Protein AF-G8ZT42-F1 (afdb_monomer)

Foldseek 3Di:
DDQDPVCLQVLQDDCPVCVPVPVPSVVVSLVSVLVVCCVPPQVPPLAQWDFKWQVVQVVCADPVRGGRQHVQVSVLVCCVVLQWDAPVCLLVVNSPQDPPPVVCVVVPNRVDPPPSPGQADDNDSTGGDGGIIGGSVLLVVVLVLLVVLCCVQQLVPQLAQLSFKEFQVRSCVSSVVCVSVPPDPVRSVSSVSCCCRVVNQWEDDDGMIGGPHPSCCVRCVQHDSYDDVLSVLSHLLVVLLVVLVVVLVVLVVVLVVLVVVLVVCLVVVPDPVSNLVSLVVSVLSVVVSVLSVVLNVVSVVLVVQNRVPSHVVSSVVSSVLCVLSSVLSVPDPPDSVSSVVSVVVVVVVPPDDPPPDPPPPDDPDPPVVVVSVVVSVVVSVVVVVVVVVVVVVVVVVVVVVVVVVVVVVVVVPDDDDDDDDDDDDDDDDDDDDDDDDDDDDD

Mean predicted aligned error: 14.76 Å

Organism: Torulaspora delbrueckii (NCBI:txid4950)

Nearest PDB structures (foldseek):
  4wpe-assembly1_A-2  TM=2.369E-01  e=4.011E+00  Saccharomyces cerevisiae S288C
  2z0n-assembly1_A-2  TM=2.106E-01  e=4.435E+00  Homo sapiens

InterPro domains:
  IPR005024 Snf7 family [PF03357] (236-393)
  IPR005024 Snf7 family [PTHR22761] (235-400)
  IPR058720 CHMP7, N-terminal winged helix domain [PF25880] (6-84)

pLDDT: mean 77.68, std 20.01, range [27.38, 97.44]

Sequence (442 aa):
MELPQSRLDSLYKDFRHLEELNPDGYKANIETWKAFLIKNYLIQAKSIYLRCGSGLLRTLSRESHGVPKSLDLVINSLIESDYLITPDDFYNGLMYPQESSWFLKWIGFSGRNKRSFDVRKNNDTFYLKETDLIIRNIVEEKFESIKQRITNNIVSHATGITDLVFTKQEFYAKSGINELLIDSEPERKAMLFYLSHYRKIIVRDADIIKVVSPDVVHILADFPKIVTQDDHRVASLKATTINVNLQVKKLQAQVFDYSSMLQDAIKDSQPKEIQRNYLQNKKMIEKNLSRLLIYQNNLLTVKSQLDMAATNQLLVSTLEGSNKLLTSINEYTGSVEKVEDLLDEIKEQGERTEAINEILAGSESTEEDMELDRELEKIQEEENQKKAVSDDKKENVKSQESNDELIEKLGNLKLEERRAPGELREKNMNSVPNQEGNAIAY

Secondary structure (DSSP, 8-state):
-PPPGGGHHHHHS--TTHHHH-HHHHHHHHHHHHHHHIIIIISS-SSSEEEESHHHHHHT-BTTTBS-S-HHHHHHHHHHTTSEE-HHHHHTT-SS-----HHHHHTT--SS-------B--SSTT-B--EEEEEHHHHHHHHHHHHHHHHHHTGGG--SGGGGEEEHHHHHHHTTHHHHSTT-HHHHHHHHHIIIIIS-SEEEETTEEEE--GGGTTTSTTS-SS--HHHHHHHHHHHHHHHHHHHHHHHHHHHHHHHHHHHHHHHTT--HHHHHHHHHHHHHHHHHHHHHHHHHHHHHHHHHHHHS--SHHHHHHHHHHHHHHHHHHHT--S-SHHHHHHHHHHHTTS----SSSSSSSS-TTTHHHHHHHHHHHHHHHHHHHHHHHHHHHHHHHHHHHHHHHHHHHHHTT-----------------------------

Radius of gyration: 40.46 Å; Cα contacts (8 Å, |Δi|>4): 380; chains: 1; bounding box: 81×63×137 Å

Solvent-accessible surface area (backbone atoms only — not comparable to full-atom values): 25619 Å² total; per-residue (Å²): 122,80,81,60,79,94,44,45,74,62,58,28,37,72,43,69,69,24,58,80,77,35,47,66,61,32,51,52,45,38,52,53,50,40,55,40,43,42,60,64,53,51,73,67,40,83,54,50,55,46,67,40,20,53,66,45,43,58,74,64,38,41,94,92,62,43,49,53,59,46,54,47,62,34,52,41,49,34,37,76,67,59,50,31,35,50,58,67,38,48,78,70,62,50,74,63,67,69,85,60,53,71,67,36,56,72,75,71,53,48,95,62,74,82,70,77,72,65,48,56,72,57,92,58,97,64,22,43,40,80,45,62,30,34,31,44,67,40,47,53,54,53,44,54,56,31,48,52,30,33,42,68,65,35,58,76,70,46,82,27,61,60,60,35,42,28,40,49,70,58,42,29,61,54,26,41,44,60,75,72,42,68,94,35,69,71,55,50,53,51,50,53,47,40,38,34,71,78,64,49,34,31,34,70,49,100,58,39,35,35,59,53,33,82,91,49,43,83,71,41,70,60,43,76,95,56,73,48,76,62,50,53,50,50,33,50,52,50,53,50,51,53,51,52,53,52,51,46,53,51,43,53,52,49,39,50,51,31,51,50,52,30,52,50,32,60,74,71,63,50,60,68,66,61,39,48,51,31,49,52,54,29,53,55,45,48,55,52,39,55,51,49,52,52,52,52,52,51,53,52,50,52,50,50,53,42,35,65,33,82,36,52,67,53,33,50,55,53,47,63,71,42,44,58,63,55,51,56,54,73,69,57,82,84,55,74,73,66,54,54,66,50,49,61,68,54,49,76,80,48,92,81,78,97,82,80,72,83,84,81,70,84,74,85,72,61,59,58,52,53,52,51,49,53,51,50,52,52,53,49,51,54,51,50,52,52,47,49,59,52,48,54,54,53,48,50,53,53,54,49,56,56,48,53,57,50,50,58,62,54,63,77,73,70,90,81,84,90,84,88,90,83,90,85,90,78,91,87,82,87,80,88,88,81,90,85,87,85,87,86,88,133

Structure (mmCIF, N/CA/C/O backbone):
data_AF-G8ZT42-F1
#
_entry.id   AF-G8ZT42-F1
#
loop_
_atom_site.group_PDB
_atom_site.id
_atom_site.type_symbol
_atom_site.label_atom_id
_atom_site.label_alt_id
_atom_site.label_comp_id
_atom_site.label_asym_id
_atom_site.label_entity_id
_atom_site.label_seq_id
_atom_site.pdbx_PDB_ins_code
_atom_site.Cartn_x
_atom_site.Cartn_y
_atom_site.Cartn_z
_atom_site.occupancy
_atom_site.B_iso_or_equiv
_atom_site.auth_seq_id
_atom_site.auth_comp_id
_atom_site.auth_asym_id
_atom_site.auth_atom_id
_atom_site.pdbx_PDB_model_num
ATOM 1 N N . MET A 1 1 ? 25.986 15.493 -13.367 1.00 81.12 1 MET A N 1
ATOM 2 C CA . MET A 1 1 ? 27.038 15.248 -14.390 1.00 81.12 1 MET A CA 1
ATOM 3 C C . MET A 1 1 ? 26.634 16.039 -15.600 1.00 81.12 1 MET A C 1
ATOM 5 O O . MET A 1 1 ? 25.483 15.929 -15.995 1.00 81.12 1 MET A O 1
ATOM 9 N N . GLU A 1 2 ? 27.536 16.836 -16.149 1.00 90.00 2 GLU A N 1
ATOM 10 C CA . GLU A 1 2 ? 27.223 17.685 -17.295 1.00 90.00 2 GLU A CA 1
ATOM 11 C C . GLU A 1 2 ? 27.585 17.002 -18.612 1.00 90.00 2 GLU A C 1
ATOM 13 O O . GLU A 1 2 ? 28.435 16.109 -18.649 1.00 90.00 2 GLU A O 1
ATOM 18 N N . LEU A 1 3 ? 26.917 17.414 -19.690 1.00 93.81 3 LEU A N 1
ATOM 19 C CA . LEU A 1 3 ? 27.287 16.988 -21.036 1.00 93.81 3 LEU A CA 1
ATOM 20 C C . LEU A 1 3 ? 28.636 17.615 -21.424 1.00 93.81 3 LEU A C 1
ATOM 22 O O . LEU A 1 3 ? 28.841 18.800 -21.152 1.00 93.81 3 LEU A O 1
ATOM 26 N N . PRO A 1 4 ? 29.537 16.875 -22.096 1.00 92.94 4 PRO A N 1
ATOM 27 C CA . PRO A 1 4 ? 30.829 17.410 -22.511 1.00 92.94 4 PRO A CA 1
ATOM 28 C C . PRO A 1 4 ? 30.668 18.590 -23.473 1.00 92.94 4 PRO A C 1
ATOM 30 O O . PRO A 1 4 ? 30.067 18.442 -24.539 1.00 92.94 4 PRO A O 1
ATOM 33 N N . GLN A 1 5 ? 31.257 19.739 -23.128 1.00 92.38 5 GLN A N 1
ATOM 34 C CA . GLN A 1 5 ? 31.122 20.975 -23.908 1.00 92.38 5 GLN A CA 1
ATOM 35 C C . GLN A 1 5 ? 31.569 20.801 -25.368 1.00 92.38 5 GLN A C 1
ATOM 37 O O . GLN A 1 5 ? 30.905 21.284 -26.279 1.00 92.38 5 GLN A O 1
ATOM 42 N N . SER A 1 6 ? 32.642 20.037 -25.600 1.00 92.31 6 SER A N 1
ATOM 43 C CA . SER A 1 6 ? 33.185 19.748 -26.935 1.00 92.31 6 SER A CA 1
ATOM 44 C C . SER A 1 6 ? 32.277 18.888 -27.821 1.00 92.31 6 SER A C 1
ATOM 46 O O . SER A 1 6 ? 32.523 18.784 -29.019 1.00 92.31 6 SER A O 1
ATOM 48 N N . ARG A 1 7 ? 31.239 18.252 -27.259 1.00 92.31 7 ARG A N 1
ATOM 49 C CA . ARG A 1 7 ? 30.335 17.349 -27.990 1.00 92.31 7 ARG A CA 1
ATOM 50 C C . ARG A 1 7 ? 28.942 17.923 -28.221 1.00 92.31 7 ARG A C 1
ATOM 52 O O . ARG A 1 7 ? 28.153 17.284 -28.912 1.00 92.31 7 ARG A O 1
ATOM 59 N N . LEU A 1 8 ? 28.623 19.090 -27.665 1.00 94.25 8 LEU A N 1
ATOM 60 C CA . LEU A 1 8 ? 27.260 19.631 -27.670 1.00 94.25 8 LEU A CA 1
ATOM 61 C C . LEU A 1 8 ? 26.678 19.799 -29.071 1.00 94.25 8 LEU A C 1
ATOM 63 O O . LEU A 1 8 ? 25.551 19.366 -29.303 1.00 94.25 8 LEU A O 1
ATOM 67 N N . ASP A 1 9 ? 27.460 20.326 -30.012 1.00 93.94 9 ASP A N 1
ATOM 68 C CA . ASP A 1 9 ? 27.026 20.474 -31.403 1.00 93.94 9 ASP A CA 1
ATOM 69 C C . ASP A 1 9 ? 26.582 19.142 -32.015 1.00 93.94 9 ASP A C 1
ATOM 71 O O . ASP A 1 9 ? 25.577 19.079 -32.719 1.00 93.94 9 ASP A O 1
ATOM 75 N N . SER A 1 10 ? 27.318 18.065 -31.735 1.00 94.94 10 SER A N 1
ATOM 76 C CA . SER A 1 10 ? 27.003 16.723 -32.231 1.00 94.94 10 SER A CA 1
ATOM 77 C C . SER A 1 10 ? 25.804 16.112 -31.499 1.00 94.94 10 SER A C 1
ATOM 79 O O . SER A 1 10 ? 24.951 15.487 -32.122 1.00 94.94 10 SER A O 1
ATOM 81 N N . LEU A 1 11 ? 25.701 16.334 -30.186 1.00 96.44 11 LEU A N 1
ATOM 82 C CA . LEU A 1 11 ? 24.650 15.775 -29.331 1.00 96.44 11 LEU A CA 1
ATOM 83 C C . LEU A 1 11 ? 23.264 16.387 -29.578 1.00 96.44 11 LEU A C 1
ATOM 85 O O . LEU A 1 11 ? 22.265 15.695 -29.381 1.00 96.44 11 LEU A O 1
ATOM 89 N N . TYR A 1 12 ? 23.196 17.665 -29.963 1.00 96.75 12 TYR A N 1
ATOM 90 C CA . TYR A 1 12 ? 21.932 18.380 -30.188 1.00 96.75 12 TYR A CA 1
ATOM 91 C C . TYR A 1 12 ? 21.476 18.362 -31.656 1.00 96.75 12 TYR A C 1
ATOM 93 O O . TYR A 1 12 ? 20.292 18.570 -31.933 1.00 96.75 12 TYR A O 1
ATOM 101 N N . LYS A 1 13 ? 22.374 18.070 -32.606 1.00 94.88 13 LYS A N 1
ATOM 102 C CA . LYS A 1 13 ? 22.016 17.839 -34.014 1.00 94.88 13 LYS A CA 1
ATOM 103 C C . LYS A 1 13 ? 21.325 16.490 -34.207 1.00 94.88 13 LYS A C 1
ATOM 105 O O . LYS A 1 13 ? 21.371 15.614 -33.350 1.00 94.88 13 LYS A O 1
ATOM 110 N N . ASP A 1 14 ? 20.672 16.338 -35.358 1.00 94.62 14 ASP A N 1
ATOM 111 C CA . ASP A 1 14 ? 20.145 15.039 -35.763 1.00 94.62 14 ASP A CA 1
ATOM 112 C C . ASP A 1 14 ? 21.304 14.146 -36.207 1.00 94.62 14 ASP A C 1
ATOM 114 O O . ASP A 1 14 ? 21.848 14.323 -37.299 1.00 94.62 14 ASP A O 1
ATOM 118 N N . PHE A 1 15 ? 21.704 13.218 -35.343 1.00 96.06 15 PHE A N 1
ATOM 119 C CA . PHE A 1 15 ? 22.846 12.342 -35.578 1.00 96.06 15 PHE A CA 1
ATOM 120 C C . PHE A 1 15 ? 22.457 10.950 -36.093 1.00 96.06 15 PHE A C 1
ATOM 122 O O . PHE A 1 15 ? 23.325 10.086 -36.165 1.00 96.06 15 PHE A O 1
ATOM 129 N N . ARG A 1 16 ? 21.198 10.718 -36.504 1.00 94.44 16 ARG A N 1
ATOM 130 C CA . ARG A 1 16 ? 20.747 9.418 -37.055 1.00 94.44 16 ARG A CA 1
ATOM 131 C C . ARG A 1 16 ? 21.594 8.950 -38.239 1.00 94.44 16 ARG A C 1
ATOM 133 O O . ARG A 1 16 ? 22.011 7.804 -38.284 1.00 94.44 16 ARG A O 1
ATOM 140 N N . HIS A 1 17 ? 21.934 9.866 -39.144 1.00 94.38 17 HIS A N 1
ATOM 141 C CA . HIS A 1 17 ? 22.776 9.589 -40.314 1.00 94.38 17 HIS A CA 1
ATOM 142 C C . HIS A 1 17 ? 24.184 9.069 -39.964 1.00 94.38 17 HIS A C 1
ATOM 144 O O . HIS A 1 17 ? 24.836 8.447 -40.802 1.00 94.38 17 HIS A O 1
ATOM 150 N N . LEU A 1 18 ? 24.671 9.318 -38.740 1.00 94.50 18 LEU A N 1
ATOM 151 C CA . LEU A 1 18 ? 25.962 8.795 -38.299 1.00 94.50 18 LEU A CA 1
ATOM 152 C C . LEU A 1 18 ? 25.932 7.278 -38.111 1.00 94.50 18 LEU A C 1
ATOM 154 O O . LEU A 1 18 ? 26.998 6.682 -38.102 1.00 94.50 18 LEU A O 1
ATOM 158 N N . GLU A 1 19 ? 24.764 6.644 -37.983 1.00 93.94 19 GLU A N 1
ATOM 159 C CA . GLU A 1 19 ? 24.678 5.185 -37.863 1.00 93.94 19 GLU A CA 1
ATOM 160 C C . GLU A 1 19 ? 25.375 4.472 -39.031 1.00 93.94 19 GLU A C 1
ATOM 162 O O . GLU A 1 19 ? 26.100 3.504 -38.811 1.00 93.94 19 GLU A O 1
ATOM 167 N N . GLU A 1 20 ? 25.240 5.006 -40.247 1.00 94.75 20 GLU A N 1
ATOM 168 C CA . GLU A 1 20 ? 25.910 4.492 -41.446 1.00 94.75 20 GLU A CA 1
ATOM 169 C C . GLU A 1 20 ? 27.262 5.178 -41.696 1.00 94.75 20 GLU A C 1
ATOM 171 O O . GLU A 1 20 ? 28.246 4.525 -42.040 1.00 94.75 20 GLU A O 1
ATOM 176 N N . LEU A 1 21 ? 27.326 6.505 -41.523 1.00 95.69 21 LEU A N 1
ATOM 177 C CA . LEU A 1 21 ? 28.477 7.315 -41.944 1.00 95.69 21 LEU A CA 1
ATOM 178 C C . LEU A 1 21 ? 29.629 7.340 -40.930 1.00 95.69 21 LEU A C 1
ATOM 180 O O . LEU A 1 21 ? 30.784 7.520 -41.310 1.00 95.69 21 LEU A O 1
ATOM 184 N N . ASN A 1 22 ? 29.326 7.208 -39.638 1.00 95.75 22 ASN A N 1
ATOM 185 C CA . ASN A 1 22 ? 30.306 7.167 -38.552 1.00 95.75 22 ASN A CA 1
ATOM 186 C C . ASN A 1 22 ? 29.727 6.416 -37.331 1.00 95.75 22 ASN A C 1
ATOM 188 O O . ASN A 1 22 ? 29.320 7.056 -36.346 1.00 95.75 22 ASN A O 1
ATOM 192 N N . PRO A 1 23 ? 29.695 5.069 -37.376 1.00 95.81 23 PRO A N 1
ATOM 193 C CA . PRO A 1 23 ? 29.062 4.250 -36.342 1.00 95.81 23 PRO A CA 1
ATOM 194 C C . PRO A 1 23 ? 29.633 4.485 -34.936 1.00 95.81 23 PRO A C 1
ATOM 196 O O . PRO A 1 23 ? 28.906 4.417 -33.943 1.00 95.81 23 PRO A O 1
ATOM 199 N N . ASP A 1 24 ? 30.926 4.796 -34.835 1.00 95.44 24 ASP A N 1
ATOM 200 C CA . ASP A 1 24 ? 31.581 5.085 -33.557 1.00 95.44 24 ASP A CA 1
ATOM 201 C C . ASP A 1 24 ? 31.107 6.421 -32.978 1.00 95.44 24 ASP A C 1
ATOM 203 O O . ASP A 1 24 ? 30.791 6.514 -31.789 1.00 95.44 24 ASP A O 1
ATOM 207 N N . GLY A 1 25 ? 30.978 7.451 -33.822 1.00 95.12 25 GLY A N 1
ATOM 208 C CA . GLY A 1 25 ? 30.401 8.740 -33.441 1.00 95.12 25 GLY A CA 1
ATOM 209 C C . GLY A 1 25 ? 28.948 8.614 -32.975 1.00 95.12 25 GLY A C 1
ATOM 210 O O . GLY A 1 25 ? 28.585 9.177 -31.938 1.00 95.12 25 GLY A O 1
ATOM 211 N N . TYR A 1 26 ? 28.149 7.823 -33.696 1.00 95.62 26 TYR A N 1
ATOM 212 C CA . TYR A 1 26 ? 26.766 7.496 -33.348 1.00 95.62 26 TYR A CA 1
ATOM 213 C C . TYR A 1 26 ? 26.656 6.844 -31.963 1.00 95.62 26 TYR A C 1
ATOM 215 O O . TYR A 1 26 ? 25.998 7.385 -31.069 1.00 95.62 26 TYR A O 1
ATOM 223 N N . LYS A 1 27 ? 27.373 5.732 -31.746 1.00 95.38 27 LYS A N 1
ATOM 224 C CA . LYS A 1 27 ? 27.398 5.019 -30.457 1.00 95.38 27 LYS A CA 1
ATOM 225 C C . LYS A 1 27 ? 27.867 5.923 -29.328 1.00 95.38 27 LYS A C 1
ATOM 227 O O . LYS A 1 27 ? 27.261 5.959 -28.262 1.00 95.38 27 LYS A O 1
ATOM 232 N N . ALA A 1 28 ? 28.917 6.702 -29.564 1.00 96.12 28 ALA A N 1
ATOM 233 C CA . ALA A 1 28 ? 29.461 7.580 -28.545 1.00 96.12 28 ALA A CA 1
ATOM 234 C C . ALA A 1 28 ? 28.489 8.718 -28.166 1.00 96.12 28 ALA A C 1
ATOM 236 O O . ALA A 1 28 ? 28.466 9.129 -27.005 1.00 96.12 28 ALA A O 1
ATOM 237 N N . ASN A 1 29 ? 27.672 9.219 -29.102 1.00 97.06 29 ASN A N 1
ATOM 238 C CA . ASN A 1 29 ? 26.610 10.185 -28.796 1.00 97.06 29 ASN A CA 1
ATOM 239 C C . ASN A 1 29 ? 25.492 9.551 -27.959 1.00 97.06 29 ASN A C 1
ATOM 241 O O . ASN A 1 29 ? 25.074 10.151 -26.966 1.00 97.06 29 ASN A O 1
ATOM 245 N N . ILE A 1 30 ? 25.058 8.337 -28.318 1.00 96.69 30 ILE A N 1
ATOM 246 C CA . ILE A 1 30 ? 24.074 7.572 -27.542 1.00 96.69 30 ILE A CA 1
ATOM 247 C C . ILE A 1 30 ? 24.572 7.355 -26.114 1.00 96.69 30 ILE A C 1
ATOM 249 O O . ILE A 1 30 ? 23.883 7.734 -25.172 1.00 96.69 30 ILE A O 1
ATOM 253 N N . GLU A 1 31 ? 25.780 6.824 -25.936 1.00 95.62 31 GLU A N 1
ATOM 254 C CA . GLU A 1 31 ? 26.323 6.524 -24.608 1.00 95.62 31 GLU A CA 1
ATOM 255 C C . GLU A 1 31 ? 26.544 7.786 -23.762 1.00 95.62 31 GLU A C 1
ATOM 257 O O . GLU A 1 31 ? 26.274 7.784 -22.561 1.00 95.62 31 GLU A O 1
ATOM 262 N N . THR A 1 32 ? 26.936 8.905 -24.383 1.00 97.44 32 THR A N 1
ATOM 263 C CA . THR A 1 32 ? 27.058 10.191 -23.675 1.00 97.44 32 THR A CA 1
ATOM 264 C C . THR A 1 32 ? 25.701 10.663 -23.144 1.00 97.44 32 THR A C 1
ATOM 266 O O . THR A 1 32 ? 25.588 11.038 -21.974 1.00 97.44 32 THR A O 1
ATOM 269 N N . TRP A 1 33 ? 24.656 10.621 -23.977 1.00 97.25 33 TRP A N 1
ATOM 270 C CA . TRP A 1 33 ? 23.303 10.971 -23.548 1.00 97.25 33 TRP A CA 1
ATOM 271 C C . TRP A 1 33 ? 22.746 9.983 -22.517 1.00 97.25 33 TRP A C 1
ATOM 273 O O . TRP A 1 33 ? 22.159 10.420 -21.529 1.00 97.25 33 TRP A O 1
ATOM 283 N N . LYS A 1 34 ? 22.960 8.674 -22.692 1.00 95.69 34 LYS A N 1
ATOM 284 C CA . LYS A 1 34 ? 22.539 7.642 -21.730 1.00 95.69 34 LYS A CA 1
ATOM 285 C C . LYS A 1 34 ? 23.162 7.875 -20.363 1.00 95.69 34 LYS A C 1
ATOM 287 O O . LYS A 1 34 ? 22.429 7.948 -19.381 1.00 95.69 34 LYS A O 1
ATOM 292 N N . ALA A 1 35 ? 24.481 8.056 -20.292 1.00 95.38 35 ALA A N 1
ATOM 293 C CA . ALA A 1 35 ? 25.178 8.323 -19.035 1.00 95.38 35 ALA A CA 1
ATOM 294 C C . ALA A 1 35 ? 24.634 9.582 -18.341 1.00 95.38 35 ALA A C 1
ATOM 296 O O . ALA A 1 35 ? 24.407 9.587 -17.127 1.00 95.38 35 ALA A O 1
ATOM 297 N N . PHE A 1 36 ? 24.362 10.634 -19.119 1.00 96.31 36 PHE A N 1
ATOM 298 C CA . PHE A 1 36 ? 23.753 11.858 -18.616 1.00 96.31 36 PHE A CA 1
ATOM 299 C C . PHE A 1 36 ? 22.330 11.633 -18.078 1.00 96.31 36 PHE A C 1
ATOM 301 O O . PHE A 1 36 ? 22.032 12.065 -16.962 1.00 96.31 36 PHE A O 1
ATOM 308 N N . LEU A 1 37 ? 21.458 10.947 -18.825 1.00 96.12 37 LEU A N 1
ATOM 309 C CA . LEU A 1 37 ? 20.082 10.670 -18.399 1.00 96.12 37 LEU A CA 1
ATOM 310 C C . LEU A 1 37 ? 20.041 9.755 -17.175 1.00 96.12 37 LEU A C 1
ATOM 312 O O . LEU A 1 37 ? 19.350 10.067 -16.209 1.00 96.12 37 LEU A O 1
ATOM 316 N N . ILE A 1 38 ? 20.826 8.677 -17.161 1.00 94.06 38 ILE A N 1
ATOM 317 C CA . ILE A 1 38 ? 20.904 7.757 -16.021 1.00 94.06 38 ILE A CA 1
ATOM 318 C C . ILE A 1 38 ? 21.273 8.530 -14.754 1.00 94.06 38 ILE A C 1
ATOM 320 O O . ILE A 1 38 ? 20.560 8.468 -13.754 1.00 94.06 38 ILE A O 1
ATOM 324 N N . LYS A 1 39 ? 22.352 9.317 -14.805 1.00 92.81 39 LYS A N 1
ATOM 325 C CA . LYS A 1 39 ? 22.871 9.999 -13.618 1.00 92.81 39 LYS A CA 1
ATOM 326 C C . LYS A 1 39 ? 21.973 11.128 -13.116 1.00 92.81 39 LYS A C 1
ATOM 328 O O . LYS A 1 39 ? 21.846 11.282 -11.906 1.00 92.81 39 LYS A O 1
ATOM 333 N N . ASN A 1 40 ? 21.398 11.929 -14.012 1.00 92.44 40 ASN A N 1
ATOM 334 C CA . ASN A 1 40 ? 20.669 13.138 -13.613 1.00 92.44 40 ASN A CA 1
ATOM 335 C C . ASN A 1 40 ? 19.142 12.950 -13.569 1.00 92.44 40 ASN A C 1
ATOM 337 O O . ASN A 1 40 ? 18.469 13.739 -12.918 1.00 92.44 40 ASN A O 1
ATOM 341 N N . TYR A 1 41 ? 18.594 11.931 -14.241 1.00 91.75 41 TYR A N 1
ATOM 342 C CA . TYR A 1 41 ? 17.145 11.732 -14.363 1.00 91.75 41 TYR A CA 1
ATOM 343 C C . TYR A 1 41 ? 16.656 10.370 -13.880 1.00 91.75 41 TYR A C 1
ATOM 345 O O . TYR A 1 41 ? 15.515 10.307 -13.449 1.00 91.75 41 TYR A O 1
ATOM 353 N N . LEU A 1 42 ? 17.457 9.296 -13.934 1.00 92.38 42 LEU A N 1
ATOM 354 C CA . LEU A 1 42 ? 16.982 7.962 -13.523 1.00 92.38 42 LEU A CA 1
ATOM 355 C C . LEU A 1 42 ? 17.401 7.579 -12.104 1.00 92.38 42 LEU A C 1
ATOM 357 O O . LEU A 1 42 ? 16.593 7.039 -11.363 1.00 92.38 42 LEU A O 1
ATOM 361 N N . ILE A 1 43 ? 18.641 7.860 -11.699 1.00 88.94 43 ILE A N 1
ATOM 362 C CA . ILE A 1 43 ? 19.137 7.539 -10.346 1.00 88.94 43 ILE A CA 1
ATOM 363 C C . ILE A 1 43 ? 18.581 8.514 -9.303 1.00 88.94 43 ILE A C 1
ATOM 365 O O . ILE A 1 43 ? 18.323 8.136 -8.171 1.00 88.94 43 ILE A O 1
ATOM 369 N N . GLN A 1 44 ? 18.396 9.779 -9.678 1.00 85.19 44 GLN A N 1
ATOM 370 C CA . GLN A 1 44 ? 17.916 10.830 -8.771 1.00 85.19 44 GLN A CA 1
ATOM 371 C C . GLN A 1 44 ? 16.397 11.037 -8.857 1.00 85.19 44 GLN A C 1
ATOM 373 O O . GLN A 1 44 ? 15.862 12.000 -8.301 1.00 85.19 44 GLN A O 1
ATOM 378 N N . ALA A 1 45 ? 15.692 10.173 -9.592 1.00 87.94 45 ALA A N 1
ATOM 379 C CA . ALA A 1 45 ? 14.258 10.300 -9.768 1.00 87.94 45 ALA A CA 1
ATOM 380 C C . ALA A 1 45 ? 13.518 10.042 -8.453 1.00 87.94 45 ALA A C 1
ATOM 382 O O . ALA A 1 45 ? 13.656 9.003 -7.818 1.00 87.94 45 ALA A O 1
ATOM 383 N N . LYS A 1 46 ? 12.656 10.991 -8.081 1.00 88.69 46 LYS A N 1
ATOM 384 C CA . LYS A 1 46 ? 11.705 10.812 -6.975 1.00 88.69 46 LYS A CA 1
ATOM 385 C C . LYS A 1 46 ? 10.503 9.957 -7.379 1.00 88.69 46 LYS A C 1
ATOM 387 O O . LYS A 1 46 ? 9.889 9.320 -6.528 1.00 88.69 46 LYS A O 1
ATOM 392 N N . SER A 1 47 ? 10.153 9.974 -8.663 1.00 90.94 47 SER A N 1
ATOM 393 C CA . SER A 1 47 ? 9.046 9.213 -9.246 1.00 90.94 47 SER A CA 1
ATOM 394 C C . SER A 1 47 ? 9.557 7.895 -9.816 1.00 90.94 47 SER A C 1
ATOM 396 O O . SER A 1 47 ? 10.677 7.834 -10.313 1.00 90.94 47 SER A O 1
ATOM 398 N N . ILE A 1 48 ? 8.730 6.848 -9.798 1.00 93.38 48 ILE A N 1
ATOM 399 C CA . ILE A 1 48 ? 9.049 5.607 -10.530 1.00 93.38 48 ILE A CA 1
ATOM 400 C C . ILE A 1 48 ? 8.903 5.775 -12.052 1.00 93.38 48 ILE A C 1
ATOM 402 O O . ILE A 1 48 ? 9.243 4.857 -12.795 1.00 93.38 48 ILE A O 1
ATOM 406 N N . TYR A 1 49 ? 8.364 6.906 -12.517 1.00 94.00 49 TYR A N 1
ATOM 407 C CA . TYR A 1 49 ? 8.113 7.178 -13.924 1.00 94.00 49 TYR A CA 1
ATOM 408 C C . TYR A 1 49 ? 9.062 8.244 -14.477 1.00 94.00 49 TYR A C 1
ATOM 410 O O . TYR A 1 49 ? 9.275 9.301 -13.880 1.00 94.00 49 TYR A O 1
ATOM 418 N N . LEU A 1 50 ? 9.556 7.999 -15.686 1.00 94.50 50 LEU A N 1
ATOM 419 C CA . LEU A 1 50 ? 10.112 9.006 -16.571 1.00 94.50 50 LEU A CA 1
ATOM 420 C C . LEU A 1 50 ? 9.016 9.445 -17.548 1.00 94.50 50 LEU A C 1
ATOM 422 O O . LEU A 1 50 ? 8.641 8.693 -18.448 1.00 94.50 50 LEU A O 1
ATOM 426 N N . ARG A 1 51 ? 8.548 10.687 -17.401 1.00 93.44 51 ARG A N 1
ATOM 427 C CA . ARG A 1 51 ? 7.641 11.336 -18.360 1.00 93.44 51 ARG A CA 1
ATOM 428 C C . ARG A 1 51 ? 8.378 11.625 -19.663 1.00 93.44 51 ARG A C 1
ATOM 430 O O . ARG A 1 51 ? 9.107 12.613 -19.764 1.00 93.44 51 ARG A O 1
ATOM 437 N N . CYS A 1 52 ? 8.203 10.756 -20.649 1.00 93.62 52 CYS A N 1
ATOM 438 C CA . CYS A 1 52 ? 8.688 10.968 -22.003 1.00 93.62 52 CYS A CA 1
ATOM 439 C C . CYS A 1 5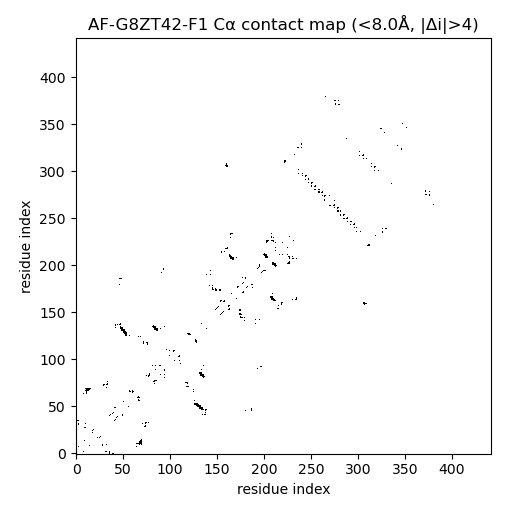2 ? 7.699 11.848 -22.772 1.00 93.62 52 CYS A C 1
ATOM 441 O O . CYS A 1 52 ? 6.488 11.690 -22.633 1.00 93.62 52 CYS A O 1
ATOM 443 N N . GLY A 1 53 ? 8.221 12.770 -23.583 1.00 94.12 53 GLY A N 1
ATOM 444 C CA . GLY A 1 53 ? 7.401 13.647 -24.406 1.00 94.12 53 GLY A CA 1
ATOM 445 C C . GLY A 1 53 ? 7.991 15.038 -24.582 1.00 94.12 53 GLY A C 1
ATOM 446 O O . GLY A 1 53 ? 9.189 15.282 -24.404 1.00 94.12 53 GLY A O 1
ATOM 447 N N . SER A 1 54 ? 7.122 15.981 -24.925 1.00 92.81 54 SER A N 1
ATOM 448 C CA . SER A 1 54 ? 7.486 17.373 -25.180 1.00 92.81 54 SER A CA 1
ATOM 449 C C . SER A 1 54 ? 8.044 18.080 -23.940 1.00 92.81 54 SER A C 1
ATOM 451 O O . SER A 1 54 ? 8.908 18.948 -24.067 1.00 92.81 54 SER A O 1
ATOM 453 N N . GLY A 1 55 ? 7.594 17.689 -22.741 1.00 93.62 55 GLY A N 1
ATOM 454 C CA . GLY A 1 55 ? 8.117 18.197 -21.470 1.00 93.62 55 GLY A CA 1
ATOM 455 C C . GLY A 1 55 ? 9.603 17.890 -21.294 1.00 93.62 55 GLY A C 1
ATOM 456 O O . GLY A 1 55 ? 10.384 18.807 -21.055 1.00 93.62 55 GLY A O 1
ATOM 457 N N . LEU A 1 56 ? 10.001 16.633 -21.514 1.00 94.56 56 LEU A N 1
ATOM 458 C CA . LEU A 1 56 ? 11.396 16.199 -21.420 1.00 94.56 56 LEU A CA 1
ATOM 459 C C . LEU A 1 56 ? 12.294 16.930 -22.429 1.00 94.56 56 LEU A C 1
ATOM 461 O O . LEU A 1 56 ? 13.371 17.398 -22.065 1.00 94.56 56 LEU A O 1
ATOM 465 N N . LEU A 1 57 ? 11.833 17.094 -23.676 1.00 94.94 57 LEU A N 1
ATOM 466 C CA . LEU A 1 57 ? 12.569 17.852 -24.697 1.00 94.94 57 LEU A CA 1
ATOM 467 C C . LEU A 1 57 ? 12.789 19.312 -24.289 1.00 94.94 57 LEU A C 1
ATOM 469 O O . LEU A 1 57 ? 13.882 19.835 -24.485 1.00 94.94 57 LEU A O 1
ATOM 473 N N . ARG A 1 58 ? 11.773 19.963 -23.704 1.00 94.38 58 ARG A N 1
ATOM 474 C CA . ARG A 1 58 ? 11.901 21.335 -23.189 1.00 94.38 58 ARG A CA 1
ATOM 475 C C . ARG A 1 58 ? 12.902 21.411 -22.043 1.00 94.38 58 ARG A C 1
ATOM 477 O O . ARG A 1 58 ? 13.742 22.301 -22.050 1.00 94.38 58 ARG A O 1
ATOM 484 N N . THR A 1 59 ? 12.850 20.473 -21.098 1.00 94.25 59 THR A N 1
ATOM 485 C CA . THR A 1 59 ? 13.783 20.425 -19.961 1.00 94.25 59 THR A CA 1
ATOM 486 C C . THR A 1 59 ? 15.234 20.243 -20.402 1.00 94.25 59 THR A C 1
ATOM 488 O O . THR A 1 59 ? 16.135 20.791 -19.778 1.00 94.25 59 THR A O 1
ATOM 491 N N . LEU A 1 60 ? 15.465 19.488 -21.476 1.00 94.81 60 LEU A N 1
ATOM 492 C CA . LEU A 1 60 ? 16.798 19.253 -22.033 1.00 94.81 60 LEU A CA 1
ATOM 493 C C . LEU A 1 60 ? 17.212 20.291 -23.083 1.00 94.81 60 LEU A C 1
ATOM 495 O O . LEU A 1 60 ? 18.309 20.195 -23.626 1.00 94.81 60 LEU A O 1
ATOM 499 N N . SER A 1 61 ? 16.353 21.262 -23.393 1.00 94.31 61 SER A N 1
ATOM 500 C CA . SER A 1 61 ? 16.656 22.306 -24.366 1.00 94.31 61 SER A CA 1
ATOM 501 C C . SER A 1 61 ? 17.722 23.255 -23.829 1.00 94.31 61 SER A C 1
ATOM 503 O O . SER A 1 61 ? 17.761 23.574 -22.641 1.00 94.31 61 SER A O 1
ATOM 505 N N . ARG A 1 62 ? 18.556 23.774 -24.730 1.00 93.69 62 ARG A N 1
ATOM 506 C CA . ARG A 1 62 ? 19.531 24.827 -24.426 1.00 93.69 62 ARG A CA 1
ATOM 507 C C . ARG A 1 62 ? 19.277 26.050 -25.285 1.00 93.69 62 ARG A C 1
ATOM 509 O O . ARG A 1 62 ? 18.931 25.912 -26.451 1.00 93.69 62 ARG A O 1
ATOM 516 N N . GLU A 1 63 ? 19.521 27.236 -24.739 1.00 90.94 63 GLU A N 1
ATOM 517 C CA . GLU A 1 63 ? 19.357 28.497 -25.474 1.00 90.94 63 GLU A CA 1
ATOM 518 C C . GLU A 1 63 ? 20.225 28.540 -26.742 1.00 90.94 63 GLU A C 1
ATOM 520 O O . GLU A 1 63 ? 19.753 28.905 -27.812 1.00 90.94 63 GLU A O 1
ATOM 525 N N . SER A 1 64 ? 21.469 28.063 -26.652 1.00 91.62 64 SER A N 1
ATOM 526 C CA . SER A 1 64 ? 22.426 28.084 -27.764 1.00 91.62 64 SER A CA 1
ATOM 527 C C . SER A 1 64 ? 22.265 26.955 -28.789 1.00 91.62 64 SER A C 1
ATOM 529 O O . SER A 1 64 ? 22.753 27.094 -29.904 1.00 91.62 64 SER A O 1
ATOM 531 N N . HIS A 1 65 ? 21.616 25.839 -28.436 1.00 92.94 65 HIS A N 1
ATOM 532 C CA . HIS A 1 65 ? 21.573 24.629 -29.283 1.00 92.94 65 HIS A CA 1
ATOM 533 C C . HIS A 1 65 ? 20.149 24.135 -29.592 1.00 92.94 65 HIS A C 1
ATOM 535 O O . HIS A 1 65 ? 19.971 23.224 -30.401 1.00 92.94 65 HIS A O 1
ATOM 541 N N . GLY A 1 66 ? 19.126 24.727 -28.973 1.00 93.00 66 GLY A N 1
ATOM 542 C CA . GLY A 1 66 ? 17.737 24.299 -29.094 1.00 93.00 66 GLY A CA 1
ATOM 543 C C . GLY A 1 66 ? 17.460 22.954 -28.420 1.00 93.00 66 GLY A C 1
ATOM 544 O O . GLY A 1 66 ? 18.109 22.579 -27.440 1.00 93.00 66 GLY A O 1
ATOM 545 N N . VAL A 1 67 ? 16.465 22.235 -28.948 1.00 94.19 67 VAL A N 1
ATOM 546 C CA . VAL A 1 67 ? 16.059 20.906 -28.466 1.00 94.19 67 VAL A CA 1
ATOM 547 C C . VAL A 1 67 ? 16.949 19.803 -29.051 1.00 94.19 67 VAL A C 1
ATOM 549 O O . VAL A 1 67 ? 17.325 19.884 -30.224 1.00 94.19 67 VAL A O 1
ATOM 552 N N . PRO A 1 68 ? 17.250 18.736 -28.292 1.00 95.62 68 PRO A N 1
ATOM 553 C CA . PRO A 1 68 ? 17.963 17.584 -28.834 1.00 95.62 68 PRO A CA 1
ATOM 554 C C . PRO A 1 68 ? 17.117 16.872 -29.901 1.00 95.62 68 PRO A C 1
ATOM 556 O O . PRO A 1 68 ? 15.949 16.558 -29.666 1.00 95.62 68 PRO A O 1
ATOM 559 N N . LYS A 1 69 ? 17.698 16.591 -31.075 1.00 94.94 69 LYS A N 1
ATOM 560 C CA . LYS A 1 69 ? 16.963 16.069 -32.249 1.00 94.94 69 LYS A CA 1
ATOM 561 C C . LYS A 1 69 ? 16.922 14.543 -32.398 1.00 94.94 69 LYS A C 1
ATOM 563 O O . LYS A 1 69 ? 16.181 14.058 -33.254 1.00 94.94 69 LYS A O 1
ATOM 568 N N . SER A 1 70 ? 17.688 13.812 -31.589 1.00 95.12 70 SER A N 1
ATOM 569 C CA . SER A 1 70 ? 17.832 12.345 -31.669 1.00 95.12 70 SER A CA 1
ATOM 570 C C . SER A 1 70 ? 17.709 11.650 -30.301 1.00 95.12 70 SER A C 1
ATOM 572 O O . SER A 1 70 ? 18.310 10.604 -30.064 1.00 95.12 70 SER A O 1
ATOM 574 N N . LEU A 1 71 ? 16.967 12.247 -29.364 1.00 96.00 71 LEU A N 1
ATOM 575 C CA . LEU A 1 71 ? 16.770 11.710 -28.013 1.00 96.00 71 LEU A CA 1
ATOM 576 C C . LEU A 1 71 ? 15.918 10.429 -28.008 1.00 96.00 71 LEU A C 1
ATOM 578 O O . LEU A 1 71 ? 16.086 9.590 -27.132 1.00 96.00 71 LEU A O 1
ATOM 582 N N . ASP A 1 72 ? 15.048 10.253 -29.002 1.00 95.00 72 ASP A N 1
ATOM 583 C CA . ASP A 1 72 ? 14.313 9.012 -29.286 1.00 95.00 72 ASP A CA 1
ATOM 584 C C . ASP A 1 72 ? 15.244 7.798 -29.338 1.00 95.00 72 ASP A C 1
ATOM 586 O O . ASP A 1 72 ? 14.984 6.808 -28.662 1.00 95.00 72 ASP A O 1
ATOM 590 N N . LEU A 1 73 ? 16.374 7.903 -30.048 1.00 95.00 73 LEU A N 1
ATOM 591 C CA . LEU A 1 73 ? 17.357 6.819 -30.161 1.00 95.00 73 LEU A CA 1
ATOM 592 C C . LEU A 1 73 ? 17.965 6.457 -28.803 1.00 95.00 73 LEU A C 1
ATOM 594 O O . LEU A 1 73 ? 18.184 5.290 -28.489 1.00 95.00 73 LEU A O 1
ATOM 598 N N . VAL A 1 74 ? 18.221 7.473 -27.978 1.00 96.12 74 VAL A N 1
ATOM 599 C CA . VAL A 1 74 ? 18.785 7.309 -26.635 1.00 96.12 74 VAL A CA 1
ATOM 600 C C . VAL A 1 74 ? 17.777 6.619 -25.719 1.00 96.12 74 VAL A C 1
ATOM 602 O O . VAL A 1 74 ? 18.140 5.691 -25.001 1.00 96.12 74 VAL A O 1
ATOM 605 N N . ILE A 1 75 ? 16.512 7.049 -25.747 1.00 95.81 75 ILE A N 1
ATOM 606 C CA . ILE A 1 75 ? 15.447 6.460 -24.928 1.00 95.81 75 ILE A CA 1
ATOM 607 C C . ILE A 1 75 ? 15.163 5.024 -25.383 1.00 95.81 75 ILE A C 1
ATOM 609 O O . ILE A 1 75 ? 15.088 4.141 -24.533 1.00 95.81 75 ILE A O 1
ATOM 613 N N . ASN A 1 76 ? 15.103 4.764 -26.693 1.00 92.69 76 ASN A N 1
ATOM 614 C CA . ASN A 1 76 ? 15.004 3.409 -27.241 1.00 92.69 76 ASN A CA 1
ATOM 615 C C . ASN A 1 76 ? 16.175 2.539 -26.749 1.00 92.69 76 ASN A C 1
ATOM 617 O O . ASN A 1 76 ? 15.947 1.447 -26.238 1.00 92.69 76 ASN A O 1
ATOM 621 N N . SER A 1 77 ? 17.412 3.052 -26.766 1.00 92.69 77 SER A N 1
ATOM 622 C CA . SER A 1 77 ? 18.573 2.325 -26.231 1.00 92.69 77 SER A CA 1
ATOM 623 C C . SER A 1 77 ? 18.496 2.075 -24.715 1.00 92.69 77 SER A C 1
ATOM 625 O O . SER A 1 77 ? 18.964 1.040 -24.236 1.00 92.69 77 SER A O 1
ATOM 627 N N . LEU A 1 78 ? 17.899 2.985 -23.932 1.00 94.06 78 LEU A N 1
ATOM 628 C CA . LEU A 1 78 ? 17.641 2.775 -22.498 1.00 94.06 78 LEU A CA 1
ATOM 629 C C . LEU A 1 78 ? 16.575 1.700 -22.247 1.00 94.06 78 LEU A C 1
ATOM 631 O O . LEU A 1 78 ? 16.684 0.981 -21.254 1.00 94.06 78 LEU A O 1
ATOM 635 N N . ILE A 1 79 ? 15.585 1.577 -23.136 1.00 91.50 79 ILE A N 1
ATOM 636 C CA . ILE A 1 79 ? 14.578 0.507 -23.099 1.00 91.50 79 ILE A CA 1
ATOM 637 C C . ILE A 1 79 ? 15.214 -0.836 -23.471 1.00 91.50 79 ILE A C 1
ATOM 639 O O . ILE A 1 79 ? 15.046 -1.824 -22.761 1.00 91.50 79 ILE A O 1
ATOM 643 N N . GLU A 1 80 ? 16.013 -0.870 -24.538 1.00 88.00 80 GLU A N 1
ATOM 644 C CA . GLU A 1 80 ? 16.756 -2.066 -24.962 1.00 88.00 80 GLU A CA 1
ATOM 645 C C . GLU A 1 80 ? 17.736 -2.563 -23.894 1.00 88.00 80 GLU A C 1
ATOM 647 O O . GLU A 1 80 ? 17.961 -3.765 -23.772 1.00 88.00 80 GLU A O 1
ATOM 652 N N . SER A 1 81 ? 18.300 -1.640 -23.112 1.00 88.31 81 SER A N 1
ATOM 653 C CA . SER A 1 81 ? 19.222 -1.933 -22.009 1.00 88.31 81 SER A CA 1
ATOM 654 C C . SER A 1 81 ? 18.509 -2.163 -20.661 1.00 88.31 81 SER A C 1
ATOM 656 O O . SER A 1 81 ? 19.177 -2.197 -19.632 1.00 88.31 81 SER A O 1
ATOM 658 N N . ASP A 1 82 ? 17.174 -2.277 -20.639 1.00 88.69 82 ASP A N 1
ATOM 659 C CA . ASP A 1 82 ? 16.330 -2.509 -19.452 1.00 88.69 82 ASP A CA 1
ATOM 660 C C . ASP A 1 82 ? 16.406 -1.452 -18.328 1.00 88.69 82 ASP A C 1
ATOM 662 O O . ASP A 1 82 ? 15.922 -1.690 -17.218 1.00 88.69 82 ASP A O 1
ATOM 666 N N . TYR A 1 83 ? 16.965 -0.265 -18.582 1.00 91.06 83 TYR A N 1
ATOM 667 C CA . TYR A 1 83 ? 16.905 0.848 -17.620 1.00 91.06 83 TYR A CA 1
ATOM 668 C C . TYR A 1 83 ? 15.495 1.440 -17.543 1.00 91.06 83 TYR A C 1
ATOM 670 O O . TYR A 1 83 ? 15.039 1.852 -16.473 1.00 91.06 83 TYR A O 1
ATOM 678 N N . LEU A 1 84 ? 14.817 1.478 -18.692 1.00 94.31 84 LEU A N 1
ATOM 679 C CA . LEU A 1 84 ? 13.441 1.929 -18.837 1.00 94.31 84 LEU A CA 1
ATOM 680 C C . LEU A 1 84 ? 12.571 0.769 -19.305 1.00 94.31 84 LEU A C 1
ATOM 682 O O . LEU A 1 84 ? 12.953 0.013 -20.190 1.00 94.31 84 LEU A O 1
ATOM 686 N N . ILE A 1 85 ? 11.384 0.650 -18.730 1.00 93.38 85 ILE A N 1
ATOM 687 C CA . ILE A 1 85 ? 10.427 -0.405 -19.049 1.00 93.38 85 ILE A CA 1
ATOM 688 C C . ILE A 1 85 ? 9.167 0.257 -19.586 1.00 93.38 85 ILE A C 1
ATOM 690 O O . ILE A 1 85 ? 8.668 1.231 -19.014 1.00 93.38 85 ILE A O 1
ATOM 694 N N . THR A 1 86 ? 8.649 -0.249 -20.702 1.00 93.31 86 THR A N 1
ATOM 695 C CA . THR A 1 86 ? 7.377 0.243 -21.232 1.00 93.31 86 THR A CA 1
ATOM 696 C C . THR A 1 86 ? 6.232 -0.179 -20.302 1.00 93.31 86 THR A C 1
ATOM 698 O O . THR A 1 86 ? 6.324 -1.227 -19.655 1.00 93.31 86 THR A O 1
ATOM 701 N N . PRO A 1 87 ? 5.133 0.591 -20.211 1.00 91.88 87 PRO A N 1
ATOM 702 C CA . PRO A 1 87 ? 3.958 0.161 -19.455 1.00 91.88 87 PRO A CA 1
ATOM 703 C C . PRO A 1 87 ? 3.449 -1.214 -19.895 1.00 91.88 87 PRO A C 1
ATOM 705 O O . PRO A 1 87 ? 3.121 -2.042 -19.047 1.00 91.88 87 PRO A O 1
ATOM 708 N N . ASP A 1 88 ? 3.444 -1.478 -21.204 1.00 90.88 88 ASP A N 1
ATOM 709 C CA . ASP A 1 88 ? 3.030 -2.766 -21.757 1.00 90.88 88 ASP A CA 1
ATOM 710 C C . ASP A 1 88 ? 3.936 -3.900 -21.271 1.00 90.88 88 ASP A C 1
ATOM 712 O O . ASP A 1 88 ? 3.435 -4.901 -20.764 1.00 90.88 88 ASP A O 1
ATOM 716 N N . ASP A 1 89 ? 5.260 -3.754 -21.356 1.00 90.62 89 ASP A N 1
ATOM 717 C CA . ASP A 1 89 ? 6.184 -4.778 -20.860 1.00 90.62 89 ASP A CA 1
ATOM 718 C C . ASP A 1 89 ? 6.035 -4.976 -19.350 1.00 90.62 89 ASP A C 1
ATOM 720 O O . ASP A 1 89 ? 6.036 -6.104 -18.859 1.00 90.62 89 ASP A O 1
ATOM 724 N N . PHE A 1 90 ? 5.861 -3.890 -18.598 1.00 93.56 90 PHE A N 1
ATOM 725 C CA . PHE A 1 90 ? 5.717 -3.964 -17.154 1.00 93.56 90 PHE A CA 1
ATOM 726 C C . PHE A 1 90 ? 4.447 -4.709 -16.742 1.00 93.56 90 PHE A C 1
ATOM 728 O O . PHE A 1 90 ? 4.534 -5.642 -15.946 1.00 93.56 90 PHE A O 1
ATOM 735 N N . TYR A 1 91 ? 3.282 -4.349 -17.281 1.00 92.94 91 TYR A N 1
ATOM 736 C CA . TYR A 1 91 ? 2.011 -4.966 -16.890 1.00 92.94 91 TYR A CA 1
ATOM 737 C C . TYR A 1 91 ? 1.783 -6.353 -17.511 1.00 92.94 91 TYR A C 1
ATOM 739 O O . TYR A 1 91 ? 0.973 -7.115 -16.985 1.00 92.94 91 TYR A O 1
ATOM 747 N N . ASN A 1 92 ? 2.529 -6.720 -18.559 1.00 89.25 92 ASN A N 1
ATOM 748 C CA . ASN A 1 92 ? 2.532 -8.074 -19.128 1.00 89.25 92 ASN A CA 1
ATOM 749 C C . ASN A 1 92 ? 3.580 -9.013 -18.499 1.00 89.25 92 ASN A C 1
ATOM 751 O O . ASN A 1 92 ? 3.739 -10.141 -18.963 1.00 89.25 92 ASN A O 1
ATOM 755 N N . GLY A 1 93 ? 4.299 -8.584 -17.455 1.00 87.25 93 GLY A N 1
ATOM 756 C CA . GLY A 1 93 ? 5.254 -9.451 -16.755 1.00 87.25 93 GLY A CA 1
ATOM 757 C C . GLY A 1 93 ? 6.632 -9.571 -17.420 1.00 87.25 93 GLY A C 1
ATOM 758 O O . GLY A 1 93 ? 7.388 -10.484 -17.097 1.00 87.25 93 GLY A O 1
ATOM 759 N N . LEU A 1 94 ? 6.981 -8.666 -18.338 1.00 87.19 94 LEU A N 1
ATOM 760 C CA . LEU A 1 94 ? 8.196 -8.698 -19.164 1.00 87.19 94 LEU A CA 1
ATOM 761 C C . LEU A 1 94 ? 9.305 -7.736 -18.682 1.00 87.19 94 LEU A C 1
ATOM 763 O O . LEU A 1 94 ? 10.277 -7.495 -19.405 1.00 87.19 94 LEU A O 1
ATOM 767 N N . MET A 1 95 ? 9.189 -7.181 -17.467 1.00 85.62 95 MET A N 1
ATOM 768 C CA . MET A 1 95 ? 10.240 -6.355 -16.842 1.00 85.62 95 MET A CA 1
ATOM 769 C C . MET A 1 95 ? 11.514 -7.153 -16.557 1.00 85.62 95 MET A C 1
ATOM 771 O O . MET A 1 95 ? 12.617 -6.647 -16.744 1.00 85.62 95 MET A O 1
ATOM 775 N N . TYR A 1 96 ? 11.350 -8.399 -16.114 1.00 83.44 96 TYR A N 1
ATOM 776 C CA . TYR A 1 96 ? 12.421 -9.379 -16.015 1.00 83.44 96 TYR A CA 1
ATOM 777 C C . TYR A 1 96 ? 12.140 -10.425 -17.078 1.00 83.44 96 TYR A C 1
ATOM 779 O O . TYR A 1 96 ? 11.396 -11.369 -16.802 1.00 83.44 96 TYR A O 1
ATOM 787 N N . PRO A 1 97 ? 12.670 -10.270 -18.301 1.00 64.56 97 PRO A N 1
ATOM 788 C CA . PRO A 1 97 ? 12.647 -11.368 -19.244 1.00 64.56 97 PRO A CA 1
ATOM 789 C C . PRO A 1 97 ? 13.239 -12.568 -18.506 1.00 64.56 97 PRO A C 1
ATOM 791 O O . PRO A 1 97 ? 14.387 -12.497 -18.060 1.00 64.56 97 PRO A O 1
ATOM 794 N N . GLN A 1 98 ? 12.449 -13.634 -18.313 1.00 55.16 98 GLN A N 1
ATOM 795 C CA . GLN A 1 98 ? 13.000 -14.917 -17.882 1.00 55.16 98 GLN A CA 1
ATOM 796 C C . GLN A 1 98 ? 14.240 -15.154 -18.734 1.00 55.16 98 GLN A C 1
ATOM 798 O O . GLN A 1 98 ? 14.195 -14.829 -19.925 1.00 55.16 98 GLN A O 1
ATOM 803 N N . GLU A 1 99 ? 15.326 -15.654 -18.140 1.00 44.94 99 GLU A N 1
ATOM 804 C CA . GLU A 1 99 ? 16.505 -16.076 -18.889 1.00 44.94 99 GLU A CA 1
ATOM 805 C C . GLU A 1 99 ? 16.048 -17.041 -19.981 1.00 44.94 99 GLU A C 1
ATOM 807 O O . GLU A 1 99 ? 15.907 -18.245 -19.783 1.00 44.94 99 GLU A O 1
ATOM 812 N N . SER A 1 100 ? 15.722 -16.490 -21.146 1.00 45.91 100 SER A N 1
ATOM 813 C CA . SER A 1 100 ? 15.341 -17.261 -22.298 1.00 45.91 100 SER A CA 1
ATOM 814 C C . SER A 1 100 ? 16.601 -18.036 -22.596 1.00 45.91 100 SER A C 1
ATOM 816 O O . SER A 1 100 ? 17.632 -17.414 -22.894 1.00 45.91 100 SER A O 1
ATOM 818 N N . SER A 1 101 ? 16.511 -19.356 -22.421 1.00 43.81 101 SER A N 1
ATOM 819 C CA . SER A 1 101 ? 17.555 -20.320 -22.737 1.00 43.81 101 SER A CA 1
ATOM 820 C C . SER A 1 101 ? 18.338 -19.808 -23.940 1.00 43.81 101 SER A C 1
ATOM 822 O O . SER A 1 101 ? 17.733 -19.413 -24.937 1.00 43.81 101 SER A O 1
ATOM 824 N N . TRP A 1 102 ? 19.662 -19.721 -23.833 1.00 47.09 102 TRP A N 1
ATOM 825 C CA . TRP A 1 102 ? 20.549 -19.182 -24.874 1.00 47.09 102 TRP A CA 1
ATOM 826 C C . TRP A 1 102 ? 20.220 -19.726 -26.283 1.00 47.09 102 TRP A C 1
ATOM 828 O O . TRP A 1 102 ? 20.363 -19.018 -27.278 1.00 47.09 102 TRP A O 1
ATOM 838 N N . PHE A 1 103 ? 19.676 -20.945 -26.348 1.00 44.12 103 PHE A N 1
ATOM 839 C CA . PHE A 1 103 ? 19.117 -21.585 -27.534 1.00 44.12 103 PHE A CA 1
ATOM 840 C C . PHE A 1 103 ? 17.930 -20.825 -28.166 1.00 44.12 103 PHE A C 1
ATOM 842 O O . PHE A 1 103 ? 17.914 -20.621 -29.374 1.00 44.12 103 PHE A O 1
ATOM 849 N N . LEU A 1 104 ? 16.967 -20.341 -27.372 1.00 50.12 104 LEU A N 1
ATOM 850 C CA . LEU A 1 104 ? 15.822 -19.543 -27.839 1.00 50.12 104 LEU A CA 1
ATOM 851 C C . LEU A 1 104 ? 16.257 -18.174 -28.388 1.00 50.12 104 LEU A C 1
ATOM 853 O O . LEU A 1 104 ? 15.695 -17.703 -29.375 1.00 50.12 104 LEU A O 1
ATOM 857 N N . LYS A 1 105 ? 17.317 -17.577 -27.817 1.00 52.47 105 LYS A N 1
ATOM 858 C CA . LYS A 1 105 ? 17.958 -16.367 -28.368 1.00 52.47 105 LYS A CA 1
ATOM 859 C C . LYS A 1 105 ? 18.625 -16.637 -29.725 1.00 52.47 105 LYS A C 1
ATOM 861 O O . LYS A 1 105 ? 18.561 -15.778 -30.598 1.00 52.47 105 LYS A O 1
ATOM 866 N N . TRP A 1 106 ? 19.222 -17.818 -29.918 1.00 44.03 106 TRP A N 1
ATOM 867 C CA . TRP A 1 106 ? 19.848 -18.222 -31.186 1.00 44.03 106 TRP A CA 1
ATOM 868 C C . TRP A 1 106 ? 18.828 -18.470 -32.310 1.00 44.03 106 TRP A C 1
ATOM 870 O O . TRP A 1 106 ? 19.077 -18.067 -33.443 1.00 44.03 106 TRP A O 1
ATOM 880 N N . ILE A 1 107 ? 17.657 -19.045 -32.005 1.00 41.94 107 ILE A N 1
ATOM 881 C CA . ILE A 1 107 ? 16.593 -19.306 -33.000 1.00 41.94 107 ILE A CA 1
ATOM 882 C C . ILE A 1 107 ? 15.578 -18.157 -33.168 1.00 41.94 107 ILE A C 1
ATOM 884 O O . ILE A 1 107 ? 14.542 -18.335 -33.804 1.00 41.94 107 ILE A O 1
ATOM 888 N N . GLY A 1 108 ? 15.853 -16.973 -32.609 1.00 47.06 108 GLY A N 1
ATOM 889 C CA . GLY A 1 108 ? 15.047 -15.764 -32.835 1.00 47.06 108 GLY A CA 1
ATOM 890 C C . GLY A 1 108 ? 13.783 -15.624 -31.977 1.00 47.06 108 GLY A C 1
ATOM 891 O O . GLY A 1 108 ? 13.007 -14.696 -32.194 1.00 47.06 108 GLY A O 1
ATOM 892 N N . PHE A 1 109 ? 13.591 -16.484 -30.974 1.00 41.19 109 PHE A N 1
ATOM 893 C CA . PHE A 1 109 ? 12.515 -16.384 -29.984 1.00 41.19 109 PHE A CA 1
ATOM 894 C C . PHE A 1 109 ? 13.028 -15.707 -28.705 1.00 41.19 109 PHE A C 1
ATOM 896 O O . PHE A 1 109 ? 13.266 -16.343 -27.678 1.00 41.19 109 PHE A O 1
ATOM 903 N N . SER A 1 110 ? 13.203 -14.385 -28.739 1.00 48.38 110 SER A N 1
ATOM 904 C CA . SER A 1 110 ? 13.256 -13.599 -27.502 1.00 48.38 110 SER A CA 1
ATOM 905 C C . SER A 1 110 ? 11.828 -13.395 -26.993 1.00 48.38 110 SER A C 1
ATOM 907 O O . SER A 1 110 ? 10.971 -12.956 -27.751 1.00 48.38 110 SER A O 1
ATOM 909 N N . GLY A 1 111 ? 11.559 -13.670 -25.712 1.00 47.16 111 GLY A N 1
ATOM 910 C CA . GLY A 1 111 ? 10.230 -13.510 -25.089 1.00 47.16 111 GLY A CA 1
ATOM 911 C C . GLY A 1 111 ? 9.647 -12.088 -25.137 1.00 47.16 111 GLY A C 1
ATOM 912 O O . GLY A 1 111 ? 8.476 -11.890 -24.831 1.00 47.16 111 GLY A O 1
ATOM 913 N N . ARG A 1 112 ? 10.430 -11.103 -25.586 1.00 51.69 112 ARG A N 1
ATOM 914 C CA . ARG A 1 112 ? 9.905 -9.877 -26.182 1.00 51.69 112 ARG A CA 1
ATOM 915 C C . ARG A 1 112 ? 9.763 -10.111 -27.679 1.00 51.69 112 ARG A C 1
ATOM 917 O O . ARG A 1 112 ? 10.766 -10.117 -28.398 1.00 51.69 112 ARG A O 1
ATOM 924 N N . ASN A 1 113 ? 8.528 -10.247 -28.164 1.00 44.59 113 ASN A N 1
ATOM 925 C CA . ASN A 1 113 ? 8.257 -9.876 -29.549 1.00 44.59 113 ASN A CA 1
ATOM 926 C C . ASN A 1 113 ? 8.882 -8.491 -29.728 1.00 44.59 113 ASN A C 1
ATOM 928 O O . ASN A 1 113 ? 8.505 -7.577 -28.996 1.00 44.59 113 ASN A O 1
ATOM 932 N N . LYS A 1 114 ? 9.845 -8.339 -30.646 1.00 49.44 114 LYS A N 1
ATOM 933 C CA . LYS A 1 114 ? 10.386 -7.041 -31.074 1.00 49.44 114 LYS A CA 1
ATOM 934 C C . LYS A 1 114 ? 9.279 -6.223 -31.754 1.00 49.44 114 LYS A C 1
ATOM 936 O O . LYS A 1 114 ? 9.386 -5.847 -32.916 1.00 49.44 114 LYS A O 1
ATOM 941 N N . ARG A 1 115 ? 8.184 -5.929 -31.054 1.00 48.75 115 ARG A N 1
ATOM 942 C CA . ARG A 1 115 ? 7.454 -4.697 -31.295 1.00 48.75 115 ARG A CA 1
ATOM 943 C C . ARG A 1 115 ? 8.459 -3.633 -30.901 1.00 48.75 115 ARG A C 1
ATOM 945 O O . ARG A 1 115 ? 8.677 -3.408 -29.719 1.00 48.75 115 ARG A O 1
ATOM 952 N N . SER A 1 116 ? 9.176 -3.115 -31.895 1.00 58.44 116 SER A N 1
ATOM 953 C CA . SER A 1 116 ? 10.036 -1.953 -31.729 1.00 58.44 116 SER A CA 1
ATOM 954 C C . SER A 1 116 ? 9.139 -0.858 -31.163 1.00 58.44 116 SER A C 1
ATOM 956 O O . SER A 1 116 ? 8.310 -0.281 -31.869 1.00 58.44 116 SER A O 1
ATOM 958 N N . PHE A 1 117 ? 9.178 -0.697 -29.843 1.00 71.06 117 PHE A N 1
ATOM 959 C CA . PHE A 1 117 ? 8.513 0.404 -29.191 1.00 71.06 117 PHE A CA 1
ATOM 960 C C . PHE A 1 117 ? 9.352 1.622 -29.530 1.00 71.06 117 PHE A C 1
ATOM 962 O O . PHE A 1 117 ? 10.370 1.876 -28.900 1.00 71.06 117 PHE A O 1
ATOM 969 N N . ASP A 1 118 ? 8.959 2.316 -30.590 1.00 83.31 118 ASP A N 1
ATOM 970 C CA . ASP A 1 118 ? 9.602 3.559 -30.968 1.00 83.31 118 ASP A CA 1
ATOM 971 C C . ASP A 1 118 ? 8.921 4.711 -30.233 1.00 83.31 118 ASP A C 1
ATOM 973 O O . ASP A 1 118 ? 7.714 4.934 -30.383 1.00 83.31 118 ASP A O 1
ATOM 977 N N . VAL A 1 119 ? 9.678 5.452 -29.427 1.00 89.75 119 VAL A N 1
ATOM 978 C CA . VAL A 1 119 ? 9.177 6.645 -28.731 1.00 89.75 119 VAL A CA 1
ATOM 979 C C . VAL A 1 119 ? 8.967 7.834 -29.660 1.00 89.75 119 VAL A C 1
ATOM 981 O O . VAL A 1 119 ? 8.355 8.817 -29.243 1.00 89.75 119 VAL A O 1
ATOM 984 N N . ARG A 1 120 ? 9.428 7.785 -30.912 1.00 91.12 120 ARG A N 1
ATOM 985 C CA . ARG A 1 120 ? 9.166 8.842 -31.888 1.00 91.12 120 ARG A CA 1
ATOM 986 C C . ARG A 1 120 ? 7.744 8.741 -32.452 1.00 91.12 120 ARG A C 1
ATOM 988 O O . ARG A 1 120 ? 7.275 7.664 -32.810 1.00 91.12 120 ARG A O 1
ATOM 995 N N . LYS A 1 121 ? 7.033 9.872 -32.542 1.00 90.44 121 LYS A N 1
ATOM 996 C CA . LYS A 1 121 ? 5.701 9.970 -33.179 1.00 90.44 121 LYS A CA 1
ATOM 997 C C . LYS A 1 121 ? 5.725 10.623 -34.559 1.00 90.44 121 LYS A C 1
ATOM 999 O O . LYS A 1 121 ? 4.896 10.283 -35.394 1.00 90.44 121 LYS A O 1
ATOM 1004 N N . ASN A 1 122 ? 6.610 11.596 -34.781 1.00 86.31 122 ASN A N 1
ATOM 1005 C CA . ASN A 1 122 ? 6.690 12.368 -36.023 1.00 86.31 122 ASN A CA 1
ATOM 1006 C C . ASN A 1 122 ? 8.080 13.018 -36.196 1.00 86.31 122 ASN A C 1
ATOM 1008 O O . ASN A 1 122 ? 9.000 12.743 -35.426 1.00 86.31 122 ASN A O 1
ATOM 1012 N N . ASN A 1 123 ? 8.236 13.872 -37.212 1.00 83.88 123 ASN A N 1
ATOM 1013 C CA . ASN A 1 123 ? 9.485 14.583 -37.511 1.00 83.88 123 ASN A CA 1
ATOM 1014 C C . ASN A 1 123 ? 9.491 16.054 -37.045 1.00 83.88 123 ASN A C 1
ATOM 1016 O O . ASN A 1 123 ? 10.390 16.802 -37.426 1.00 83.88 123 ASN A O 1
ATOM 1020 N N . ASP A 1 124 ? 8.524 16.467 -36.223 1.00 84.38 124 ASP A N 1
ATOM 1021 C CA . ASP A 1 124 ? 8.403 17.854 -35.760 1.00 84.38 124 ASP A CA 1
ATOM 1022 C C . ASP A 1 124 ? 9.360 18.161 -34.594 1.00 84.38 124 ASP A C 1
ATOM 1024 O O . ASP A 1 124 ? 10.050 17.292 -34.062 1.00 84.38 124 ASP A O 1
ATOM 1028 N N . THR A 1 125 ? 9.368 19.412 -34.127 1.00 78.50 125 THR A N 1
ATOM 1029 C CA . THR A 1 125 ? 10.172 19.851 -32.972 1.00 78.50 125 THR A CA 1
ATOM 1030 C C . THR A 1 125 ? 9.859 19.062 -31.693 1.00 78.50 125 THR A C 1
ATOM 1032 O O . THR A 1 125 ? 10.757 18.781 -30.903 1.00 78.50 125 THR A O 1
ATOM 1035 N N . PHE A 1 126 ? 8.598 18.665 -31.490 1.00 85.69 126 PHE A N 1
ATOM 1036 C CA . PHE A 1 126 ? 8.154 17.856 -30.349 1.00 85.69 126 PHE A CA 1
ATOM 1037 C C . PHE A 1 126 ? 7.846 16.423 -30.783 1.00 85.69 126 PHE A C 1
ATOM 1039 O O . PHE A 1 126 ? 6.705 15.970 -30.693 1.00 85.69 126 PHE A O 1
ATOM 1046 N N . TYR A 1 127 ? 8.876 15.727 -31.264 1.00 91.88 127 TYR A N 1
ATOM 1047 C CA . TYR A 1 127 ? 8.764 14.419 -31.914 1.00 91.88 127 TYR A CA 1
ATOM 1048 C C . TYR A 1 127 ? 8.563 13.223 -30.980 1.00 91.88 127 TYR A C 1
ATOM 1050 O O . TYR A 1 127 ? 8.313 12.123 -31.471 1.00 91.88 127 TYR A O 1
ATOM 1058 N N . LEU A 1 128 ? 8.673 13.389 -29.661 1.00 93.94 128 LEU A N 1
ATOM 1059 C CA . LEU A 1 128 ? 8.467 12.290 -28.714 1.00 93.94 128 LEU A CA 1
ATOM 1060 C C . LEU A 1 128 ? 6.973 12.039 -28.455 1.00 93.94 128 LEU A C 1
ATOM 1062 O O . LEU A 1 128 ? 6.168 12.973 -28.361 1.00 93.94 128 LEU A O 1
ATOM 1066 N N . LYS A 1 129 ? 6.608 10.760 -28.332 1.00 93.38 129 LYS A N 1
ATOM 1067 C CA . LYS A 1 129 ? 5.321 10.298 -27.800 1.00 93.38 129 LYS A CA 1
ATOM 1068 C C . LYS A 1 129 ? 5.209 10.718 -26.337 1.00 93.38 129 LYS A C 1
ATOM 1070 O O . LYS A 1 129 ? 6.174 10.601 -25.589 1.00 93.38 129 LYS A O 1
ATOM 1075 N N . GLU A 1 130 ? 4.029 11.189 -25.947 1.00 93.69 130 GLU A N 1
ATOM 1076 C CA . GLU A 1 130 ? 3.712 11.449 -24.541 1.00 93.69 130 GLU A CA 1
ATOM 1077 C C . GLU A 1 130 ? 3.423 10.096 -23.879 1.00 93.69 130 GLU A C 1
ATOM 1079 O O . GLU A 1 130 ? 2.403 9.468 -24.162 1.00 93.69 130 GLU A O 1
ATOM 1084 N N . THR A 1 131 ? 4.366 9.602 -23.081 1.00 93.00 131 THR A N 1
ATOM 1085 C CA . THR A 1 131 ? 4.266 8.293 -22.425 1.00 93.00 131 THR A CA 1
ATOM 1086 C C . THR A 1 131 ? 5.080 8.271 -21.140 1.00 93.00 131 THR A C 1
ATOM 1088 O O . THR A 1 131 ? 6.192 8.795 -21.086 1.00 93.00 131 THR A O 1
ATOM 1091 N N . ASP A 1 132 ? 4.559 7.596 -20.123 1.00 93.38 132 ASP A N 1
ATOM 1092 C CA . ASP A 1 132 ? 5.265 7.389 -18.863 1.00 93.38 132 ASP A CA 1
ATOM 1093 C C . ASP A 1 132 ? 6.022 6.063 -18.928 1.00 93.38 132 ASP A C 1
ATOM 1095 O O . ASP A 1 132 ? 5.422 4.993 -18.988 1.00 93.38 132 ASP A O 1
ATOM 1099 N N . LEU A 1 133 ? 7.350 6.131 -18.966 1.00 95.12 133 LEU A N 1
ATOM 1100 C CA . LEU A 1 133 ? 8.216 4.954 -18.926 1.00 95.12 133 LEU A CA 1
ATOM 1101 C C . LEU A 1 133 ? 8.565 4.630 -17.478 1.00 95.12 133 LEU A C 1
ATOM 1103 O O . LEU A 1 133 ? 8.790 5.533 -16.679 1.00 95.12 133 LEU A O 1
ATOM 1107 N N . ILE A 1 134 ? 8.633 3.352 -17.129 1.00 95.44 134 ILE A N 1
ATOM 1108 C CA . ILE A 1 134 ? 8.935 2.916 -15.766 1.00 95.44 134 ILE A CA 1
ATOM 1109 C C . ILE A 1 134 ? 10.447 2.823 -15.584 1.00 95.44 134 ILE A C 1
ATOM 1111 O O . ILE A 1 134 ? 11.143 2.184 -16.370 1.00 95.44 134 ILE A O 1
ATOM 1115 N N . ILE A 1 135 ? 10.952 3.451 -14.531 1.00 95.69 135 ILE A N 1
ATOM 1116 C CA . ILE A 1 135 ? 12.367 3.481 -14.175 1.00 95.69 135 ILE A CA 1
ATOM 1117 C C . ILE A 1 135 ? 12.672 2.257 -13.306 1.00 95.69 135 ILE A C 1
ATOM 1119 O O . ILE A 1 135 ? 12.309 2.214 -12.127 1.00 95.69 135 ILE A O 1
ATOM 1123 N N . ARG A 1 136 ? 13.338 1.247 -13.880 1.00 94.31 136 ARG A N 1
ATOM 1124 C CA . ARG A 1 136 ? 13.540 -0.060 -13.228 1.00 94.31 136 ARG A CA 1
ATOM 1125 C C . ARG A 1 136 ? 14.239 0.043 -11.873 1.00 94.31 136 ARG A C 1
ATOM 1127 O O . ARG A 1 136 ? 13.739 -0.511 -10.897 1.00 94.31 136 ARG A O 1
ATOM 1134 N N . ASN A 1 137 ? 15.359 0.764 -11.810 1.00 93.50 137 ASN A N 1
ATOM 1135 C CA . ASN A 1 137 ? 16.157 0.886 -10.587 1.00 93.50 137 ASN A CA 1
ATOM 1136 C C . ASN A 1 137 ? 15.364 1.539 -9.447 1.00 93.50 137 ASN A C 1
ATOM 1138 O O . ASN A 1 137 ? 15.468 1.096 -8.311 1.00 93.50 137 ASN A O 1
ATOM 1142 N N . ILE A 1 138 ? 14.536 2.545 -9.746 1.00 93.88 138 ILE A N 1
ATOM 1143 C CA . ILE A 1 138 ? 13.737 3.236 -8.726 1.00 93.88 138 ILE A CA 1
ATOM 1144 C C . ILE A 1 138 ? 12.591 2.353 -8.232 1.00 93.88 138 ILE A C 1
ATOM 1146 O O . ILE A 1 138 ? 12.293 2.353 -7.040 1.00 93.88 138 ILE A O 1
ATOM 1150 N N . VAL A 1 139 ? 11.958 1.565 -9.109 1.00 94.88 139 VAL A N 1
ATOM 1151 C CA . VAL A 1 139 ? 10.967 0.566 -8.670 1.00 94.88 139 VAL A CA 1
ATOM 1152 C C . VAL A 1 139 ? 11.610 -0.451 -7.728 1.00 94.88 139 VAL A C 1
ATOM 1154 O O . VAL A 1 139 ? 11.041 -0.739 -6.678 1.00 94.88 139 VAL A O 1
ATOM 1157 N N . GLU A 1 140 ? 12.791 -0.965 -8.076 1.00 94.56 140 GLU A N 1
ATOM 1158 C CA . GLU A 1 140 ? 13.542 -1.922 -7.255 1.00 94.56 140 GLU A CA 1
ATOM 1159 C C . GLU A 1 140 ? 13.961 -1.322 -5.900 1.00 94.56 140 GLU A C 1
ATOM 1161 O O . GLU A 1 140 ? 13.726 -1.938 -4.864 1.00 94.56 140 GLU A O 1
ATOM 1166 N N . GLU A 1 141 ? 14.490 -0.098 -5.882 1.00 94.38 141 GLU A N 1
ATOM 1167 C CA . GLU A 1 141 ? 14.898 0.609 -4.661 1.00 94.38 141 GLU A CA 1
ATOM 1168 C C . GLU A 1 141 ? 13.712 0.890 -3.724 1.00 94.38 141 GLU A C 1
ATOM 1170 O O . GLU A 1 141 ? 13.750 0.581 -2.525 1.00 94.38 141 GLU A O 1
ATOM 1175 N N . LYS A 1 142 ? 12.619 1.442 -4.269 1.00 94.38 142 LYS A N 1
ATOM 1176 C CA . LYS A 1 142 ? 11.404 1.697 -3.488 1.00 94.38 142 LYS A CA 1
ATOM 1177 C C . LYS A 1 142 ? 10.783 0.394 -2.995 1.00 94.38 142 LYS A C 1
ATOM 1179 O O . LYS A 1 142 ? 10.264 0.360 -1.881 1.00 94.38 142 LYS A O 1
ATOM 1184 N N . PHE A 1 143 ? 10.852 -0.675 -3.789 1.00 95.31 143 PHE A N 1
ATOM 1185 C CA . PHE A 1 143 ? 10.417 -1.997 -3.359 1.00 95.31 143 PHE A CA 1
ATOM 1186 C C . PHE A 1 143 ? 11.203 -2.487 -2.146 1.00 95.31 143 PHE A C 1
ATOM 1188 O O . PHE A 1 143 ? 10.563 -2.910 -1.192 1.00 95.31 143 PHE A O 1
ATOM 1195 N N . GLU A 1 144 ? 12.537 -2.424 -2.139 1.00 96.00 144 GLU A N 1
ATOM 1196 C CA . GLU A 1 144 ? 13.319 -2.893 -0.983 1.00 96.00 144 GLU A CA 1
ATOM 1197 C C . GLU A 1 144 ? 12.960 -2.112 0.289 1.00 96.00 144 GLU A C 1
ATOM 1199 O O . GLU A 1 144 ? 12.755 -2.702 1.350 1.00 96.00 144 GLU A O 1
ATOM 1204 N N . SER A 1 145 ? 12.750 -0.799 0.160 1.00 95.81 145 SER A N 1
ATOM 1205 C CA . SER A 1 145 ? 12.283 0.047 1.267 1.00 95.81 145 SER A CA 1
ATOM 1206 C C . SER A 1 145 ? 10.895 -0.368 1.780 1.00 95.81 145 SER A C 1
ATOM 1208 O O . SER A 1 145 ? 10.670 -0.472 2.987 1.00 95.81 145 SER A O 1
ATOM 1210 N N . ILE A 1 146 ? 9.950 -0.636 0.871 1.00 96.50 146 ILE A N 1
ATOM 1211 C CA . ILE A 1 146 ? 8.593 -1.093 1.215 1.00 96.50 146 ILE A CA 1
ATOM 1212 C C . ILE A 1 146 ? 8.628 -2.504 1.807 1.00 96.50 146 ILE A C 1
ATOM 1214 O O . ILE A 1 146 ? 7.947 -2.770 2.792 1.00 96.50 146 ILE A O 1
ATOM 1218 N N . LYS A 1 147 ? 9.432 -3.408 1.245 1.00 95.88 147 LYS A N 1
ATOM 1219 C CA . LYS A 1 147 ? 9.608 -4.779 1.725 1.00 95.88 147 LYS A CA 1
ATOM 1220 C C . LYS A 1 147 ? 10.128 -4.775 3.155 1.00 95.88 147 LYS A C 1
ATOM 1222 O O . LYS A 1 147 ? 9.546 -5.451 3.990 1.00 95.88 147 LYS A O 1
ATOM 1227 N N . GLN A 1 148 ? 11.148 -3.972 3.458 1.00 96.12 148 GLN A N 1
ATOM 1228 C CA . GLN A 1 148 ? 11.670 -3.843 4.817 1.00 96.12 148 GLN A CA 1
ATOM 1229 C C . GLN A 1 148 ? 10.585 -3.375 5.799 1.00 96.12 148 GLN A C 1
ATOM 1231 O O . GLN A 1 148 ? 10.464 -3.918 6.895 1.00 96.12 148 GLN A O 1
ATOM 1236 N N . ARG A 1 149 ? 9.749 -2.409 5.400 1.00 96.38 149 ARG A N 1
ATOM 1237 C CA . ARG A 1 149 ? 8.614 -1.950 6.217 1.00 96.38 149 ARG A CA 1
ATOM 1238 C C . ARG A 1 149 ? 7.531 -3.013 6.372 1.00 96.38 149 ARG A C 1
ATOM 1240 O O . ARG A 1 149 ? 7.023 -3.176 7.472 1.00 96.38 149 ARG A O 1
ATOM 1247 N N . ILE A 1 150 ? 7.207 -3.768 5.322 1.00 96.56 150 ILE A N 1
ATOM 1248 C CA . ILE A 1 150 ? 6.305 -4.927 5.417 1.00 96.56 150 ILE A CA 1
ATOM 1249 C C . ILE A 1 150 ? 6.881 -5.945 6.406 1.00 96.56 150 ILE A C 1
ATOM 1251 O O . ILE A 1 150 ? 6.161 -6.425 7.276 1.00 96.56 150 ILE A O 1
ATOM 1255 N N . THR A 1 151 ? 8.178 -6.243 6.325 1.00 95.25 151 THR A N 1
ATOM 1256 C CA . THR A 1 151 ? 8.821 -7.182 7.244 1.00 95.25 151 THR A CA 1
ATOM 1257 C C . THR A 1 151 ? 8.717 -6.701 8.692 1.00 95.25 151 THR A C 1
ATOM 1259 O O . THR A 1 151 ? 8.243 -7.445 9.545 1.00 95.25 151 THR A O 1
ATOM 1262 N N . ASN A 1 152 ? 9.080 -5.446 8.957 1.00 95.25 152 ASN A N 1
ATOM 1263 C CA . ASN A 1 152 ? 9.133 -4.896 10.312 1.00 95.25 152 ASN A CA 1
ATOM 1264 C C . ASN A 1 152 ? 7.751 -4.593 10.911 1.00 95.25 152 ASN A C 1
ATOM 1266 O O . ASN A 1 152 ? 7.556 -4.742 12.110 1.00 95.25 152 ASN A O 1
ATOM 1270 N N . ASN A 1 153 ? 6.790 -4.136 10.109 1.00 95.25 153 ASN A N 1
ATOM 1271 C CA . ASN A 1 153 ? 5.496 -3.663 10.616 1.00 95.25 153 ASN A CA 1
ATOM 1272 C C . ASN A 1 153 ? 4.389 -4.715 10.507 1.00 95.25 153 ASN A C 1
ATOM 1274 O O . ASN A 1 153 ? 3.352 -4.567 11.151 1.00 95.25 153 ASN A O 1
ATOM 1278 N N . ILE A 1 154 ? 4.571 -5.736 9.663 1.00 94.94 154 ILE A N 1
ATOM 1279 C CA . ILE A 1 154 ? 3.563 -6.770 9.409 1.00 94.94 154 ILE A CA 1
ATOM 1280 C C . ILE A 1 154 ? 4.122 -8.144 9.768 1.00 94.94 154 ILE A C 1
ATOM 1282 O O . ILE A 1 154 ? 3.646 -8.759 10.712 1.00 94.94 154 ILE A O 1
ATOM 1286 N N . VAL A 1 155 ? 5.147 -8.616 9.054 1.00 94.31 155 VAL A N 1
ATOM 1287 C CA . VAL A 1 155 ? 5.612 -10.013 9.157 1.00 94.31 155 VAL A CA 1
ATOM 1288 C C . VAL A 1 155 ? 6.128 -10.351 10.553 1.00 94.31 155 VAL A C 1
ATOM 1290 O O . VAL A 1 155 ? 5.743 -11.375 11.101 1.00 94.31 155 VAL A O 1
ATOM 1293 N N . SER A 1 156 ? 6.967 -9.504 11.152 1.00 92.44 156 SER A N 1
ATOM 1294 C CA . SER A 1 156 ? 7.582 -9.791 12.457 1.00 92.44 156 SER A CA 1
ATOM 1295 C C . SER A 1 156 ? 6.595 -9.798 13.626 1.00 92.44 156 SER A C 1
ATOM 1297 O O . SER A 1 156 ? 6.935 -10.278 14.701 1.00 92.44 156 SER A O 1
ATOM 1299 N N . HIS A 1 157 ? 5.401 -9.238 13.428 1.00 90.38 157 HIS A N 1
ATOM 1300 C CA . HIS A 1 157 ? 4.346 -9.148 14.435 1.00 90.38 157 HIS A CA 1
ATOM 1301 C C . HIS A 1 157 ? 3.154 -10.057 14.111 1.00 90.38 157 HIS A C 1
ATOM 1303 O O . HIS A 1 157 ? 2.194 -10.085 14.876 1.00 90.38 157 HIS A O 1
ATOM 1309 N N . ALA A 1 158 ? 3.188 -10.766 12.978 1.00 91.00 158 ALA A N 1
ATOM 1310 C CA . ALA A 1 158 ? 2.090 -11.613 12.549 1.00 91.00 158 ALA A CA 1
ATOM 1311 C C . ALA A 1 158 ? 2.048 -12.884 13.398 1.00 91.00 158 ALA A C 1
ATOM 1313 O O . ALA A 1 158 ? 3.009 -13.652 13.433 1.00 91.00 158 ALA A O 1
ATOM 1314 N N . THR A 1 159 ? 0.918 -13.102 14.064 1.00 87.56 159 THR A N 1
ATOM 1315 C CA . THR A 1 159 ? 0.681 -14.288 14.899 1.00 87.56 159 THR A CA 1
ATOM 1316 C C . THR A 1 159 ? -0.375 -15.212 14.310 1.00 87.56 159 THR A C 1
ATOM 1318 O O . THR A 1 159 ? -0.320 -16.418 14.534 1.00 87.56 159 THR A O 1
ATOM 1321 N N . GLY A 1 160 ? -1.293 -14.665 13.511 1.00 87.25 160 GLY A N 1
ATOM 1322 C CA . GLY A 1 160 ? -2.364 -15.418 12.869 1.00 87.25 160 GLY A CA 1
ATOM 1323 C C . GLY A 1 160 ? -2.725 -14.885 11.487 1.00 87.25 160 GLY A C 1
ATOM 1324 O O . GLY A 1 160 ? -2.176 -13.895 10.996 1.00 87.25 160 GLY A O 1
ATOM 1325 N N . ILE A 1 161 ? -3.683 -15.557 10.845 1.00 87.38 161 ILE A N 1
ATOM 1326 C CA . ILE A 1 161 ? -4.157 -15.205 9.501 1.00 87.38 161 ILE A CA 1
ATOM 1327 C C . ILE A 1 161 ? -4.7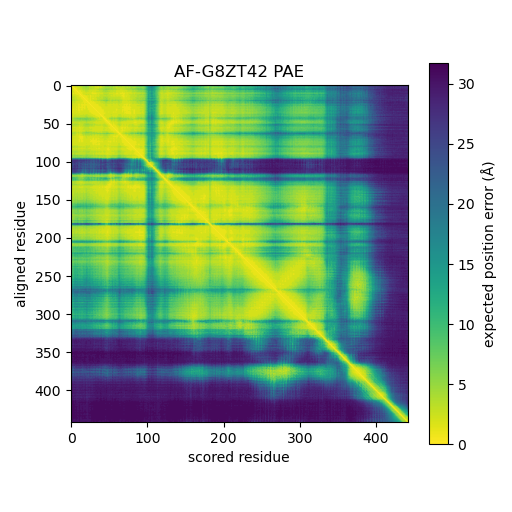62 -13.800 9.455 1.00 87.38 161 ILE A C 1
ATOM 1329 O O . ILE A 1 161 ? -4.605 -13.099 8.450 1.00 87.38 161 ILE A O 1
ATOM 1333 N N . THR A 1 162 ? -5.400 -13.349 10.543 1.00 89.38 162 THR A N 1
ATOM 1334 C CA . THR A 1 162 ? -6.019 -12.023 10.552 1.00 89.38 162 THR A CA 1
ATOM 1335 C C . THR A 1 162 ? -4.970 -10.927 10.435 1.00 89.38 162 THR A C 1
ATOM 1337 O O . THR A 1 162 ? -5.221 -9.925 9.772 1.00 89.38 162 THR A O 1
ATOM 1340 N N . ASP A 1 163 ? -3.759 -11.128 10.956 1.00 91.88 163 ASP A N 1
ATOM 1341 C CA . ASP A 1 163 ? -2.663 -10.158 10.882 1.00 91.88 163 ASP A CA 1
ATOM 1342 C C . ASP A 1 163 ? -2.069 -10.022 9.467 1.00 91.88 163 ASP A C 1
ATOM 1344 O O . ASP A 1 163 ? -1.304 -9.094 9.220 1.00 91.88 163 ASP A O 1
ATOM 1348 N N . LEU A 1 164 ? -2.437 -10.897 8.524 1.00 94.69 164 LEU A N 1
ATOM 1349 C CA . LEU A 1 164 ? -1.931 -10.897 7.145 1.00 94.69 164 LEU A CA 1
ATOM 1350 C C . LEU A 1 164 ? -2.913 -10.313 6.122 1.00 94.69 164 LEU A C 1
ATOM 1352 O O . LEU A 1 164 ? -2.547 -10.156 4.956 1.00 94.69 164 LEU A O 1
ATOM 1356 N N . VAL A 1 165 ? -4.137 -9.986 6.538 1.00 94.94 165 VAL A N 1
ATOM 1357 C CA . VAL A 1 165 ? -5.209 -9.479 5.671 1.00 94.94 165 VAL A CA 1
ATOM 1358 C C . VAL A 1 165 ? -5.486 -8.013 5.975 1.00 94.94 165 VAL A C 1
ATOM 1360 O O . VAL A 1 165 ? -5.679 -7.639 7.130 1.00 94.94 165 VAL A O 1
ATOM 1363 N N . PHE A 1 166 ? -5.527 -7.176 4.946 1.00 94.81 166 PHE A N 1
ATOM 1364 C CA . PHE A 1 166 ? -5.603 -5.725 5.080 1.00 94.81 166 PHE A CA 1
ATOM 1365 C C . PHE A 1 166 ? -6.573 -5.126 4.072 1.00 94.81 166 PHE A C 1
ATOM 1367 O O . PHE A 1 166 ? -6.653 -5.588 2.933 1.00 94.81 166 PHE A O 1
ATOM 1374 N N . THR A 1 167 ? -7.223 -4.025 4.446 1.00 92.38 167 THR A N 1
ATOM 1375 C CA . THR A 1 167 ? -7.742 -3.099 3.432 1.00 92.38 167 THR A CA 1
ATOM 1376 C C . THR A 1 167 ? -6.570 -2.424 2.720 1.00 92.38 167 THR A C 1
ATOM 1378 O O . THR A 1 167 ? -5.469 -2.298 3.269 1.00 92.38 167 THR A O 1
ATOM 1381 N N . LYS A 1 168 ? -6.785 -1.938 1.498 1.00 92.38 168 LYS A N 1
ATOM 1382 C CA . LYS A 1 168 ? -5.769 -1.227 0.714 1.00 92.38 168 LYS A CA 1
ATOM 1383 C C . LYS A 1 168 ? -5.195 -0.039 1.485 1.00 92.38 168 LYS A C 1
ATOM 1385 O O . LYS A 1 168 ? -3.984 0.171 1.487 1.00 92.38 168 LYS A O 1
ATOM 1390 N N . GLN A 1 169 ? -6.057 0.710 2.170 1.00 89.62 169 GLN A N 1
ATOM 1391 C CA . GLN A 1 169 ? -5.674 1.882 2.955 1.00 89.62 169 GLN A CA 1
ATOM 1392 C C . GLN A 1 169 ? -4.821 1.510 4.175 1.00 89.62 169 GLN A C 1
ATOM 1394 O O . GLN A 1 169 ? -3.792 2.145 4.415 1.00 89.62 169 GLN A O 1
ATOM 1399 N N . GLU A 1 170 ? -5.205 0.458 4.908 1.00 91.62 170 GLU A N 1
ATOM 1400 C CA . GLU A 1 170 ? -4.427 -0.043 6.047 1.00 91.62 170 GLU A CA 1
ATOM 1401 C C . GLU A 1 170 ? -3.061 -0.563 5.585 1.00 91.62 170 GLU A C 1
ATOM 1403 O O . GLU A 1 170 ? -2.030 -0.221 6.171 1.00 91.62 170 GLU A O 1
ATOM 1408 N N . PHE A 1 171 ? -3.041 -1.336 4.495 1.00 95.19 171 PHE A N 1
ATOM 1409 C CA . PHE A 1 171 ? -1.807 -1.853 3.917 1.00 95.19 171 PHE A CA 1
ATOM 1410 C C . PHE A 1 171 ? -0.869 -0.716 3.514 1.00 95.19 171 PHE A C 1
ATOM 1412 O O . PHE A 1 171 ? 0.308 -0.750 3.860 1.00 95.19 171 PHE A O 1
ATOM 1419 N N . TYR A 1 172 ? -1.381 0.325 2.849 1.00 94.00 172 TYR A N 1
ATOM 1420 C CA . TYR A 1 172 ? -0.571 1.469 2.434 1.00 94.00 172 TYR A CA 1
ATOM 1421 C C . TYR A 1 172 ? 0.077 2.213 3.597 1.00 94.00 172 TYR A C 1
ATOM 1423 O O . TYR A 1 172 ? 1.229 2.643 3.476 1.00 94.00 172 TYR A O 1
ATOM 1431 N N . ALA A 1 173 ? -0.653 2.366 4.704 1.00 92.44 173 ALA A N 1
ATOM 1432 C CA . ALA A 1 173 ? -0.126 2.967 5.919 1.00 92.44 173 ALA A CA 1
ATOM 1433 C C . ALA A 1 173 ? 0.972 2.084 6.532 1.00 92.44 173 ALA A C 1
ATOM 1435 O O . ALA A 1 173 ? 2.082 2.554 6.767 1.00 92.44 173 ALA A O 1
ATOM 1436 N N . LYS A 1 174 ? 0.709 0.783 6.717 1.00 93.94 174 LYS A N 1
ATOM 1437 C CA . LYS A 1 174 ? 1.659 -0.141 7.361 1.00 93.94 174 LYS A CA 1
ATOM 1438 C C . LYS A 1 174 ? 2.905 -0.426 6.522 1.00 93.94 174 LYS A C 1
ATOM 1440 O O . LYS A 1 174 ? 3.995 -0.555 7.076 1.00 93.94 174 LYS A O 1
ATOM 1445 N N . SER A 1 175 ? 2.775 -0.493 5.200 1.00 95.06 175 SER A N 1
ATOM 1446 C CA . SER A 1 175 ? 3.888 -0.764 4.284 1.00 95.06 175 SER A CA 1
ATOM 1447 C C . SER A 1 175 ? 4.723 0.482 3.954 1.00 95.06 175 SER A C 1
ATOM 1449 O O . SER A 1 175 ? 5.743 0.371 3.276 1.00 95.06 175 SER A O 1
ATOM 1451 N N . GLY A 1 176 ? 4.285 1.678 4.369 1.00 92.75 176 GLY A N 1
ATOM 1452 C CA . GLY A 1 176 ? 4.916 2.955 4.017 1.00 92.75 176 GLY A CA 1
ATOM 1453 C C . GLY A 1 176 ? 4.728 3.379 2.556 1.00 92.75 176 GLY A C 1
ATOM 1454 O O . GLY A 1 176 ? 5.445 4.258 2.082 1.00 92.75 176 GLY A O 1
ATOM 1455 N N . ILE A 1 177 ? 3.772 2.787 1.826 1.00 93.31 177 ILE A N 1
ATOM 1456 C CA . ILE A 1 177 ? 3.468 3.184 0.439 1.00 93.31 177 ILE A CA 1
ATOM 1457 C C . ILE A 1 177 ? 3.010 4.646 0.381 1.00 93.31 177 ILE A C 1
ATOM 1459 O O . ILE A 1 177 ? 3.432 5.369 -0.517 1.00 93.31 177 ILE A O 1
ATOM 1463 N N . ASN A 1 178 ? 2.202 5.098 1.346 1.00 89.62 178 ASN A N 1
ATOM 1464 C CA . ASN A 1 178 ? 1.736 6.489 1.382 1.00 89.62 178 ASN A CA 1
ATOM 1465 C C . ASN A 1 178 ? 2.888 7.495 1.547 1.00 89.62 178 ASN A C 1
ATOM 1467 O O . ASN A 1 178 ? 2.829 8.582 0.982 1.00 89.62 178 ASN A O 1
ATOM 1471 N N . GLU A 1 179 ? 3.941 7.120 2.276 1.00 89.31 179 GLU A N 1
ATOM 1472 C CA . GLU A 1 179 ? 5.109 7.972 2.525 1.00 89.31 179 GLU A CA 1
ATOM 1473 C C . GLU A 1 179 ? 6.100 7.966 1.350 1.00 89.31 179 GLU A C 1
ATOM 1475 O O . GLU A 1 179 ? 6.662 9.001 1.002 1.00 89.31 179 GLU A O 1
ATOM 1480 N N . LEU A 1 180 ? 6.326 6.800 0.731 1.00 87.94 180 LEU A N 1
ATOM 1481 C CA . LEU A 1 180 ? 7.348 6.609 -0.310 1.00 87.94 180 LEU A CA 1
ATOM 1482 C C . LEU A 1 180 ? 6.845 6.910 -1.735 1.00 87.94 180 LEU A C 1
ATOM 1484 O O . LEU A 1 180 ? 7.642 7.195 -2.638 1.00 87.94 180 LEU A O 1
ATOM 1488 N N . LEU A 1 181 ? 5.529 6.830 -1.954 1.00 87.62 181 LEU A N 1
ATOM 1489 C CA . LEU A 1 181 ? 4.846 7.058 -3.234 1.00 87.62 181 LEU A CA 1
ATOM 1490 C C . LEU A 1 181 ? 3.820 8.187 -3.073 1.00 87.62 181 LEU A C 1
ATOM 1492 O O . LEU A 1 181 ? 2.604 7.972 -3.149 1.00 87.62 181 LEU A O 1
ATOM 1496 N N . ILE A 1 182 ? 4.336 9.385 -2.791 1.00 68.31 182 ILE A N 1
ATOM 1497 C CA . ILE A 1 182 ? 3.540 10.580 -2.490 1.00 68.31 182 ILE A CA 1
ATOM 1498 C C . ILE A 1 182 ? 2.590 10.886 -3.664 1.00 68.31 182 ILE A C 1
ATOM 1500 O O . ILE A 1 182 ? 3.023 11.101 -4.794 1.00 68.31 182 ILE A O 1
ATOM 1504 N N . ASP A 1 183 ? 1.290 10.855 -3.359 1.00 61.75 183 ASP A N 1
ATOM 1505 C CA . ASP A 1 183 ? 0.119 11.320 -4.123 1.00 61.75 183 ASP A CA 1
ATOM 1506 C C . ASP A 1 183 ? 0.042 11.045 -5.632 1.00 61.75 183 ASP A C 1
ATOM 1508 O O . ASP A 1 183 ? -0.584 11.788 -6.387 1.00 61.75 183 ASP A O 1
ATOM 1512 N N . SER A 1 184 ? 0.590 9.917 -6.083 1.00 80.31 184 SER A N 1
ATOM 1513 C CA . SER A 1 184 ? 0.332 9.392 -7.425 1.00 80.31 184 SER A CA 1
ATOM 1514 C C . SER A 1 184 ? -0.286 7.998 -7.330 1.00 80.31 184 SER A C 1
ATOM 1516 O O . SER A 1 184 ? 0.418 6.995 -7.207 1.00 80.31 184 SER A O 1
ATOM 1518 N N . GLU A 1 185 ? -1.620 7.914 -7.407 1.00 89.06 185 GLU A N 1
ATOM 1519 C CA . GLU A 1 185 ? -2.338 6.632 -7.544 1.00 89.06 185 GLU A CA 1
ATOM 1520 C C . GLU A 1 185 ? -1.738 5.715 -8.634 1.00 89.06 185 GLU A C 1
ATOM 1522 O O . GLU A 1 185 ? -1.622 4.510 -8.386 1.00 89.06 185 GLU A O 1
ATOM 1527 N N . PRO A 1 186 ? -1.270 6.229 -9.795 1.00 90.88 186 PRO A N 1
ATOM 1528 C CA . PRO A 1 186 ? -0.529 5.426 -10.768 1.00 90.88 186 PRO A CA 1
ATOM 1529 C C . PRO A 1 186 ? 0.738 4.760 -10.218 1.00 90.88 186 PRO A C 1
ATOM 1531 O O . PRO A 1 186 ? 1.032 3.621 -10.588 1.00 90.88 186 PRO A O 1
ATOM 1534 N N . GLU A 1 187 ? 1.497 5.428 -9.344 1.00 93.19 187 GLU A N 1
ATOM 1535 C CA . GLU A 1 187 ? 2.687 4.831 -8.723 1.00 93.19 187 GLU A CA 1
ATOM 1536 C C . GLU A 1 187 ? 2.305 3.736 -7.736 1.00 93.19 187 GLU A C 1
ATOM 1538 O O . GLU A 1 187 ? 2.873 2.644 -7.770 1.00 93.19 187 GLU A O 1
ATOM 1543 N N . ARG A 1 188 ? 1.297 3.996 -6.896 1.00 93.88 188 ARG A N 1
ATOM 1544 C CA . ARG A 1 188 ? 0.801 3.014 -5.925 1.00 93.88 188 ARG A CA 1
ATOM 1545 C C . ARG A 1 188 ? 0.271 1.768 -6.637 1.00 93.88 188 ARG A C 1
ATOM 1547 O O . ARG A 1 188 ? 0.590 0.649 -6.242 1.00 93.88 188 ARG A O 1
ATOM 1554 N N . LYS A 1 189 ? -0.465 1.942 -7.743 1.00 92.88 189 LYS A N 1
ATOM 1555 C CA . LYS A 1 189 ? -0.968 0.838 -8.577 1.00 92.88 189 LYS A CA 1
ATOM 1556 C C . LYS A 1 189 ? 0.162 0.012 -9.194 1.00 92.88 189 LYS A C 1
ATOM 1558 O O . LYS A 1 189 ? 0.084 -1.219 -9.158 1.00 92.88 189 LYS A O 1
ATOM 1563 N N . ALA A 1 190 ? 1.190 0.663 -9.740 1.00 94.75 190 ALA A N 1
ATOM 1564 C CA . ALA A 1 190 ? 2.354 -0.020 -10.300 1.00 94.75 190 ALA A CA 1
ATOM 1565 C C . ALA A 1 190 ? 3.152 -0.761 -9.223 1.00 94.75 190 ALA A C 1
ATOM 1567 O O . ALA A 1 190 ? 3.529 -1.911 -9.431 1.00 94.75 190 ALA A O 1
ATOM 1568 N N . MET A 1 191 ? 3.336 -0.159 -8.045 1.00 96.19 191 MET A N 1
ATOM 1569 C CA . MET A 1 191 ? 4.008 -0.813 -6.924 1.00 96.19 191 MET A CA 1
ATOM 1570 C C . MET A 1 191 ? 3.219 -2.019 -6.408 1.00 96.19 191 MET A C 1
ATOM 1572 O O . MET A 1 191 ? 3.795 -3.084 -6.211 1.00 96.19 191 MET A O 1
ATOM 1576 N N . LEU A 1 192 ? 1.894 -1.912 -6.264 1.00 95.69 192 LEU A N 1
ATOM 1577 C CA . LEU A 1 192 ? 1.055 -3.064 -5.921 1.00 95.69 192 LEU A CA 1
ATOM 1578 C C . LEU A 1 192 ? 1.149 -4.177 -6.967 1.00 95.69 192 LEU A C 1
ATOM 1580 O O . LEU A 1 192 ? 1.232 -5.347 -6.600 1.00 95.69 192 LEU A O 1
ATOM 1584 N N . PHE A 1 193 ? 1.146 -3.826 -8.257 1.00 95.62 193 PHE A N 1
ATOM 1585 C CA . PHE A 1 193 ? 1.352 -4.802 -9.327 1.00 95.62 193 PHE A CA 1
ATOM 1586 C C . PHE A 1 193 ? 2.726 -5.466 -9.207 1.00 95.62 193 PHE A C 1
ATOM 1588 O O . PHE A 1 193 ? 2.840 -6.679 -9.339 1.00 95.62 193 PHE A O 1
ATOM 1595 N N . TYR A 1 194 ? 3.766 -4.695 -8.900 1.00 96.12 194 TYR A N 1
ATOM 1596 C CA . TYR A 1 194 ? 5.112 -5.219 -8.735 1.00 96.12 194 TYR A CA 1
ATOM 1597 C C . TYR A 1 194 ? 5.230 -6.195 -7.559 1.00 96.12 194 TYR A C 1
ATOM 1599 O O . TYR A 1 194 ? 5.757 -7.301 -7.709 1.00 96.12 194 TYR A O 1
ATOM 1607 N N . LEU A 1 195 ? 4.669 -5.817 -6.409 1.00 96.25 195 LEU A N 1
ATOM 1608 C CA . LEU A 1 195 ? 4.608 -6.645 -5.206 1.00 96.25 195 LEU A CA 1
ATOM 1609 C C . LEU A 1 195 ? 3.865 -7.967 -5.459 1.00 96.25 195 LEU A C 1
ATOM 1611 O O . LEU A 1 195 ? 4.319 -9.015 -4.993 1.00 96.25 195 LEU A O 1
ATOM 1615 N N . SER A 1 196 ? 2.755 -7.936 -6.209 1.00 95.69 196 SER A N 1
ATOM 1616 C CA . SER A 1 196 ? 1.928 -9.124 -6.457 1.00 95.69 196 SER A CA 1
ATOM 1617 C C . SER A 1 196 ? 2.444 -10.002 -7.597 1.00 95.69 196 SER A C 1
ATOM 1619 O O . SER A 1 196 ? 2.483 -11.222 -7.469 1.00 95.69 196 SER A O 1
ATOM 1621 N N . HIS A 1 197 ? 2.846 -9.405 -8.718 1.00 93.38 197 HIS A N 1
ATOM 1622 C CA . HIS A 1 197 ? 3.183 -10.126 -9.944 1.00 93.38 197 HIS A CA 1
ATOM 1623 C C . HIS A 1 197 ? 4.661 -10.531 -9.996 1.00 93.38 197 HIS A C 1
ATOM 1625 O O . HIS A 1 197 ? 4.976 -11.705 -10.191 1.00 93.38 197 HIS A O 1
ATOM 1631 N N . TYR A 1 198 ? 5.571 -9.574 -9.786 1.00 91.94 198 TYR A N 1
ATOM 1632 C CA . TYR A 1 198 ? 7.012 -9.813 -9.917 1.00 91.94 198 TYR A CA 1
ATOM 1633 C C . TYR A 1 198 ? 7.638 -10.410 -8.664 1.00 91.94 198 TYR A C 1
ATOM 1635 O O . TYR A 1 198 ? 8.571 -11.205 -8.763 1.00 91.94 198 TYR A O 1
ATOM 1643 N N . ARG A 1 199 ? 7.163 -10.007 -7.483 1.00 94.25 199 ARG A N 1
ATOM 1644 C CA . ARG A 1 199 ? 7.739 -10.441 -6.201 1.00 94.25 199 ARG A CA 1
ATOM 1645 C C . ARG A 1 199 ? 6.888 -11.466 -5.466 1.00 94.25 199 ARG A C 1
ATOM 1647 O O . ARG A 1 199 ? 7.432 -12.184 -4.636 1.00 94.25 199 ARG A O 1
ATOM 1654 N N . LYS A 1 200 ? 5.600 -11.583 -5.810 1.00 93.94 200 LYS A N 1
ATOM 1655 C CA . LYS A 1 200 ? 4.661 -12.571 -5.252 1.00 93.94 200 LYS A CA 1
ATOM 1656 C C . LYS A 1 200 ? 4.626 -12.575 -3.719 1.00 93.94 200 LYS A C 1
ATOM 1658 O O . LYS A 1 200 ? 4.455 -13.626 -3.114 1.00 93.94 200 LYS A O 1
ATOM 1663 N N . ILE A 1 201 ? 4.798 -11.407 -3.095 1.00 95.81 201 ILE A N 1
ATOM 1664 C CA . ILE A 1 201 ? 4.743 -11.265 -1.630 1.00 95.81 201 ILE A CA 1
ATOM 1665 C C . ILE A 1 201 ? 3.372 -10.806 -1.130 1.00 95.81 201 ILE A C 1
ATOM 1667 O O . ILE A 1 201 ? 3.116 -10.832 0.071 1.00 95.81 201 ILE A O 1
ATOM 1671 N N . ILE A 1 202 ? 2.484 -10.411 -2.044 1.00 97.25 202 ILE A N 1
ATOM 1672 C CA . ILE A 1 202 ? 1.081 -10.111 -1.760 1.00 97.25 202 ILE A CA 1
ATOM 1673 C C . ILE A 1 202 ? 0.171 -10.727 -2.824 1.00 97.25 202 ILE A C 1
ATOM 1675 O O . ILE A 1 202 ? 0.571 -10.903 -3.976 1.00 97.25 202 ILE A O 1
ATOM 1679 N N . VAL A 1 203 ? -1.081 -10.962 -2.453 1.00 96.56 203 VAL A N 1
ATOM 1680 C CA . VAL A 1 203 ? -2.206 -11.145 -3.374 1.00 96.56 203 VAL A CA 1
ATOM 1681 C C . VAL A 1 203 ? -3.261 -10.086 -3.088 1.00 96.56 203 VAL A C 1
ATOM 1683 O O . VAL A 1 203 ? -3.311 -9.528 -1.992 1.00 96.56 203 VAL A O 1
ATOM 1686 N N . ARG A 1 204 ? -4.060 -9.750 -4.098 1.00 95.00 204 ARG A N 1
ATOM 1687 C CA . ARG A 1 204 ? -5.024 -8.653 -4.020 1.00 95.00 204 ARG A CA 1
ATOM 1688 C C . ARG A 1 204 ? -6.328 -9.018 -4.706 1.00 95.00 204 ARG A C 1
ATOM 1690 O O . ARG A 1 204 ? -6.299 -9.699 -5.729 1.00 95.00 204 ARG A O 1
ATOM 1697 N N . ASP A 1 205 ? -7.419 -8.490 -4.181 1.00 93.19 205 ASP A N 1
ATOM 1698 C CA . ASP A 1 205 ? -8.742 -8.515 -4.795 1.00 93.19 205 ASP A CA 1
ATOM 1699 C C . ASP A 1 205 ? -9.481 -7.229 -4.425 1.00 93.19 205 ASP A C 1
ATOM 1701 O O . ASP A 1 205 ? -9.630 -6.925 -3.246 1.00 93.19 205 ASP A O 1
ATOM 1705 N N . ALA A 1 206 ? -9.896 -6.463 -5.435 1.00 86.69 206 ALA A N 1
ATOM 1706 C CA . ALA A 1 206 ? -10.497 -5.138 -5.293 1.00 86.69 206 ALA A CA 1
ATOM 1707 C C . ALA A 1 206 ? -9.755 -4.228 -4.285 1.00 86.69 206 ALA A C 1
ATOM 1709 O O . ALA A 1 206 ? -8.744 -3.614 -4.641 1.00 86.69 206 ALA A O 1
ATOM 1710 N N . ASP A 1 207 ? -10.259 -4.147 -3.051 1.00 89.81 207 ASP A N 1
ATOM 1711 C CA . ASP A 1 207 ? -9.750 -3.301 -1.968 1.00 89.81 207 ASP A CA 1
ATOM 1712 C C . ASP A 1 207 ? -9.053 -4.082 -0.839 1.00 89.81 207 ASP A C 1
ATOM 1714 O O . ASP A 1 207 ? -8.615 -3.496 0.148 1.00 89.81 207 ASP A O 1
ATOM 1718 N N . ILE A 1 208 ? -8.914 -5.402 -0.981 1.00 95.12 208 ILE A N 1
ATOM 1719 C CA . ILE A 1 208 ? -8.272 -6.278 -0.000 1.00 95.12 208 ILE A CA 1
ATOM 1720 C C . ILE A 1 208 ? -6.896 -6.715 -0.491 1.00 95.12 208 ILE A C 1
ATOM 1722 O O . ILE A 1 208 ? -6.698 -7.089 -1.652 1.00 95.12 208 ILE A O 1
ATOM 1726 N N . ILE A 1 209 ? -5.928 -6.680 0.422 1.00 96.81 209 ILE A N 1
ATOM 1727 C CA . ILE A 1 209 ? -4.554 -7.122 0.214 1.00 96.81 209 ILE A CA 1
ATOM 1728 C C . ILE A 1 209 ? -4.216 -8.157 1.280 1.00 96.81 209 ILE A C 1
ATOM 1730 O O . ILE A 1 209 ? -4.330 -7.898 2.476 1.00 96.81 209 ILE A O 1
ATOM 1734 N N . LYS A 1 210 ? -3.747 -9.321 0.837 1.00 96.62 210 LYS A N 1
ATOM 1735 C CA . LYS A 1 210 ? -3.261 -10.396 1.701 1.00 96.62 210 LYS A CA 1
ATOM 1736 C C . LYS A 1 210 ? -1.765 -10.577 1.501 1.00 96.62 210 LYS A C 1
ATOM 1738 O O . LYS A 1 210 ? -1.299 -10.739 0.371 1.00 96.62 210 LYS A O 1
ATOM 1743 N N . VAL A 1 211 ? -1.006 -10.542 2.589 1.00 97.06 211 VAL A N 1
ATOM 1744 C CA . VAL A 1 211 ? 0.445 -10.748 2.575 1.00 97.06 211 VAL A CA 1
ATOM 1745 C C . VAL A 1 211 ? 0.734 -12.242 2.514 1.00 97.06 211 VAL A C 1
ATOM 1747 O O . VAL A 1 211 ? 0.312 -12.999 3.378 1.00 97.06 211 VAL A O 1
ATOM 1750 N N . VAL A 1 212 ? 1.467 -12.658 1.482 1.00 95.56 212 VAL A N 1
ATOM 1751 C CA . VAL A 1 212 ? 1.845 -14.056 1.211 1.00 95.56 212 VAL A CA 1
ATOM 1752 C C . VAL A 1 212 ? 3.364 -14.226 1.100 1.00 95.56 212 VAL A C 1
ATOM 1754 O O . VAL A 1 212 ? 3.848 -15.101 0.382 1.00 95.56 212 VAL A O 1
ATOM 1757 N N . SER A 1 213 ? 4.120 -13.362 1.791 1.00 92.12 213 SER A N 1
ATOM 1758 C CA . SER A 1 213 ? 5.588 -13.404 1.823 1.00 92.12 213 SER A CA 1
ATOM 1759 C C . SER A 1 213 ? 6.097 -14.810 2.187 1.00 92.12 213 SER A C 1
ATOM 1761 O O . SER A 1 213 ? 5.486 -15.469 3.033 1.00 92.12 213 SER A O 1
ATOM 1763 N N . PRO A 1 214 ? 7.233 -15.271 1.625 1.00 89.50 214 PRO A N 1
ATOM 1764 C CA . PRO A 1 214 ? 7.879 -16.518 2.043 1.00 89.50 214 PRO A CA 1
ATOM 1765 C C . PRO A 1 214 ? 8.074 -16.636 3.563 1.00 89.50 214 PRO A C 1
ATOM 1767 O O . PRO A 1 214 ? 7.971 -17.727 4.117 1.00 89.50 214 PRO A O 1
ATOM 1770 N N . ASP A 1 215 ? 8.278 -15.506 4.240 1.00 90.19 215 ASP A N 1
ATOM 1771 C CA . ASP A 1 215 ? 8.511 -15.435 5.685 1.00 90.19 215 ASP A CA 1
ATOM 1772 C C . ASP A 1 215 ? 7.286 -15.849 6.525 1.00 90.19 215 ASP A C 1
ATOM 1774 O O . ASP A 1 215 ? 7.437 -16.295 7.659 1.00 90.19 215 ASP A O 1
ATOM 1778 N N . VAL A 1 216 ? 6.070 -15.753 5.971 1.00 91.25 216 VAL A N 1
ATOM 1779 C CA . VAL A 1 216 ? 4.804 -16.082 6.661 1.00 91.25 216 VAL A CA 1
ATOM 1780 C C . VAL A 1 216 ? 4.188 -17.398 6.178 1.00 91.25 216 VAL A C 1
ATOM 1782 O O . VAL A 1 216 ? 3.034 -17.702 6.470 1.00 91.25 216 VAL A O 1
ATOM 1785 N N . VAL A 1 217 ? 4.948 -18.216 5.438 1.00 88.62 217 VAL A N 1
ATOM 1786 C CA . VAL A 1 217 ? 4.461 -19.497 4.891 1.00 88.62 217 VAL A CA 1
ATOM 1787 C C . VAL A 1 217 ? 3.987 -20.455 5.983 1.00 88.62 217 VAL A C 1
ATOM 1789 O O . VAL A 1 217 ? 3.048 -21.205 5.748 1.00 88.62 217 VAL A O 1
ATOM 1792 N N . HIS A 1 218 ? 4.592 -20.399 7.169 1.00 87.50 218 HIS A N 1
ATOM 1793 C CA . HIS A 1 218 ? 4.192 -21.209 8.317 1.00 87.50 218 HIS A CA 1
ATOM 1794 C C . HIS A 1 218 ? 2.785 -20.858 8.836 1.00 87.50 218 HIS A C 1
ATOM 1796 O O . HIS A 1 218 ? 2.069 -21.754 9.262 1.00 87.50 218 HIS A O 1
ATOM 1802 N N . ILE A 1 219 ? 2.366 -19.590 8.739 1.00 87.75 219 ILE A N 1
ATOM 1803 C CA . ILE A 1 219 ? 1.006 -19.143 9.095 1.00 87.75 219 ILE A CA 1
ATOM 1804 C C . ILE A 1 219 ? 0.011 -19.545 7.999 1.00 87.75 219 ILE A C 1
ATOM 1806 O O . ILE A 1 219 ? -1.127 -19.903 8.273 1.00 87.75 219 ILE A O 1
ATOM 1810 N N . LEU A 1 220 ? 0.441 -19.496 6.736 1.00 88.81 220 LEU A N 1
ATOM 1811 C CA . LEU A 1 220 ? -0.411 -19.726 5.566 1.00 88.81 220 LEU A CA 1
ATOM 1812 C C . LEU A 1 220 ? -0.472 -21.185 5.096 1.00 88.81 220 LEU A C 1
ATOM 1814 O O . LEU A 1 220 ? -1.032 -21.434 4.029 1.00 88.81 220 LEU A O 1
ATOM 1818 N N . ALA A 1 221 ? 0.124 -22.133 5.822 1.00 87.12 221 ALA A N 1
ATOM 1819 C CA . ALA A 1 221 ? 0.255 -23.522 5.375 1.00 87.12 221 ALA A CA 1
ATOM 1820 C C . ALA A 1 221 ? -1.101 -24.147 5.000 1.00 87.12 221 ALA A C 1
ATOM 1822 O O . ALA A 1 221 ? -1.224 -24.755 3.937 1.00 87.12 221 ALA A O 1
ATOM 1823 N N . ASP A 1 222 ? -2.118 -23.890 5.823 1.00 85.75 222 ASP A N 1
ATOM 1824 C CA . ASP A 1 222 ? -3.475 -24.428 5.682 1.00 85.75 222 ASP A CA 1
ATOM 1825 C C . ASP A 1 222 ? -4.473 -23.423 5.075 1.00 85.75 222 ASP A C 1
ATOM 1827 O O . ASP A 1 222 ? -5.689 -23.629 5.128 1.00 85.75 222 ASP A O 1
ATOM 1831 N N . PHE A 1 223 ? -3.974 -22.329 4.481 1.00 87.50 223 PHE A N 1
ATOM 1832 C CA . PHE A 1 223 ? -4.797 -21.254 3.924 1.00 87.50 223 PHE A CA 1
ATOM 1833 C C . PHE A 1 223 ? -4.558 -21.042 2.424 1.00 87.50 223 PHE A C 1
ATOM 1835 O O . PHE A 1 223 ? -3.421 -21.100 1.942 1.00 87.50 223 PHE A O 1
ATOM 1842 N N . PRO A 1 224 ? -5.607 -20.703 1.651 1.00 88.56 224 PRO A N 1
ATOM 1843 C CA . PRO A 1 224 ? -5.441 -20.346 0.251 1.00 88.56 224 PRO A CA 1
ATOM 1844 C C . PRO A 1 224 ? -4.532 -19.121 0.082 1.00 88.56 224 PRO A C 1
ATOM 1846 O O . PRO A 1 224 ? -4.733 -18.076 0.707 1.00 88.56 224 PRO A O 1
ATOM 1849 N N . LYS A 1 225 ? -3.569 -19.216 -0.842 1.00 90.25 225 LYS A N 1
ATOM 1850 C CA . LYS A 1 225 ? -2.706 -18.096 -1.274 1.00 90.25 225 LYS A CA 1
ATOM 1851 C C . LYS A 1 225 ? -3.392 -17.215 -2.323 1.00 90.25 225 LYS A C 1
ATOM 1853 O O . LYS A 1 225 ? -2.768 -16.758 -3.274 1.00 90.25 225 LYS A O 1
ATOM 1858 N N . ILE A 1 226 ? -4.693 -17.026 -2.158 1.00 92.75 226 ILE A N 1
ATOM 1859 C CA . ILE A 1 226 ? -5.550 -16.116 -2.913 1.00 92.75 226 ILE A CA 1
ATOM 1860 C C . ILE A 1 226 ? -6.368 -15.319 -1.901 1.00 92.75 226 ILE A C 1
ATOM 1862 O O . ILE A 1 226 ? -6.463 -15.717 -0.738 1.00 92.75 226 ILE A O 1
ATOM 1866 N N . VAL A 1 227 ? -6.941 -14.200 -2.339 1.00 93.44 227 VAL A N 1
ATOM 1867 C CA . VAL A 1 227 ? -7.953 -13.517 -1.531 1.00 93.44 227 VAL A CA 1
ATOM 1868 C C . VAL A 1 227 ? -9.260 -14.299 -1.644 1.00 93.44 227 VAL A C 1
ATOM 1870 O O . VAL A 1 227 ? -9.673 -14.682 -2.738 1.00 93.44 227 VAL A O 1
ATOM 1873 N N . THR A 1 228 ? -9.869 -14.568 -0.500 1.00 92.31 228 THR A N 1
ATOM 1874 C CA . THR A 1 228 ? -11.110 -15.324 -0.326 1.00 92.31 228 THR A CA 1
ATOM 1875 C C . THR A 1 228 ? -12.195 -14.433 0.274 1.00 92.31 228 THR A C 1
ATOM 1877 O O . THR A 1 228 ? -11.907 -13.363 0.810 1.00 92.31 228 THR A O 1
ATOM 1880 N N . GLN A 1 229 ? -13.453 -14.881 0.241 1.00 88.38 229 GLN A N 1
ATOM 1881 C CA . GLN A 1 229 ? -14.554 -14.162 0.894 1.00 88.38 229 GLN A CA 1
ATOM 1882 C C . GLN A 1 229 ? -14.339 -14.019 2.411 1.00 88.38 229 GLN A C 1
ATOM 1884 O O . GLN A 1 229 ? -14.778 -13.041 3.013 1.00 88.38 229 GLN A O 1
ATOM 1889 N N . ASP A 1 230 ? -13.633 -14.964 3.026 1.00 87.50 230 ASP A N 1
ATOM 1890 C CA . ASP A 1 230 ? -13.291 -14.915 4.445 1.00 87.50 230 ASP A CA 1
ATOM 1891 C C . ASP A 1 230 ? -12.276 -13.816 4.749 1.00 87.50 230 ASP A C 1
ATOM 1893 O O . ASP A 1 230 ? -12.416 -13.116 5.748 1.00 87.50 230 ASP A O 1
ATOM 1897 N N . ASP A 1 231 ? -11.321 -13.576 3.845 1.00 91.38 231 ASP A N 1
ATOM 1898 C CA . ASP A 1 231 ? -10.396 -12.447 3.964 1.00 91.38 231 ASP A CA 1
ATOM 1899 C C . ASP A 1 231 ? -11.165 -11.102 3.926 1.00 91.38 231 ASP A C 1
ATOM 1901 O O . ASP A 1 231 ? -10.860 -10.190 4.697 1.00 91.38 231 ASP A O 1
ATOM 1905 N N . HIS A 1 232 ? -12.222 -10.983 3.108 1.00 88.75 232 HIS A N 1
ATOM 1906 C CA . HIS A 1 232 ? -13.107 -9.804 3.128 1.00 88.75 232 HIS A CA 1
ATOM 1907 C C . HIS A 1 232 ? -13.801 -9.634 4.487 1.00 88.75 232 HIS A C 1
ATOM 1909 O O . HIS A 1 232 ? -13.805 -8.534 5.038 1.00 88.75 232 HIS A O 1
ATOM 1915 N N . ARG A 1 233 ? -14.321 -10.718 5.080 1.00 86.12 233 ARG A N 1
ATOM 1916 C CA . ARG A 1 233 ? -14.953 -10.680 6.415 1.00 86.12 233 ARG A CA 1
ATOM 1917 C C . ARG A 1 233 ? -13.959 -10.314 7.517 1.00 86.12 233 ARG A C 1
ATOM 1919 O O . ARG A 1 233 ? -14.298 -9.536 8.406 1.00 86.12 233 ARG A O 1
ATOM 1926 N N . VAL A 1 234 ? -12.727 -10.821 7.446 1.00 89.38 234 VAL A N 1
ATOM 1927 C CA . VAL A 1 234 ? -11.633 -10.449 8.359 1.00 89.38 234 VAL A CA 1
ATOM 1928 C C . VAL A 1 234 ? -11.333 -8.952 8.261 1.00 89.38 234 VAL A C 1
ATOM 1930 O O . VAL A 1 234 ? -11.192 -8.279 9.284 1.00 89.38 234 VAL A O 1
ATOM 1933 N N . ALA A 1 235 ? -11.270 -8.402 7.047 1.00 87.25 235 ALA A N 1
ATOM 1934 C CA . ALA A 1 235 ? -11.073 -6.969 6.852 1.00 87.25 235 ALA A CA 1
ATOM 1935 C C . ALA A 1 235 ? -12.250 -6.142 7.403 1.00 87.25 235 ALA A C 1
ATOM 1937 O O . ALA A 1 235 ? -12.019 -5.135 8.077 1.00 87.25 235 ALA A O 1
ATOM 1938 N N . SER A 1 236 ? -13.495 -6.587 7.199 1.00 83.56 236 SER A N 1
ATOM 1939 C CA . SER A 1 236 ? -14.682 -5.968 7.803 1.00 83.56 236 SER A CA 1
ATOM 1940 C C . SER A 1 236 ? -14.624 -5.994 9.332 1.00 83.56 236 SER A C 1
ATOM 1942 O O . SER A 1 236 ? -14.821 -4.958 9.955 1.00 83.56 236 SER A O 1
ATOM 1944 N N . LEU A 1 237 ? -14.260 -7.126 9.947 1.00 85.75 237 LEU A N 1
ATOM 1945 C CA . LEU A 1 237 ? -14.080 -7.242 11.400 1.00 85.75 237 LEU A CA 1
ATOM 1946 C C . LEU A 1 237 ? -13.065 -6.223 11.936 1.00 85.75 237 LEU A C 1
ATOM 1948 O O . LEU A 1 237 ? -13.313 -5.569 12.954 1.00 85.75 237 LEU A O 1
ATOM 1952 N N . LYS A 1 238 ? -11.934 -6.046 11.245 1.00 86.12 238 LYS A N 1
ATOM 1953 C CA . LYS A 1 238 ? -10.927 -5.040 11.610 1.00 86.12 238 LYS A CA 1
ATOM 1954 C C . LYS A 1 238 ? -11.466 -3.620 11.502 1.00 86.12 238 LYS A C 1
ATOM 1956 O O . LYS A 1 238 ? -11.302 -2.841 12.441 1.00 86.12 238 LYS A O 1
ATOM 1961 N N . ALA A 1 239 ? -12.117 -3.288 10.389 1.00 81.00 239 ALA A N 1
ATOM 1962 C CA . ALA A 1 239 ? -12.714 -1.971 10.185 1.00 81.00 239 ALA A CA 1
ATOM 1963 C C . ALA A 1 239 ? -13.753 -1.656 11.274 1.00 81.00 239 ALA A C 1
ATOM 1965 O O . ALA A 1 239 ? -13.707 -0.586 11.884 1.00 81.00 239 ALA A O 1
ATOM 1966 N N . THR A 1 240 ? -14.614 -2.624 11.593 1.00 79.19 240 THR A N 1
ATOM 1967 C CA . THR A 1 240 ? -15.597 -2.533 12.675 1.00 79.19 240 THR A CA 1
ATOM 1968 C C . THR A 1 240 ? -14.928 -2.320 14.029 1.00 79.19 240 THR A C 1
ATOM 1970 O O . THR A 1 240 ? -15.317 -1.422 14.772 1.00 79.19 240 THR A O 1
ATOM 1973 N N . THR A 1 241 ? -13.868 -3.072 14.332 1.00 83.31 241 THR A N 1
ATOM 1974 C CA . THR A 1 241 ? -13.102 -2.922 15.581 1.00 83.31 241 THR A CA 1
ATOM 1975 C C . THR A 1 241 ? -12.517 -1.515 15.715 1.00 83.31 241 THR A C 1
ATOM 1977 O O . THR A 1 241 ? -12.616 -0.897 16.773 1.00 83.31 241 THR A O 1
ATOM 1980 N N . ILE A 1 242 ? -11.944 -0.968 14.638 1.00 83.00 242 ILE A N 1
ATOM 1981 C CA . ILE A 1 242 ? -11.422 0.406 14.621 1.00 83.00 242 ILE A CA 1
ATOM 1982 C C . ILE A 1 242 ? -12.545 1.414 14.889 1.00 83.00 242 ILE A C 1
ATOM 1984 O O . ILE A 1 242 ? -12.366 2.316 15.708 1.00 83.00 242 ILE A O 1
ATOM 1988 N N . ASN A 1 243 ? -13.700 1.256 14.240 1.00 78.88 243 ASN A N 1
ATOM 1989 C CA . ASN A 1 243 ? -14.827 2.171 14.402 1.00 78.88 243 ASN A CA 1
ATOM 1990 C C . ASN A 1 243 ? -15.383 2.135 15.837 1.00 78.88 243 ASN A C 1
ATOM 1992 O O . ASN A 1 243 ? -15.503 3.181 16.475 1.00 78.88 243 ASN A O 1
ATOM 1996 N N . VAL A 1 244 ? -15.604 0.940 16.400 1.00 82.50 244 VAL A N 1
ATOM 1997 C CA . VAL A 1 244 ? -16.021 0.766 17.803 1.00 82.50 244 VAL A CA 1
ATOM 1998 C C . VAL A 1 244 ? -15.016 1.417 18.756 1.00 82.50 244 VAL A C 1
ATOM 2000 O O . VAL A 1 244 ? -15.418 2.178 19.633 1.00 82.50 244 VAL A O 1
ATOM 2003 N N . ASN A 1 245 ? -13.709 1.225 18.547 1.00 86.00 245 ASN A N 1
ATOM 2004 C CA . ASN A 1 245 ? -12.669 1.849 19.374 1.00 86.00 245 ASN A CA 1
ATOM 2005 C C . ASN A 1 245 ? -12.713 3.384 19.333 1.00 86.00 245 ASN A C 1
ATOM 2007 O O . ASN A 1 245 ? -12.489 4.037 20.354 1.00 86.00 245 ASN A O 1
ATOM 2011 N N . LEU A 1 246 ? -12.980 3.976 18.165 1.00 82.31 246 LEU A N 1
ATOM 2012 C CA . LEU A 1 246 ? -13.128 5.426 18.028 1.00 82.31 246 LEU A CA 1
ATOM 2013 C C . LEU A 1 246 ? -14.369 5.935 18.769 1.00 82.31 246 LEU A C 1
ATOM 2015 O O . LEU A 1 246 ? -14.282 6.946 19.467 1.00 82.31 246 LEU A O 1
ATOM 2019 N N . GLN A 1 247 ? -15.495 5.224 18.671 1.00 81.50 247 GLN A N 1
ATOM 2020 C CA . GLN A 1 247 ? -16.717 5.591 19.391 1.00 81.50 247 GLN A CA 1
ATOM 2021 C C . GLN A 1 247 ? -16.555 5.450 20.907 1.00 81.50 247 GLN A C 1
ATOM 2023 O O . GLN A 1 247 ? -16.946 6.355 21.638 1.00 81.50 247 GLN A O 1
ATOM 2028 N N . VAL A 1 248 ? -15.906 4.381 21.384 1.00 87.62 248 VAL A N 1
ATOM 2029 C CA . VAL A 1 248 ? -15.565 4.202 22.805 1.00 87.62 248 VAL A CA 1
ATOM 2030 C C . VAL A 1 248 ? -14.762 5.398 23.317 1.00 87.62 248 VAL A C 1
ATOM 2032 O O . VAL A 1 248 ? -15.149 6.002 24.314 1.00 87.62 248 VAL A O 1
ATOM 2035 N N . LYS A 1 249 ? -13.703 5.809 22.602 1.00 89.19 249 LYS A N 1
ATOM 2036 C CA . LYS A 1 249 ? -12.896 6.986 22.978 1.00 89.19 249 LYS A CA 1
ATOM 2037 C C . LYS A 1 249 ? -13.723 8.272 23.021 1.00 89.19 249 LYS A C 1
ATOM 2039 O O . LYS A 1 249 ? -13.546 9.081 23.928 1.00 89.19 249 LYS A O 1
ATOM 2044 N N . LYS A 1 250 ? -14.628 8.462 22.056 1.00 85.31 250 LYS A N 1
ATOM 2045 C CA . LYS A 1 250 ? -15.522 9.625 22.010 1.00 85.31 250 LYS A CA 1
ATOM 2046 C C . LYS A 1 250 ? -16.475 9.652 23.209 1.00 85.31 250 LYS A C 1
ATOM 2048 O O . LYS A 1 250 ? -16.573 10.686 23.861 1.00 85.31 250 LYS A O 1
ATOM 2053 N N . LEU A 1 251 ? -17.147 8.539 23.518 1.00 84.50 251 LEU A N 1
ATOM 2054 C CA . LEU A 1 251 ? -18.062 8.469 24.663 1.00 84.50 251 LEU A CA 1
ATOM 2055 C C . LEU A 1 251 ? -17.311 8.624 25.990 1.00 84.50 251 LEU A C 1
ATOM 2057 O O . LEU A 1 251 ? -17.795 9.324 26.867 1.00 84.50 251 LEU A O 1
ATOM 2061 N N . GLN A 1 252 ? -16.109 8.053 26.130 1.00 91.25 252 GLN A N 1
ATOM 2062 C CA . GLN A 1 252 ? -15.259 8.257 27.312 1.00 91.25 252 GLN A CA 1
ATOM 2063 C C . GLN A 1 252 ? -14.941 9.738 27.550 1.00 91.25 252 GLN A C 1
ATOM 2065 O O . GLN A 1 252 ? -15.046 10.207 28.682 1.00 91.25 252 GLN A O 1
ATOM 2070 N N . ALA A 1 253 ? -14.595 10.479 26.492 1.00 89.75 253 ALA A N 1
ATOM 2071 C CA . ALA A 1 253 ? -14.375 11.921 26.589 1.00 89.75 253 ALA A CA 1
ATOM 2072 C C . ALA A 1 253 ? -15.655 12.657 27.020 1.00 89.75 253 ALA A C 1
ATOM 2074 O O . ALA A 1 253 ? -15.612 13.470 27.934 1.00 89.75 253 ALA A O 1
ATOM 2075 N N . GLN A 1 254 ? -16.812 12.301 26.454 1.00 84.81 254 GLN A N 1
ATOM 2076 C CA . GLN A 1 254 ? -18.088 12.907 26.846 1.00 84.81 254 GLN A CA 1
ATOM 2077 C C . GLN A 1 254 ? -18.482 12.598 28.300 1.00 84.81 254 GLN A C 1
ATOM 2079 O O . GLN A 1 254 ? -18.975 13.483 28.994 1.00 84.81 254 GLN A O 1
ATOM 2084 N N . VAL A 1 255 ? -18.249 11.373 28.793 1.00 90.81 255 VAL A N 1
ATOM 2085 C CA . VAL A 1 255 ? -18.464 11.029 30.213 1.00 90.81 255 VAL A CA 1
ATOM 2086 C C . VAL A 1 255 ? -17.594 11.904 31.114 1.00 90.81 255 VAL A C 1
ATOM 2088 O O . VAL A 1 255 ? -18.067 12.372 32.153 1.00 90.81 255 VAL A O 1
ATOM 2091 N N . PHE A 1 256 ? -16.338 12.142 30.724 1.00 93.62 256 PHE A N 1
ATOM 2092 C CA . PHE A 1 256 ? -15.441 13.036 31.451 1.00 93.62 256 PHE A CA 1
ATOM 2093 C C . PHE A 1 256 ? -15.963 14.481 31.452 1.00 93.62 256 PHE A C 1
ATOM 2095 O O . PHE A 1 256 ? -16.059 15.081 32.523 1.00 93.62 256 PHE A O 1
ATOM 2102 N N . ASP A 1 257 ? -16.384 14.998 30.296 1.00 90.12 257 ASP A N 1
ATOM 2103 C CA . ASP A 1 257 ? -16.919 16.357 30.160 1.00 90.12 257 ASP A CA 1
ATOM 2104 C C . ASP A 1 257 ? -18.163 16.564 31.038 1.00 90.12 257 ASP A C 1
ATOM 2106 O O . ASP A 1 257 ? -18.186 17.469 31.872 1.00 90.12 257 ASP A O 1
ATOM 2110 N N . TYR A 1 258 ? -19.169 15.684 30.942 1.00 86.75 258 TYR A N 1
ATOM 2111 C CA . TYR A 1 258 ? -20.376 15.774 31.775 1.00 86.75 258 TYR A CA 1
ATOM 2112 C C . TYR A 1 258 ? -20.089 15.554 33.263 1.00 86.75 258 TYR A C 1
ATOM 2114 O O . TYR A 1 258 ? -20.751 16.157 34.107 1.00 86.75 258 TYR A O 1
ATOM 2122 N N . SER A 1 259 ? -19.089 14.736 33.608 1.00 91.75 259 SER A N 1
ATOM 2123 C CA . SER A 1 259 ? -18.640 14.602 34.999 1.00 91.75 259 SER A CA 1
ATOM 2124 C C . SER A 1 259 ? -18.037 15.905 35.524 1.00 91.75 259 SER A C 1
ATOM 2126 O O . SER A 1 259 ? -18.328 16.282 36.657 1.00 91.75 259 SER A O 1
ATOM 2128 N N . SER A 1 260 ? -17.243 16.610 34.710 1.00 92.69 260 SER A N 1
ATOM 2129 C CA . SER A 1 260 ? -16.699 17.926 35.069 1.00 92.69 260 SER A CA 1
ATOM 2130 C C . SER A 1 260 ? -17.810 18.966 35.197 1.00 92.69 260 SER A C 1
ATOM 2132 O O . SER A 1 260 ? -17.891 19.643 36.216 1.00 92.69 260 SER A O 1
ATOM 2134 N N . MET A 1 261 ? -18.720 19.041 34.219 1.00 90.75 261 MET A N 1
ATOM 2135 C CA . MET A 1 261 ? -19.852 19.978 34.244 1.00 90.75 261 MET A CA 1
ATOM 2136 C C . MET A 1 261 ? -20.758 19.750 35.458 1.00 90.75 261 MET A C 1
ATOM 2138 O O . MET A 1 261 ? -21.206 20.713 36.078 1.00 90.75 261 MET A O 1
ATOM 2142 N N . LEU A 1 262 ? -20.999 18.489 35.835 1.00 90.50 262 LEU A N 1
ATOM 2143 C CA . LEU A 1 262 ? -21.741 18.147 37.046 1.00 90.50 262 LEU A CA 1
ATOM 2144 C C . LEU A 1 262 ? -21.003 18.610 38.310 1.00 90.50 262 LEU A C 1
ATOM 2146 O O . LEU A 1 262 ? -21.619 19.211 39.186 1.00 90.50 262 LEU A O 1
ATOM 2150 N N . GLN A 1 263 ? -19.691 18.368 38.404 1.00 91.00 263 GLN A N 1
ATOM 2151 C CA . GLN A 1 263 ? -18.887 18.826 39.542 1.00 91.00 263 GLN A CA 1
ATOM 2152 C C . GLN A 1 263 ? -18.879 20.350 39.670 1.00 91.00 263 GLN A C 1
ATOM 2154 O O . GLN A 1 263 ? -19.025 20.866 40.778 1.00 91.00 263 GLN A O 1
ATOM 2159 N N . ASP A 1 264 ? -18.731 21.071 38.562 1.00 91.56 264 ASP A N 1
ATOM 2160 C CA . ASP A 1 264 ? -18.734 22.533 38.553 1.00 91.56 264 ASP A CA 1
ATOM 2161 C C . ASP A 1 264 ? -20.122 23.075 38.916 1.00 91.56 264 ASP A C 1
ATOM 2163 O O . ASP A 1 264 ? -20.236 23.949 39.771 1.00 91.56 264 ASP A O 1
ATOM 2167 N N . ALA A 1 265 ? -21.197 22.471 38.397 1.00 90.25 265 ALA A N 1
ATOM 2168 C CA . ALA A 1 265 ? -22.566 22.826 38.766 1.00 90.25 265 ALA A CA 1
ATOM 2169 C C . ALA A 1 265 ? -22.855 22.622 40.265 1.00 90.25 265 ALA A C 1
ATOM 2171 O O . ALA A 1 265 ? -23.547 23.441 40.874 1.00 90.25 265 ALA A O 1
ATOM 2172 N N . ILE A 1 266 ? -22.307 21.562 40.872 1.00 89.69 266 ILE A N 1
ATOM 2173 C CA . ILE A 1 266 ? -22.396 21.316 42.320 1.00 89.69 266 ILE A CA 1
ATOM 2174 C C . ILE A 1 266 ? -21.581 22.357 43.098 1.00 89.69 266 ILE A C 1
ATOM 2176 O O . ILE A 1 266 ? -22.070 22.910 44.085 1.00 89.69 266 ILE A O 1
ATOM 2180 N N . LYS A 1 267 ? -20.348 22.658 42.669 1.00 89.75 267 LYS A N 1
ATOM 2181 C CA . LYS A 1 267 ? -19.480 23.646 43.335 1.00 89.75 267 LYS A CA 1
ATOM 2182 C C . LYS A 1 267 ? -20.074 25.049 43.303 1.00 89.75 267 LYS A C 1
ATOM 2184 O O . LYS A 1 267 ? -20.078 25.711 44.340 1.00 89.75 267 LYS A O 1
ATOM 2189 N N . ASP A 1 268 ? -20.612 25.444 42.157 1.00 91.00 268 ASP A N 1
ATOM 2190 C CA . ASP A 1 268 ? -21.204 26.759 41.914 1.00 91.00 268 ASP A CA 1
ATOM 2191 C C . ASP A 1 268 ? -22.637 26.872 42.453 1.00 91.00 268 ASP A C 1
ATOM 2193 O O . ASP A 1 268 ? -23.265 27.920 42.323 1.00 91.00 268 ASP A O 1
ATOM 2197 N N . SER A 1 269 ? -23.163 25.809 43.079 1.00 89.56 269 SER A N 1
ATOM 2198 C CA . SER A 1 269 ? -24.526 25.761 43.625 1.00 89.56 269 SER A CA 1
ATOM 2199 C C . SER A 1 269 ? -25.600 26.100 42.580 1.00 89.56 269 SER A C 1
ATOM 2201 O O . SER A 1 269 ? -26.594 26.763 42.880 1.00 89.56 269 SER A O 1
ATOM 2203 N N . GLN A 1 270 ? -25.398 25.640 41.341 1.00 88.88 270 GLN A N 1
ATOM 2204 C CA . GLN A 1 270 ? -26.367 25.786 40.253 1.00 88.88 270 GLN A CA 1
ATOM 2205 C C . GLN A 1 270 ? -27.690 25.075 40.602 1.00 88.88 270 GLN A C 1
ATOM 2207 O O . GLN A 1 270 ? -27.681 24.129 41.397 1.00 88.88 270 GLN A O 1
ATOM 2212 N N . PRO A 1 271 ? -28.833 25.474 40.007 1.00 90.00 271 PRO A N 1
ATOM 2213 C CA . PRO A 1 271 ? -30.127 24.824 40.218 1.00 90.00 271 PRO A CA 1
ATOM 2214 C C . PRO A 1 271 ? -30.071 23.291 40.134 1.00 90.00 271 PRO A C 1
ATOM 2216 O O . PRO A 1 271 ? -29.438 22.737 39.233 1.00 90.00 271 PRO A O 1
ATOM 2219 N N . LYS A 1 272 ? -30.787 22.599 41.038 1.00 85.19 272 LYS A N 1
ATOM 2220 C CA . LYS A 1 272 ? -30.839 21.122 41.079 1.00 85.19 272 LYS A CA 1
ATOM 2221 C C . LYS A 1 272 ? -31.263 20.505 39.740 1.00 85.19 272 LYS A C 1
ATOM 2223 O O . LYS A 1 272 ? -30.751 19.456 39.379 1.00 85.19 272 LYS A O 1
ATOM 2228 N N . GLU A 1 273 ? -32.131 21.176 38.984 1.00 82.06 273 GLU A N 1
ATOM 2229 C CA . GLU A 1 273 ? -32.560 20.746 37.645 1.00 82.06 273 GLU A CA 1
ATOM 2230 C C . GLU A 1 273 ? -31.386 20.645 36.654 1.00 82.06 273 GLU A C 1
ATOM 2232 O O . GLU A 1 273 ? -31.277 19.666 35.920 1.00 82.06 273 GLU A O 1
ATOM 2237 N N . ILE A 1 274 ? -30.453 21.604 36.683 1.00 78.88 274 ILE A N 1
ATOM 2238 C CA . ILE A 1 274 ? -29.256 21.599 35.825 1.00 78.88 274 ILE A CA 1
ATOM 2239 C C . ILE A 1 274 ? -28.311 20.464 36.237 1.00 78.88 274 ILE A C 1
ATOM 2241 O O . ILE A 1 274 ? -27.794 19.746 35.383 1.00 78.88 274 ILE A O 1
ATOM 2245 N N . GLN A 1 275 ? -28.121 20.258 37.544 1.00 84.38 275 GLN A N 1
ATOM 2246 C CA . GLN A 1 275 ? -27.315 19.146 38.059 1.00 84.38 275 GLN A CA 1
ATOM 2247 C C . GLN A 1 275 ? -27.923 17.790 37.664 1.00 84.38 275 GLN A C 1
ATOM 2249 O O . GLN A 1 275 ? -27.207 16.909 37.187 1.00 84.38 275 GLN A O 1
ATOM 2254 N N . ARG A 1 276 ? -29.250 17.643 37.781 1.00 81.88 276 ARG A N 1
ATOM 2255 C CA . ARG A 1 276 ? -29.981 16.442 37.356 1.00 81.88 276 ARG A CA 1
ATOM 2256 C C . ARG A 1 276 ? -29.829 16.194 35.864 1.00 81.88 276 ARG A C 1
ATOM 2258 O O . ARG A 1 276 ? -29.535 15.068 35.479 1.00 81.88 276 ARG A O 1
ATOM 2265 N N . ASN A 1 277 ? -29.930 17.231 35.036 1.00 77.75 277 ASN A N 1
ATOM 2266 C CA . ASN A 1 277 ? -29.733 17.100 33.596 1.00 77.75 277 ASN A CA 1
ATOM 2267 C C . ASN A 1 277 ? -28.319 16.602 33.242 1.00 77.75 277 ASN A C 1
ATOM 2269 O O . ASN A 1 277 ? -28.172 15.695 32.421 1.00 77.75 277 ASN A O 1
ATOM 2273 N N . TYR A 1 278 ? -27.273 17.141 33.880 1.00 80.88 278 TYR A N 1
ATOM 2274 C CA . TYR A 1 278 ? -25.906 16.656 33.663 1.00 80.88 278 TYR A CA 1
ATOM 2275 C C . TYR A 1 278 ? -25.713 15.215 34.142 1.00 80.88 278 TYR A C 1
ATOM 2277 O O . TYR A 1 278 ? -25.090 14.427 33.429 1.00 80.88 278 TYR A O 1
ATOM 2285 N N . LEU A 1 279 ? -26.277 14.845 35.297 1.00 82.56 279 LEU A N 1
ATOM 2286 C CA . LEU A 1 279 ? -26.214 13.472 35.798 1.00 82.56 279 LEU A CA 1
ATOM 2287 C C . LEU A 1 279 ? -26.953 12.489 34.878 1.00 82.56 279 LEU A C 1
ATOM 2289 O O . LEU A 1 279 ? -26.414 11.434 34.553 1.00 82.56 279 LEU A O 1
ATOM 2293 N N . GLN A 1 280 ? -28.152 12.843 34.419 1.00 79.12 280 GLN A N 1
ATOM 2294 C CA . GLN A 1 280 ? -28.950 12.014 33.516 1.00 79.12 280 GLN A CA 1
ATOM 2295 C C . GLN A 1 280 ? -28.223 11.787 32.183 1.00 79.12 280 GLN A C 1
ATOM 2297 O O . GLN A 1 280 ? -28.076 10.646 31.740 1.00 79.12 280 GLN A O 1
ATOM 2302 N N . ASN A 1 281 ? -27.687 12.854 31.579 1.00 75.25 281 ASN A N 1
ATOM 2303 C CA . ASN A 1 281 ? -26.895 12.755 30.352 1.00 75.25 281 ASN A CA 1
ATOM 2304 C C . ASN A 1 281 ? -25.642 11.895 30.550 1.00 75.25 281 ASN A C 1
ATOM 2306 O O . ASN A 1 281 ? -25.348 11.034 29.719 1.00 75.25 281 ASN A O 1
ATOM 2310 N N . LYS A 1 282 ? -24.932 12.075 31.670 1.00 83.19 282 LYS A N 1
ATOM 2311 C CA . LYS A 1 282 ? -23.781 11.243 32.029 1.00 83.19 282 LYS A CA 1
ATOM 2312 C C . LYS A 1 282 ? -24.168 9.764 32.106 1.00 83.19 282 LYS A C 1
ATOM 2314 O O . LYS A 1 282 ? -23.545 8.955 31.422 1.00 83.19 282 LYS A O 1
ATOM 2319 N N . LYS A 1 283 ? -25.213 9.413 32.865 1.00 81.75 283 LYS A N 1
ATOM 2320 C CA . LYS A 1 283 ? -25.678 8.023 33.014 1.00 81.75 283 LYS A CA 1
ATOM 2321 C C . LYS A 1 283 ? -26.074 7.391 31.683 1.00 81.75 283 LYS A C 1
ATOM 2323 O O . LYS A 1 283 ? -25.712 6.247 31.408 1.00 81.75 283 LYS A O 1
ATOM 2328 N N . MET A 1 284 ? -26.782 8.133 30.831 1.00 75.38 284 MET A N 1
ATOM 2329 C CA . MET A 1 284 ? -27.158 7.662 29.497 1.00 75.38 284 MET A CA 1
ATOM 2330 C C . MET A 1 284 ? -25.917 7.328 28.652 1.00 75.38 284 MET A C 1
ATOM 2332 O O . MET A 1 284 ? -25.848 6.270 28.022 1.00 75.38 284 MET A O 1
ATOM 2336 N N . ILE A 1 285 ? -24.908 8.203 28.660 1.00 75.00 285 ILE A N 1
ATOM 2337 C CA . ILE A 1 285 ? -23.653 7.991 27.928 1.00 75.00 285 ILE A CA 1
ATOM 2338 C C . ILE A 1 285 ? -22.857 6.824 28.534 1.00 75.00 285 ILE A C 1
ATOM 2340 O O . ILE A 1 285 ? -22.321 6.012 27.781 1.00 75.00 285 ILE A O 1
ATOM 2344 N N . GLU A 1 286 ? -22.815 6.681 29.861 1.00 83.19 286 GLU A N 1
ATOM 2345 C CA . GLU A 1 286 ? -22.166 5.554 30.549 1.00 83.19 286 GLU A CA 1
ATOM 2346 C C . GLU A 1 286 ? -22.817 4.208 30.200 1.00 83.19 286 GLU A C 1
ATOM 2348 O O . GLU A 1 286 ? -22.106 3.240 29.915 1.00 83.19 286 GLU A O 1
ATOM 2353 N N . LYS A 1 287 ? -24.155 4.149 30.126 1.00 80.19 287 LYS A N 1
ATOM 2354 C CA . LYS A 1 287 ? -24.901 2.965 29.662 1.00 80.19 287 LYS A CA 1
ATOM 2355 C C . LYS A 1 287 ? -24.488 2.584 28.236 1.00 80.19 287 LYS A C 1
ATOM 2357 O O . LYS A 1 287 ? -24.191 1.419 27.964 1.00 80.19 287 LYS A O 1
ATOM 2362 N N . ASN A 1 288 ? -24.392 3.565 27.338 1.00 76.00 288 ASN A N 1
ATOM 2363 C CA . ASN A 1 288 ? -23.956 3.349 25.954 1.00 76.00 288 ASN A CA 1
ATOM 2364 C C . ASN A 1 288 ? -22.488 2.920 25.854 1.00 76.00 288 ASN A C 1
ATOM 2366 O O . ASN A 1 288 ? -22.153 2.018 25.086 1.00 76.00 288 ASN A O 1
ATOM 2370 N N . LEU A 1 289 ? -21.614 3.531 26.653 1.00 82.81 289 LEU A N 1
ATOM 2371 C CA . LEU A 1 289 ? -20.202 3.178 26.726 1.00 82.81 289 LEU A CA 1
ATOM 2372 C C . LEU A 1 289 ? -20.017 1.738 27.216 1.00 82.81 289 LEU A C 1
ATOM 2374 O O . LEU A 1 289 ? -19.282 0.981 26.588 1.00 82.81 289 LEU A O 1
ATOM 2378 N N . SER A 1 290 ? -20.714 1.342 28.285 1.00 84.19 290 SER A N 1
ATOM 2379 C CA . SER A 1 290 ? -20.690 -0.028 28.813 1.00 84.19 290 SER A CA 1
ATOM 2380 C C . SER A 1 290 ? -21.073 -1.052 27.738 1.00 84.19 290 SER A C 1
ATOM 2382 O O . SER A 1 290 ? -20.362 -2.036 27.526 1.00 84.19 290 SER A O 1
ATOM 2384 N N . ARG A 1 291 ? -22.127 -0.765 26.960 1.00 73.44 291 ARG A N 1
ATOM 2385 C CA . ARG A 1 291 ? -22.540 -1.592 25.815 1.00 73.44 291 ARG A CA 1
ATOM 2386 C C . ARG A 1 291 ? -21.433 -1.698 24.759 1.00 73.44 291 ARG A C 1
ATOM 2388 O O . ARG A 1 291 ? -21.071 -2.806 24.371 1.00 73.44 291 ARG A O 1
ATOM 2395 N N . LEU A 1 292 ? -20.839 -0.578 24.331 1.00 79.12 292 LEU A N 1
ATOM 2396 C CA . LEU A 1 292 ? -19.736 -0.590 23.356 1.00 79.12 292 LEU A CA 1
ATOM 2397 C C . LEU A 1 292 ? -18.485 -1.328 23.854 1.00 79.12 292 LEU A C 1
ATOM 2399 O O . LEU A 1 292 ? -17.809 -1.964 23.048 1.00 79.12 292 LEU A O 1
ATOM 2403 N N . LEU A 1 293 ? -18.190 -1.294 25.156 1.00 84.31 293 LEU A N 1
ATOM 2404 C CA . LEU A 1 293 ? -17.084 -2.056 25.744 1.00 84.31 293 LEU A CA 1
ATOM 2405 C C . LEU A 1 293 ? -17.341 -3.570 25.694 1.00 84.31 293 LEU A C 1
ATOM 2407 O O . LEU A 1 293 ? -16.429 -4.336 25.382 1.00 84.31 293 LEU A O 1
ATOM 2411 N N . ILE A 1 294 ? -18.580 -4.017 25.930 1.00 83.38 294 ILE A N 1
ATOM 2412 C CA . ILE A 1 294 ? -18.962 -5.429 25.753 1.00 83.38 294 ILE A CA 1
ATOM 2413 C C . ILE A 1 294 ? -18.772 -5.847 24.288 1.00 83.38 294 ILE A C 1
ATOM 2415 O O . ILE A 1 294 ? -18.153 -6.876 24.016 1.00 83.38 294 ILE A O 1
ATOM 2419 N N . TYR A 1 295 ? -19.224 -5.025 23.337 1.00 77.44 295 TYR A N 1
ATOM 2420 C CA . TYR A 1 295 ? -19.027 -5.294 21.910 1.00 77.44 295 TYR A CA 1
ATOM 2421 C C . TYR A 1 295 ? -17.552 -5.353 21.518 1.00 77.44 295 TYR A C 1
ATOM 2423 O O . TYR A 1 295 ? -17.143 -6.267 20.805 1.00 77.44 295 TYR A O 1
ATOM 2431 N N . GLN A 1 296 ? -16.742 -4.413 22.006 1.00 84.44 296 GLN A N 1
ATOM 2432 C CA . GLN A 1 296 ? -15.298 -4.413 21.794 1.00 84.44 296 GLN A CA 1
ATOM 2433 C C . GLN A 1 296 ? -14.673 -5.733 22.269 1.00 84.44 296 GLN A C 1
ATOM 2435 O O . GLN A 1 296 ? -13.911 -6.346 21.524 1.00 84.44 296 GLN A O 1
ATOM 2440 N N . ASN A 1 297 ? -15.037 -6.206 23.464 1.00 85.00 297 ASN A N 1
ATOM 2441 C CA . ASN A 1 297 ? -14.560 -7.486 23.988 1.00 85.00 297 ASN A CA 1
ATOM 2442 C C . ASN A 1 297 ? -14.997 -8.669 23.115 1.00 85.00 297 ASN A C 1
ATOM 2444 O O . ASN A 1 297 ? -14.176 -9.533 22.815 1.00 85.00 297 ASN A O 1
ATOM 2448 N N . ASN A 1 298 ? -16.246 -8.690 22.644 1.00 82.12 298 ASN A N 1
ATOM 2449 C CA . ASN A 1 298 ? -16.726 -9.740 21.742 1.00 82.12 298 ASN A CA 1
ATOM 2450 C C . ASN A 1 298 ? -15.939 -9.765 20.421 1.00 82.12 298 ASN A C 1
ATOM 2452 O O . ASN A 1 298 ? -15.522 -10.834 19.981 1.00 82.12 298 ASN A O 1
ATOM 2456 N N . LEU A 1 299 ? -15.665 -8.602 19.818 1.00 83.06 299 LEU A N 1
ATOM 2457 C CA . LEU A 1 299 ? -14.857 -8.504 18.594 1.00 83.06 299 LEU A CA 1
ATOM 2458 C C . LEU A 1 299 ? -13.412 -8.978 18.818 1.00 83.06 299 LEU A C 1
ATOM 2460 O O . LEU A 1 299 ? -12.848 -9.651 17.955 1.00 83.06 299 LEU A O 1
ATOM 2464 N N . LEU A 1 300 ? -12.821 -8.674 19.980 1.00 84.94 300 LEU A N 1
ATOM 2465 C CA . LEU A 1 300 ? -11.496 -9.174 20.362 1.00 84.94 300 LEU A CA 1
ATOM 2466 C C . LEU A 1 300 ? -11.492 -10.697 20.555 1.00 84.94 300 LEU A C 1
ATOM 2468 O O . LEU A 1 300 ? -10.559 -11.361 20.102 1.00 84.94 300 LEU A O 1
ATOM 2472 N N . THR A 1 301 ? -12.540 -11.258 21.163 1.00 83.75 301 THR A N 1
ATOM 2473 C CA . THR A 1 301 ? -12.712 -12.712 21.296 1.00 83.75 301 THR A CA 1
ATOM 2474 C C . THR A 1 301 ? -12.828 -13.381 19.932 1.00 83.75 301 THR A C 1
ATOM 2476 O O . THR A 1 301 ? -12.117 -14.352 19.681 1.00 83.75 301 THR A O 1
ATOM 2479 N N . VAL A 1 302 ? -13.648 -12.841 19.023 1.00 86.19 302 VAL A N 1
ATOM 2480 C CA . VAL A 1 302 ? -13.759 -13.353 17.648 1.00 86.19 302 VAL A CA 1
ATOM 2481 C C . VAL A 1 302 ? -12.405 -13.284 16.946 1.00 86.19 302 VAL A C 1
ATOM 2483 O O . VAL A 1 302 ? -11.962 -14.289 16.401 1.00 86.19 302 VAL A O 1
ATOM 2486 N N . LYS A 1 303 ? -11.692 -12.147 17.005 1.00 85.06 303 LYS A N 1
ATOM 2487 C CA . LYS A 1 303 ? -10.341 -12.037 16.425 1.00 85.06 303 LYS A CA 1
ATOM 2488 C C . LYS A 1 303 ? -9.414 -13.126 16.972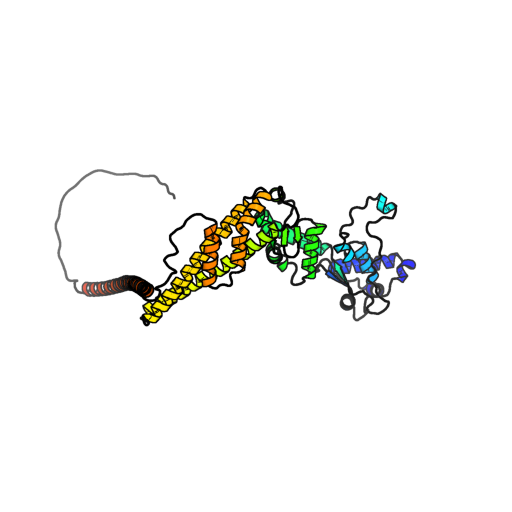 1.00 85.06 303 LYS A C 1
ATOM 2490 O O . LYS A 1 303 ? -8.770 -13.812 16.189 1.00 85.06 303 LYS A O 1
ATOM 2495 N N . SER A 1 304 ? -9.386 -13.311 18.292 1.00 84.44 304 SER A N 1
ATOM 2496 C CA . SER A 1 304 ? -8.568 -14.336 18.947 1.00 84.44 304 SER A CA 1
ATOM 2497 C C . SER A 1 304 ? -8.908 -15.745 18.447 1.00 84.44 304 SER A C 1
ATOM 2499 O O . SER A 1 304 ? -8.014 -16.513 18.104 1.00 84.44 304 SER A O 1
ATOM 2501 N N . GLN A 1 305 ? -10.197 -16.072 18.314 1.00 84.06 305 GLN A N 1
ATOM 2502 C CA . GLN A 1 305 ? -10.647 -17.350 17.750 1.00 84.06 305 GLN A CA 1
ATOM 2503 C C . GLN A 1 305 ? -10.226 -17.532 16.286 1.00 84.06 305 GLN A C 1
ATOM 2505 O O . GLN A 1 305 ? -9.855 -18.639 15.902 1.00 84.06 305 GLN A O 1
ATOM 2510 N N . LEU A 1 306 ? -10.254 -16.469 15.476 1.00 85.38 306 LEU A N 1
ATOM 2511 C CA . LEU A 1 306 ? -9.781 -16.504 14.089 1.00 85.38 306 LEU A CA 1
ATOM 2512 C C . LEU A 1 306 ? -8.258 -16.658 14.001 1.00 85.38 306 LEU A C 1
ATOM 2514 O O . LEU A 1 306 ? -7.775 -17.362 13.122 1.00 85.38 306 LEU A O 1
ATOM 2518 N N . ASP A 1 307 ? -7.496 -16.042 14.905 1.00 82.00 307 ASP A N 1
ATOM 2519 C CA . ASP A 1 307 ? -6.036 -16.199 14.950 1.00 82.00 307 ASP A CA 1
ATOM 2520 C C . ASP A 1 307 ? -5.620 -17.588 15.443 1.00 82.00 307 ASP A C 1
ATOM 2522 O O . ASP A 1 307 ? -4.653 -18.154 14.939 1.00 82.00 307 ASP A O 1
ATOM 2526 N N . MET A 1 308 ? -6.379 -18.168 16.378 1.00 80.44 308 MET A N 1
ATOM 2527 C CA . MET A 1 308 ? -6.216 -19.559 16.807 1.00 80.44 308 MET A CA 1
ATOM 2528 C C . MET A 1 308 ? -6.729 -20.569 15.776 1.00 80.44 308 MET A C 1
ATOM 2530 O O . MET A 1 308 ? -6.492 -21.770 15.938 1.00 80.44 308 MET A O 1
ATOM 2534 N N . ALA A 1 309 ? -7.446 -20.127 14.737 1.00 81.06 309 ALA A N 1
ATOM 253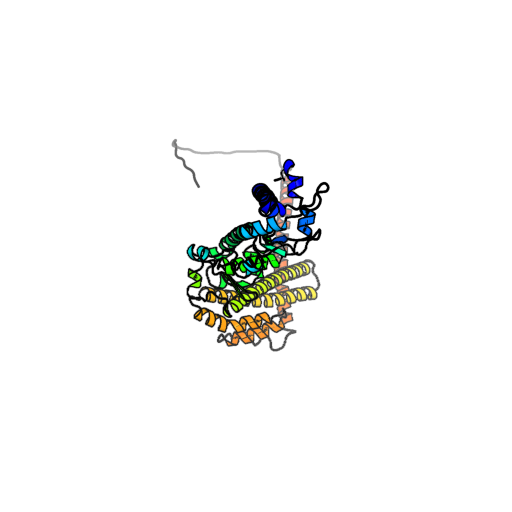5 C CA . ALA A 1 309 ? -7.958 -21.027 13.722 1.00 81.06 309 ALA A CA 1
ATOM 2536 C C . ALA A 1 309 ? -6.783 -21.641 12.952 1.00 81.06 309 ALA A C 1
ATOM 2538 O O . ALA A 1 309 ? -6.230 -21.043 12.037 1.00 81.06 309 ALA A O 1
ATOM 2539 N N . ALA A 1 310 ? -6.413 -22.868 13.316 1.00 69.88 310 ALA A N 1
ATOM 2540 C CA . ALA A 1 310 ? -5.316 -23.585 12.673 1.00 69.88 310 ALA A CA 1
ATOM 2541 C C . ALA A 1 310 ? -5.647 -24.017 11.233 1.00 69.88 310 ALA A C 1
ATOM 2543 O O . ALA A 1 310 ? -4.756 -24.396 10.487 1.00 69.88 310 ALA A O 1
ATOM 2544 N N . THR A 1 311 ? -6.924 -23.987 10.836 1.00 74.75 311 THR A N 1
ATOM 2545 C CA . THR A 1 311 ? -7.369 -24.390 9.496 1.00 74.75 311 THR A CA 1
ATOM 2546 C C . THR A 1 311 ? -8.366 -23.392 8.919 1.00 74.75 311 THR A C 1
ATOM 2548 O O . THR A 1 311 ? -9.153 -22.782 9.650 1.00 74.75 311 THR A O 1
ATOM 2551 N N . ASN A 1 312 ? -8.409 -23.292 7.587 1.00 77.25 312 ASN A N 1
ATOM 2552 C CA . ASN A 1 312 ? -9.411 -22.481 6.894 1.00 77.25 312 ASN A CA 1
ATOM 2553 C C . ASN A 1 312 ? -10.852 -22.923 7.210 1.00 77.25 312 ASN A C 1
ATOM 2555 O O . ASN A 1 312 ? -11.754 -22.097 7.237 1.00 77.25 312 ASN A O 1
ATOM 2559 N N . GLN A 1 313 ? -11.087 -24.211 7.479 1.00 79.50 313 GLN A N 1
ATOM 2560 C CA . GLN A 1 313 ? -12.418 -24.700 7.850 1.00 79.50 313 GLN A CA 1
ATOM 2561 C C . GLN A 1 313 ? -12.882 -24.122 9.193 1.00 79.50 313 GLN A C 1
ATOM 2563 O O . GLN A 1 313 ? -14.021 -23.671 9.309 1.00 79.50 313 GLN A O 1
ATOM 2568 N N . LEU A 1 314 ? -11.998 -24.106 10.195 1.00 78.00 314 LEU A N 1
ATOM 2569 C CA . LEU A 1 314 ? -12.300 -23.508 11.491 1.00 78.00 314 LEU A CA 1
ATOM 2570 C C . LEU A 1 314 ? -12.524 -21.996 11.350 1.00 78.00 314 LEU A C 1
ATOM 2572 O O . LEU A 1 314 ? -13.492 -21.480 11.905 1.00 78.00 314 LEU A O 1
ATOM 2576 N N . LEU A 1 315 ? -11.711 -21.318 10.529 1.00 83.19 315 LEU A N 1
ATOM 2577 C CA . LEU A 1 315 ? -11.889 -19.900 10.200 1.00 83.19 315 LEU A CA 1
ATOM 2578 C C . LEU A 1 315 ? -13.297 -19.623 9.651 1.00 83.19 315 LEU A C 1
ATOM 2580 O O . LEU A 1 315 ? -13.992 -18.754 10.174 1.00 83.19 315 LEU A O 1
ATOM 2584 N N . VAL A 1 316 ? -13.723 -20.387 8.640 1.00 81.19 316 VAL A N 1
ATOM 2585 C CA . VAL A 1 316 ? -15.057 -20.265 8.032 1.00 81.19 316 VAL A CA 1
ATOM 2586 C C . VAL A 1 316 ? -16.146 -20.436 9.088 1.00 81.19 316 VAL A C 1
ATOM 2588 O O . VAL A 1 316 ? -17.014 -19.576 9.197 1.00 81.19 316 VAL A O 1
ATOM 2591 N N . SER A 1 317 ? -16.073 -21.485 9.916 1.00 79.62 317 SER A N 1
ATOM 2592 C CA . SER A 1 317 ? -17.101 -21.744 10.935 1.00 79.62 317 SER A CA 1
ATOM 2593 C C . SER A 1 317 ? -17.211 -20.618 11.974 1.00 79.62 317 SER A C 1
ATOM 2595 O O . SER A 1 317 ? -18.314 -20.203 12.332 1.00 79.62 317 SER A O 1
ATOM 2597 N N . THR A 1 318 ? -16.075 -20.058 12.405 1.00 80.31 318 THR A N 1
ATOM 2598 C CA . THR A 1 318 ? -16.038 -18.922 13.334 1.00 80.31 318 THR A CA 1
ATOM 2599 C C . THR A 1 318 ? -16.619 -17.668 12.680 1.00 80.31 318 THR A C 1
ATOM 2601 O O . THR A 1 318 ? -17.382 -16.934 13.312 1.00 80.31 318 THR A O 1
ATOM 2604 N N . LEU A 1 319 ? -16.306 -17.420 11.404 1.00 80.31 319 LEU A N 1
ATOM 2605 C CA . LEU A 1 319 ? -16.837 -16.279 10.656 1.00 80.31 319 LEU A CA 1
ATOM 2606 C C . LEU A 1 319 ? -18.339 -16.395 10.392 1.00 80.31 319 LEU A C 1
ATOM 2608 O O . LEU A 1 319 ? -19.037 -15.389 10.489 1.00 80.31 319 LEU A O 1
ATOM 2612 N N . GLU A 1 320 ? -18.850 -17.591 10.100 1.00 78.62 320 GLU A N 1
ATOM 2613 C CA . GLU A 1 320 ? -20.287 -17.841 9.940 1.00 78.62 320 GLU A CA 1
ATOM 2614 C C . GLU A 1 320 ? -21.052 -17.526 11.229 1.00 78.62 320 GLU A C 1
ATOM 2616 O O . GLU A 1 320 ? -22.047 -16.799 11.182 1.00 78.62 320 GLU A O 1
ATOM 2621 N N . GLY A 1 321 ? -20.543 -17.970 12.385 1.00 70.50 321 GLY A N 1
ATOM 2622 C CA . GLY A 1 321 ? -21.103 -17.603 13.690 1.00 70.50 321 GLY A CA 1
ATOM 2623 C C . GLY A 1 321 ? -21.006 -16.103 13.997 1.00 70.50 321 GLY A C 1
ATOM 2624 O O . GLY A 1 321 ? -21.889 -15.539 14.635 1.00 70.50 321 GLY A O 1
ATOM 2625 N N . SER A 1 322 ? -19.972 -15.428 13.487 1.00 72.19 322 SER A N 1
ATOM 2626 C CA . SER A 1 322 ? -19.708 -14.005 13.753 1.00 72.19 322 SER A CA 1
ATOM 2627 C C . SER A 1 322 ? -20.397 -13.042 12.776 1.00 72.19 322 SER A C 1
ATOM 2629 O O . SER A 1 322 ? -20.400 -11.831 12.997 1.00 72.19 322 SER A O 1
ATOM 2631 N N . ASN A 1 323 ? -20.981 -13.539 11.682 1.00 71.19 323 ASN A N 1
ATOM 2632 C CA . ASN A 1 323 ? -21.501 -12.695 10.603 1.00 71.19 323 ASN A CA 1
ATOM 2633 C C . ASN A 1 323 ? -22.702 -11.837 11.035 1.00 71.19 323 ASN A C 1
ATOM 2635 O O . ASN A 1 323 ? -22.826 -10.693 10.595 1.00 71.19 323 ASN A O 1
ATOM 2639 N N . LYS A 1 324 ? -23.557 -12.364 11.923 1.00 66.62 324 LYS A N 1
ATOM 2640 C CA . LYS A 1 324 ? -24.671 -11.606 12.512 1.00 66.62 324 LYS A CA 1
ATOM 2641 C C . LYS A 1 324 ? -24.148 -10.396 13.288 1.00 66.62 324 LYS A C 1
ATOM 2643 O O . LYS A 1 324 ? -24.489 -9.275 12.939 1.00 66.62 324 LYS A O 1
ATOM 2648 N N . LEU A 1 325 ? -23.199 -10.612 14.207 1.00 66.62 325 LEU A N 1
ATOM 2649 C CA . LEU A 1 325 ? -22.529 -9.548 14.969 1.00 66.62 325 LEU A CA 1
ATOM 2650 C C . LEU A 1 325 ? -21.935 -8.466 14.048 1.00 66.62 325 LEU A C 1
ATOM 2652 O O . LEU A 1 325 ? -22.108 -7.276 14.298 1.00 66.62 325 LEU A O 1
ATOM 2656 N N . LEU A 1 326 ? -21.250 -8.865 12.971 1.00 67.56 326 LEU A N 1
ATOM 2657 C CA . LEU A 1 326 ? -20.658 -7.923 12.015 1.00 67.56 326 LEU A CA 1
ATOM 2658 C C . LEU A 1 326 ? -21.708 -7.113 11.247 1.00 67.56 326 LEU A C 1
ATOM 2660 O O . LEU A 1 326 ? -21.493 -5.925 11.012 1.00 67.56 326 LEU A O 1
ATOM 2664 N N . THR A 1 327 ? -22.826 -7.735 10.872 1.00 65.56 327 THR A N 1
ATOM 2665 C CA . THR A 1 327 ? -23.918 -7.080 10.136 1.00 65.56 327 THR A CA 1
ATOM 2666 C C . THR A 1 327 ? -24.645 -6.083 11.035 1.00 65.56 327 THR A C 1
ATOM 2668 O O . THR A 1 327 ? -24.721 -4.906 10.687 1.00 65.56 327 THR A O 1
ATOM 2671 N N . SER A 1 328 ? -25.041 -6.516 12.235 1.00 62.94 328 SER A N 1
ATOM 2672 C CA . SER A 1 328 ? -25.677 -5.685 13.261 1.00 62.94 328 SER A CA 1
ATOM 2673 C C . SER A 1 328 ? -24.859 -4.417 13.562 1.00 62.94 328 SER A C 1
ATOM 2675 O O . SER A 1 328 ? -25.397 -3.317 13.673 1.00 62.94 328 SER A O 1
ATOM 2677 N N . ILE A 1 329 ? -23.527 -4.523 13.628 1.00 61.84 329 ILE A N 1
ATOM 2678 C CA . ILE A 1 329 ? -22.674 -3.356 13.900 1.00 61.84 329 ILE A CA 1
ATOM 2679 C C . ILE A 1 329 ? -22.489 -2.463 12.666 1.00 61.84 329 ILE A C 1
ATOM 2681 O O . ILE A 1 329 ? -22.368 -1.249 12.807 1.00 61.84 329 ILE A O 1
ATOM 2685 N N . ASN A 1 330 ? -22.463 -3.009 11.451 1.00 57.50 330 ASN A N 1
ATOM 2686 C CA . ASN A 1 330 ? -22.308 -2.178 10.254 1.00 57.50 330 ASN A CA 1
ATOM 2687 C C . ASN A 1 330 ? -23.549 -1.294 9.999 1.00 57.50 330 ASN A C 1
ATOM 2689 O O . ASN A 1 330 ? -23.448 -0.239 9.376 1.00 57.50 330 ASN A O 1
ATOM 2693 N N . GLU A 1 331 ? -24.705 -1.703 10.525 1.00 58.84 331 GLU A N 1
ATOM 2694 C CA . GLU A 1 331 ? -25.961 -0.942 10.529 1.00 58.84 331 GLU A CA 1
ATOM 2695 C C . GLU A 1 331 ? -26.048 0.087 11.671 1.00 58.84 331 GLU A C 1
ATOM 2697 O O . GLU A 1 331 ? -26.931 0.956 11.680 1.00 58.84 331 GLU A O 1
ATOM 2702 N N . TYR A 1 332 ? -25.111 0.037 12.622 1.00 56.19 332 TYR A N 1
ATOM 2703 C CA . TYR A 1 332 ? -25.062 0.961 13.744 1.00 56.19 332 TYR A CA 1
ATOM 2704 C C . TYR A 1 332 ? -24.631 2.362 13.291 1.00 56.19 332 TYR A C 1
ATOM 2706 O O . TYR A 1 332 ? -23.466 2.648 13.018 1.00 56.19 332 TYR A O 1
ATOM 2714 N N . THR A 1 333 ? -25.599 3.277 13.270 1.00 52.50 333 THR A N 1
ATOM 2715 C CA . THR A 1 333 ? -25.416 4.686 12.888 1.00 52.50 333 THR A CA 1
ATOM 2716 C C . THR A 1 333 ? -25.203 5.632 14.078 1.00 52.50 333 THR A C 1
ATOM 2718 O O . THR A 1 333 ? -25.289 6.845 13.909 1.00 52.50 333 THR A O 1
ATOM 2721 N N . GLY A 1 334 ? -24.929 5.121 15.285 1.00 50.12 334 GLY A N 1
ATOM 2722 C CA . GLY A 1 334 ? -24.687 5.961 16.470 1.00 50.12 334 GLY A CA 1
ATOM 2723 C C . GLY A 1 334 ? -25.928 6.352 17.285 1.00 50.12 334 GLY A C 1
ATOM 2724 O O . GLY A 1 334 ? -25.815 7.202 18.164 1.00 50.12 334 GLY A O 1
ATOM 2725 N N . SER A 1 335 ? -27.100 5.774 17.007 1.00 49.47 335 SER A N 1
ATOM 2726 C CA . SER A 1 335 ? -28.353 6.029 17.739 1.00 49.47 335 SER A CA 1
ATOM 2727 C C . SER A 1 335 ? -28.572 5.005 18.858 1.00 49.47 335 SER A C 1
ATOM 2729 O O . SER A 1 335 ? -28.431 3.808 18.620 1.00 49.47 335 SER A O 1
ATOM 2731 N N . VAL A 1 336 ? -28.944 5.484 20.050 1.00 46.19 336 VAL A N 1
ATOM 2732 C CA . VAL A 1 336 ? -29.101 4.704 21.296 1.00 46.19 336 VAL A CA 1
ATOM 2733 C C . VAL A 1 336 ? -30.174 3.617 21.188 1.00 46.19 336 VAL A C 1
ATOM 2735 O O . VAL A 1 336 ? -29.934 2.497 21.632 1.00 46.19 336 VAL A O 1
ATOM 2738 N N . GLU A 1 337 ? -31.301 3.914 20.537 1.00 45.47 337 GLU A N 1
ATOM 2739 C CA . GLU A 1 337 ? -32.422 2.973 20.354 1.00 45.47 337 GLU A CA 1
ATOM 2740 C C . GLU A 1 337 ? -32.018 1.763 19.506 1.00 45.47 337 GLU A C 1
ATOM 2742 O O . GLU A 1 337 ? -32.309 0.624 19.851 1.00 45.47 337 GLU A O 1
ATOM 2747 N N . LYS A 1 338 ? -31.204 1.981 18.467 1.00 48.78 338 LYS A N 1
ATOM 2748 C CA . LYS A 1 338 ? -30.692 0.887 17.633 1.00 48.78 338 LYS A CA 1
ATOM 2749 C C . LYS A 1 338 ? -29.697 -0.014 18.358 1.00 48.78 338 LYS A C 1
ATOM 2751 O O . LYS A 1 338 ? -29.296 -1.005 17.783 1.00 48.78 338 LYS A O 1
ATOM 2756 N N . VAL A 1 339 ? -29.228 0.309 19.566 1.00 46.50 339 VAL A N 1
ATOM 2757 C CA . VAL A 1 339 ? -28.323 -0.582 20.319 1.00 46.50 339 VAL A CA 1
ATOM 2758 C C . VAL A 1 339 ? -29.101 -1.667 21.068 1.00 46.50 339 VAL A C 1
ATOM 2760 O O . VAL A 1 339 ? -28.542 -2.731 21.327 1.00 46.50 339 VAL A O 1
ATOM 2763 N N . GLU A 1 340 ? -30.365 -1.406 21.417 1.00 45.00 340 GLU A N 1
ATOM 2764 C CA . GLU A 1 340 ? -31.246 -2.363 22.100 1.00 45.00 340 GLU A CA 1
ATOM 2765 C C . GLU A 1 340 ? -31.725 -3.462 21.155 1.00 45.00 340 GLU A C 1
ATOM 2767 O O . GLU A 1 340 ? -31.511 -4.633 21.466 1.00 45.00 340 GLU A O 1
ATOM 2772 N N . ASP A 1 341 ? -32.184 -3.097 19.954 1.00 50.62 341 ASP A N 1
ATOM 2773 C CA . ASP A 1 341 ? -32.573 -4.056 18.908 1.00 50.62 341 ASP A CA 1
ATOM 2774 C C . ASP A 1 341 ? -31.444 -5.059 18.578 1.00 50.62 341 ASP A C 1
ATOM 2776 O O . ASP A 1 341 ? -31.686 -6.234 18.305 1.00 50.62 341 ASP A O 1
ATOM 2780 N N . LEU A 1 342 ? -30.182 -4.618 18.660 1.00 47.28 342 LEU A N 1
ATOM 2781 C CA . LEU A 1 342 ? -29.004 -5.434 18.337 1.00 47.28 342 LEU A CA 1
ATOM 2782 C C . LEU A 1 342 ? -28.595 -6.395 19.463 1.00 47.28 342 LEU A C 1
ATOM 2784 O O . LEU A 1 342 ? -27.949 -7.410 19.199 1.00 47.28 342 LEU A O 1
ATOM 2788 N N . LEU A 1 343 ? -28.934 -6.088 20.719 1.00 43.25 343 LEU A N 1
ATOM 2789 C CA . LEU A 1 343 ? -28.642 -6.966 21.859 1.00 43.25 343 LEU A CA 1
ATOM 2790 C C . LEU A 1 343 ? -29.636 -8.122 21.952 1.00 43.25 343 LEU A C 1
ATOM 2792 O O . LEU A 1 343 ? -29.242 -9.227 22.341 1.00 43.25 343 LEU A O 1
ATOM 2796 N N . ASP A 1 344 ? -30.889 -7.884 21.574 1.00 52.47 344 ASP A N 1
ATOM 2797 C CA . ASP A 1 344 ? -31.926 -8.915 21.561 1.00 52.47 344 ASP A CA 1
ATOM 2798 C C . ASP A 1 344 ? -31.636 -9.988 20.500 1.00 52.47 344 ASP A C 1
ATOM 2800 O O . ASP A 1 344 ? -31.784 -11.180 20.769 1.00 52.47 344 ASP A O 1
ATOM 2804 N N . GLU A 1 345 ? -31.077 -9.593 19.353 1.00 44.97 345 GLU A N 1
ATOM 2805 C CA . GLU A 1 345 ? -30.715 -10.504 18.259 1.00 44.97 345 GLU A CA 1
ATOM 2806 C C . GLU A 1 345 ? -29.465 -11.370 18.560 1.00 44.97 345 GLU A C 1
ATOM 2808 O O . GLU A 1 345 ? -29.294 -12.457 18.002 1.00 44.97 345 GLU A O 1
ATOM 2813 N N . ILE A 1 346 ? -28.591 -10.924 19.476 1.00 40.00 346 ILE A N 1
ATOM 2814 C CA . ILE A 1 346 ? -27.370 -11.644 19.898 1.00 40.00 346 ILE A CA 1
ATOM 2815 C C . ILE A 1 346 ? -27.627 -12.546 21.114 1.00 40.00 346 ILE A C 1
ATOM 2817 O O . ILE A 1 346 ? -27.039 -13.628 21.216 1.00 40.00 346 ILE A O 1
ATOM 2821 N N . LYS A 1 347 ? -28.525 -12.147 22.027 1.00 49.03 347 LYS A N 1
ATOM 2822 C CA . LYS A 1 347 ? -28.949 -12.984 23.166 1.00 49.03 347 LYS A CA 1
ATOM 2823 C C . LYS A 1 347 ? -29.581 -14.306 22.723 1.00 49.03 347 LYS A C 1
ATOM 2825 O O . LYS A 1 347 ? -29.501 -15.282 23.461 1.00 49.03 347 LYS A O 1
ATOM 2830 N N . GLU A 1 348 ? -30.148 -14.372 21.520 1.00 49.28 348 GLU A N 1
ATOM 2831 C CA . GLU A 1 348 ? -30.789 -15.581 20.991 1.00 49.28 348 GLU A CA 1
ATOM 2832 C C . GLU A 1 348 ? -29.803 -16.747 20.734 1.00 49.28 348 GLU A C 1
ATOM 2834 O O . GLU A 1 348 ? -30.226 -17.895 20.610 1.00 49.28 348 GLU A O 1
ATOM 2839 N N . GLN A 1 349 ? -28.484 -16.496 20.708 1.00 38.25 349 GLN A N 1
ATOM 2840 C CA . GLN A 1 349 ? -27.456 -17.533 20.514 1.00 38.25 349 GLN A CA 1
ATOM 2841 C C . GLN A 1 349 ? -26.699 -17.950 21.791 1.00 38.25 349 GLN A C 1
ATOM 2843 O O . GLN A 1 349 ? -25.843 -18.834 21.731 1.00 38.25 349 GLN A O 1
ATOM 2848 N N . GLY A 1 350 ? -27.017 -17.358 22.946 1.00 36.78 350 GLY A N 1
ATOM 2849 C CA . GLY A 1 350 ? -26.464 -17.733 24.248 1.00 36.78 350 GLY A CA 1
ATOM 2850 C C . GLY A 1 350 ? -27.587 -17.948 25.253 1.00 36.78 350 GLY A C 1
ATOM 2851 O O . GLY A 1 350 ? -28.198 -16.990 25.717 1.00 36.78 350 GLY A O 1
ATOM 2852 N N . GLU A 1 351 ? -27.880 -19.203 25.587 1.00 40.69 351 GLU A N 1
ATOM 2853 C CA . GLU A 1 351 ? -28.934 -19.535 26.546 1.00 40.69 351 GLU A CA 1
ATOM 2854 C C . GLU A 1 351 ? -28.745 -18.806 27.895 1.00 40.69 351 GLU A C 1
ATOM 2856 O O . GLU A 1 351 ? -27.748 -18.992 28.590 1.00 40.69 351 GLU A O 1
ATOM 2861 N N . ARG A 1 352 ? -29.791 -18.044 28.256 1.00 39.72 352 ARG A N 1
ATOM 2862 C CA . ARG A 1 352 ? -30.171 -17.492 29.573 1.00 39.72 352 ARG A CA 1
ATOM 2863 C C . ARG A 1 352 ? -29.272 -16.425 30.215 1.00 39.72 352 ARG A C 1
ATOM 2865 O O . ARG A 1 352 ? -28.373 -16.732 30.989 1.00 39.72 352 ARG A O 1
ATOM 2872 N N . THR A 1 353 ? -29.741 -15.176 30.121 1.00 33.22 353 THR A N 1
ATOM 2873 C CA . THR A 1 353 ? -29.653 -14.204 31.229 1.00 33.22 353 THR A CA 1
ATOM 2874 C C . THR A 1 353 ? -31.000 -13.493 31.387 1.00 33.22 353 THR A C 1
ATOM 2876 O O . THR A 1 353 ? -31.308 -12.524 30.695 1.00 33.22 353 THR A O 1
ATOM 2879 N N . GLU A 1 354 ? -31.818 -14.008 32.298 1.00 33.72 354 GLU A N 1
ATOM 2880 C CA . GLU A 1 354 ? -33.229 -13.667 32.539 1.00 33.72 354 GLU A CA 1
ATOM 2881 C C . GLU A 1 354 ? -33.412 -12.414 33.427 1.00 33.72 354 GLU A C 1
ATOM 2883 O O . GLU A 1 354 ? -34.318 -12.352 34.245 1.00 33.72 354 GLU A O 1
ATOM 2888 N N . ALA A 1 355 ? -32.539 -11.406 33.302 1.00 37.56 355 ALA A N 1
ATOM 2889 C CA . ALA A 1 355 ? -32.500 -10.274 34.243 1.00 37.56 355 ALA A CA 1
ATOM 2890 C C . ALA A 1 355 ? -32.653 -8.879 33.613 1.00 37.56 355 ALA A C 1
ATOM 2892 O O . ALA A 1 355 ? -32.422 -7.882 34.285 1.00 37.56 355 ALA A O 1
ATOM 2893 N N . ILE A 1 356 ? -32.993 -8.765 32.325 1.00 36.62 356 ILE A N 1
ATOM 2894 C CA . ILE A 1 356 ? -33.031 -7.452 31.652 1.00 36.62 356 ILE A CA 1
ATOM 2895 C C . ILE A 1 356 ? -34.191 -7.384 30.653 1.00 36.62 356 ILE A C 1
ATOM 2897 O O . ILE A 1 356 ? -33.959 -7.152 29.477 1.00 36.62 356 ILE A O 1
ATOM 2901 N N . ASN A 1 357 ? -35.418 -7.640 31.115 1.00 32.12 357 ASN A N 1
ATOM 2902 C CA . ASN A 1 357 ? -36.654 -7.367 30.359 1.00 32.12 357 ASN A CA 1
ATOM 2903 C C . ASN A 1 357 ? -37.696 -6.581 31.182 1.00 32.12 357 ASN A C 1
ATOM 2905 O O . ASN A 1 357 ? -38.710 -6.163 30.639 1.00 32.12 357 ASN A O 1
ATOM 2909 N N . GLU A 1 358 ? -37.443 -6.326 32.470 1.00 35.78 358 GLU A N 1
ATOM 2910 C CA . GLU A 1 358 ? -38.385 -5.632 33.367 1.00 35.78 358 GLU A CA 1
ATOM 2911 C C . GLU A 1 358 ? -38.092 -4.125 33.512 1.00 35.78 358 GLU A C 1
ATOM 2913 O O . GLU A 1 358 ? -38.825 -3.410 34.177 1.00 35.78 358 GLU A O 1
ATOM 2918 N N . ILE A 1 359 ? -37.043 -3.618 32.853 1.00 42.09 359 ILE A N 1
ATOM 2919 C CA . ILE A 1 359 ? -36.617 -2.206 32.955 1.00 42.09 359 ILE A CA 1
ATOM 2920 C C . ILE A 1 359 ? -37.057 -1.371 31.737 1.00 42.09 359 ILE A C 1
ATOM 2922 O O . ILE A 1 359 ? -36.985 -0.154 31.774 1.00 42.09 359 ILE A O 1
ATOM 2926 N N . LEU A 1 360 ? -37.563 -1.992 30.664 1.00 37.56 360 LEU A N 1
ATOM 2927 C CA . LEU A 1 360 ? -37.930 -1.285 29.421 1.00 37.56 360 LEU A CA 1
ATOM 2928 C C . LEU A 1 360 ? -39.438 -1.280 29.126 1.00 37.56 360 LEU A C 1
ATOM 2930 O O . LEU A 1 360 ? -39.864 -0.866 28.052 1.00 37.56 360 LEU A O 1
ATOM 2934 N N . ALA A 1 361 ? -40.267 -1.710 30.081 1.00 38.44 361 ALA A N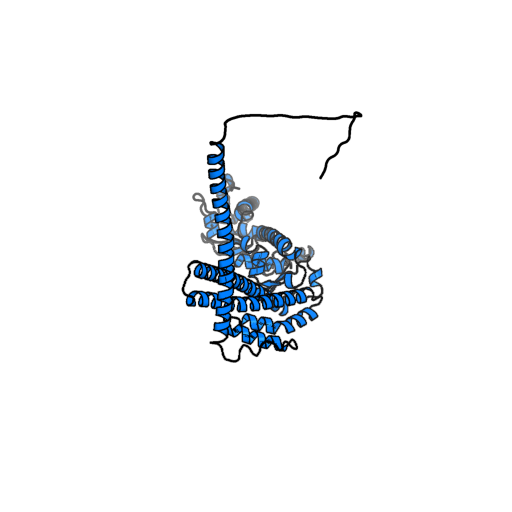 1
ATOM 2935 C CA . ALA A 1 361 ? -41.720 -1.733 29.935 1.00 38.44 361 ALA A CA 1
ATOM 2936 C C . ALA A 1 361 ? -42.422 -0.899 31.021 1.00 38.44 361 ALA A C 1
ATOM 2938 O O . ALA A 1 361 ? -43.236 -1.404 31.784 1.00 38.44 361 ALA A O 1
ATOM 2939 N N . GLY A 1 362 ? -42.134 0.405 31.032 1.00 39.97 362 GLY A N 1
ATOM 2940 C CA . GLY A 1 362 ? -43.139 1.434 31.314 1.00 39.97 362 GLY A CA 1
ATOM 2941 C C . GLY A 1 362 ? -43.471 1.762 32.774 1.00 39.97 362 GLY A C 1
ATOM 2942 O O . GLY A 1 362 ? -44.497 1.320 33.280 1.00 39.97 362 GLY A O 1
ATOM 2943 N N . SER A 1 363 ? -42.713 2.704 33.353 1.00 38.78 363 SER A N 1
ATOM 2944 C CA . SER A 1 363 ? -43.209 3.790 34.232 1.00 38.78 363 SER A CA 1
ATOM 2945 C C . SER A 1 363 ? -42.082 4.799 34.533 1.00 38.78 363 SER A C 1
ATOM 2947 O O . SER A 1 363 ? -41.575 4.893 35.645 1.00 38.78 363 SER A O 1
ATOM 2949 N N . GLU A 1 364 ? -41.645 5.544 33.517 1.00 43.34 364 GLU A N 1
ATOM 2950 C CA . GLU A 1 364 ? -40.281 6.110 33.447 1.00 43.34 364 GLU A CA 1
ATOM 2951 C C . GLU A 1 364 ? -40.089 7.571 33.916 1.00 43.34 364 GLU A C 1
ATOM 2953 O O . GLU A 1 364 ? -39.087 8.184 33.582 1.00 43.34 364 GLU A O 1
ATOM 2958 N N . SER A 1 365 ? -40.998 8.186 34.682 1.00 52.34 365 SER A N 1
ATOM 2959 C CA . SER A 1 365 ? -40.791 9.596 35.097 1.00 52.34 365 SER A CA 1
ATOM 2960 C C . SER A 1 365 ? -40.688 9.852 36.595 1.00 52.34 365 SER A C 1
ATOM 2962 O O . SER A 1 365 ? -40.298 10.945 36.979 1.00 52.34 365 SER A O 1
ATOM 2964 N N . THR A 1 366 ? -41.038 8.900 37.464 1.00 52.81 366 THR A N 1
ATOM 2965 C CA . THR A 1 366 ? -41.079 9.165 38.920 1.00 52.81 366 THR A CA 1
ATOM 2966 C C . THR A 1 366 ? -40.064 8.345 39.710 1.00 52.81 366 THR A C 1
ATOM 2968 O O . THR A 1 366 ? -39.470 8.865 40.649 1.00 52.81 366 THR A O 1
ATOM 2971 N N . GLU A 1 367 ? -39.817 7.089 39.333 1.00 55.22 367 GLU A N 1
ATOM 2972 C CA . GLU A 1 367 ? -38.829 6.240 40.015 1.00 55.22 367 GLU A CA 1
ATOM 2973 C C . GLU A 1 367 ? -37.389 6.536 39.590 1.00 55.22 367 GLU A C 1
ATOM 2975 O O . GLU A 1 367 ? -36.533 6.670 40.465 1.00 55.22 367 GLU A O 1
ATOM 2980 N N . GLU A 1 368 ? -37.136 6.762 38.296 1.00 55.69 368 GLU A N 1
ATOM 2981 C CA . GLU A 1 368 ? -35.820 7.214 37.818 1.00 55.69 368 GLU A CA 1
ATOM 2982 C C . GLU A 1 368 ? -35.439 8.582 38.403 1.00 55.69 368 GLU A C 1
ATOM 2984 O O . GLU A 1 368 ? -34.300 8.780 38.820 1.00 55.69 368 GLU A O 1
ATOM 2989 N N . ASP A 1 369 ? -36.397 9.506 38.518 1.00 59.41 369 ASP A N 1
ATOM 2990 C CA . ASP A 1 369 ? -36.178 10.831 39.110 1.00 59.41 369 ASP A CA 1
ATOM 2991 C C . ASP A 1 369 ? -35.817 10.746 40.603 1.00 59.41 369 ASP A C 1
ATOM 2993 O O . ASP A 1 369 ? -34.908 11.439 41.062 1.00 59.41 369 ASP A O 1
ATOM 2997 N N . MET A 1 370 ? -36.470 9.855 41.360 1.00 70.06 370 MET A N 1
ATOM 2998 C CA . MET A 1 370 ? -36.128 9.608 42.766 1.00 70.06 370 MET A CA 1
ATOM 2999 C C . MET A 1 370 ? -34.755 8.941 42.928 1.00 70.06 370 MET A C 1
ATOM 3001 O O . MET A 1 370 ? -34.049 9.219 43.898 1.00 70.06 370 MET A O 1
ATOM 3005 N N . GLU A 1 371 ? -34.366 8.050 42.015 1.00 75.50 371 GLU A N 1
ATOM 3006 C CA . GLU A 1 371 ? -33.045 7.415 42.035 1.00 75.50 371 GLU A CA 1
ATOM 3007 C C . GLU A 1 371 ? -31.931 8.407 41.668 1.00 75.50 371 GLU A C 1
ATOM 3009 O O . GLU A 1 371 ? -30.898 8.452 42.340 1.00 75.50 371 GLU A O 1
ATOM 3014 N N . LEU A 1 372 ? -32.159 9.251 40.656 1.00 77.81 372 LEU A N 1
ATOM 3015 C CA . LEU A 1 372 ? -31.257 10.339 40.273 1.00 77.81 372 LEU A CA 1
ATOM 3016 C C . LEU A 1 372 ? -31.075 11.350 41.408 1.00 77.81 372 LEU A C 1
ATOM 3018 O O . LEU A 1 372 ? -29.951 11.780 41.659 1.00 77.81 372 LEU A O 1
ATOM 3022 N N . ASP A 1 373 ? -32.148 11.696 42.121 1.00 78.19 373 ASP A N 1
ATOM 3023 C CA . ASP A 1 373 ? -32.077 12.614 43.258 1.00 78.19 373 ASP A CA 1
ATOM 3024 C C . ASP A 1 373 ? -31.256 12.039 44.418 1.00 78.19 373 ASP A C 1
ATOM 3026 O O . ASP A 1 373 ? -30.396 12.738 44.953 1.00 78.19 373 ASP A O 1
ATOM 3030 N N . ARG A 1 374 ? -31.434 10.754 44.756 1.00 84.50 374 ARG A N 1
ATOM 3031 C CA . ARG A 1 374 ? -30.605 10.077 45.773 1.00 84.50 374 ARG A CA 1
ATOM 3032 C C . ARG A 1 374 ? -29.129 10.040 45.383 1.00 84.50 374 ARG A C 1
ATOM 3034 O O . ARG A 1 374 ? -28.255 10.187 46.235 1.00 84.50 374 ARG A O 1
ATOM 3041 N N . GLU A 1 375 ? -28.833 9.821 44.106 1.00 82.38 375 GLU A N 1
ATOM 3042 C CA . GLU A 1 375 ? -27.453 9.802 43.624 1.00 82.38 375 GLU A CA 1
ATOM 3043 C C . GLU A 1 375 ? -26.818 11.195 43.627 1.00 82.38 375 GLU A C 1
ATOM 3045 O O . GLU A 1 375 ? -25.670 11.337 44.048 1.00 82.38 375 GLU A O 1
ATOM 3050 N N . LEU A 1 376 ? -27.565 12.234 43.239 1.00 83.88 376 LEU A N 1
ATOM 3051 C CA . LEU A 1 376 ? -27.125 13.623 43.384 1.00 83.88 376 LEU A CA 1
ATOM 3052 C C . LEU A 1 376 ? -26.835 13.971 44.842 1.00 83.88 376 LEU A C 1
ATOM 3054 O O . LEU A 1 376 ? -25.804 14.583 45.117 1.00 83.88 376 LEU A O 1
ATOM 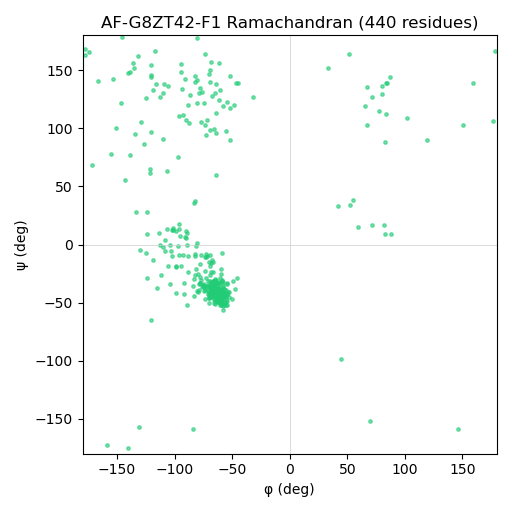3058 N N . GLU A 1 377 ? -27.718 13.579 45.763 1.00 85.44 377 GLU A N 1
ATOM 3059 C CA . GLU A 1 377 ? -27.530 13.796 47.200 1.00 85.44 377 GLU A CA 1
ATOM 3060 C C . GLU A 1 377 ? -26.238 13.137 47.686 1.00 85.44 377 GLU A C 1
ATOM 3062 O O . GLU A 1 377 ? -25.413 13.797 48.315 1.00 85.44 377 GLU A O 1
ATOM 3067 N N . LYS A 1 378 ? -25.985 11.887 47.288 1.00 86.81 378 LYS A N 1
ATOM 3068 C CA . LYS A 1 378 ? -24.741 11.188 47.622 1.00 86.81 378 LYS A CA 1
ATOM 3069 C C . LYS A 1 378 ? -23.496 11.894 47.066 1.00 86.81 378 LYS A C 1
ATOM 3071 O O . LYS A 1 378 ? -22.514 12.057 47.786 1.00 86.81 378 LYS A O 1
ATOM 3076 N N . ILE A 1 379 ? -23.523 12.352 45.811 1.00 83.62 379 ILE A N 1
ATOM 3077 C CA . ILE A 1 379 ? -22.391 13.075 45.198 1.00 83.62 379 ILE A CA 1
ATOM 3078 C C . ILE A 1 379 ? -22.155 14.422 45.907 1.00 83.62 379 ILE A C 1
ATOM 3080 O O . ILE A 1 379 ? -21.008 14.814 46.132 1.00 83.62 379 ILE A O 1
ATOM 3084 N N . GLN A 1 380 ? -23.223 15.128 46.288 1.00 81.19 380 GLN A N 1
ATOM 3085 C CA . GLN A 1 380 ? -23.137 16.378 47.048 1.00 81.19 380 GLN A CA 1
ATOM 3086 C C . GLN A 1 380 ? -22.572 16.152 48.454 1.00 81.19 380 GLN A C 1
ATOM 3088 O O . GLN A 1 380 ? -21.734 16.933 48.903 1.00 81.19 380 GLN A O 1
ATOM 3093 N N . GLU A 1 381 ? -22.988 15.087 49.143 1.00 83.75 381 GLU A N 1
ATOM 3094 C CA . GLU A 1 381 ? -22.433 14.695 50.441 1.00 83.75 381 GLU A CA 1
ATOM 3095 C C . GLU A 1 381 ? -20.937 14.382 50.343 1.00 83.75 381 GLU A C 1
ATOM 3097 O O . GLU A 1 381 ? -20.154 14.891 51.145 1.00 83.75 381 GLU A O 1
ATOM 3102 N N . GLU A 1 382 ? -20.517 13.615 49.334 1.00 81.50 382 GLU A N 1
ATOM 3103 C CA . GLU A 1 382 ? -19.106 13.297 49.093 1.00 81.50 382 GLU A CA 1
ATOM 3104 C C . GLU A 1 382 ? -18.266 14.555 48.792 1.00 81.50 382 GLU A C 1
ATOM 3106 O O . GLU A 1 382 ? -17.157 14.700 49.313 1.00 81.50 382 GLU A O 1
ATOM 3111 N N . GLU A 1 383 ? -18.776 15.504 47.997 1.00 76.62 383 GLU A N 1
ATOM 3112 C CA . GLU A 1 383 ? -18.093 16.783 47.742 1.00 76.62 383 GLU A CA 1
ATOM 3113 C C . GLU A 1 383 ? -18.050 17.686 48.983 1.00 76.62 383 GLU A C 1
ATOM 3115 O O . GLU A 1 383 ? -17.022 18.311 49.258 1.00 76.62 383 GLU A O 1
ATOM 3120 N N . ASN A 1 384 ? -19.120 17.725 49.779 1.00 76.38 384 ASN A N 1
ATOM 3121 C CA . ASN A 1 384 ? -19.154 18.484 51.029 1.00 76.38 384 ASN A CA 1
ATOM 3122 C C . ASN A 1 384 ? -18.189 17.902 52.071 1.00 76.38 384 ASN A C 1
ATOM 3124 O O . ASN A 1 384 ? -17.501 18.660 52.754 1.00 76.38 384 ASN A O 1
ATOM 3128 N N . GLN A 1 385 ? -18.063 16.574 52.149 1.00 76.62 385 GLN A N 1
ATOM 3129 C CA . GLN A 1 385 ? -17.066 15.906 52.989 1.00 76.62 385 GLN A CA 1
ATOM 3130 C C . GLN A 1 385 ? -15.636 16.212 52.522 1.00 76.62 385 GLN A C 1
ATOM 3132 O O . GLN A 1 385 ? -14.773 16.517 53.346 1.00 76.62 385 GLN A O 1
ATOM 3137 N N . LYS A 1 386 ? -15.365 16.211 51.208 1.00 74.81 386 LYS A N 1
ATOM 3138 C CA . LYS A 1 386 ? -14.051 16.617 50.672 1.00 74.81 386 LYS A CA 1
ATOM 3139 C C . LYS A 1 386 ? -13.727 18.082 50.972 1.00 74.81 386 LYS A C 1
ATOM 3141 O O . LYS A 1 386 ? -12.582 18.375 51.322 1.00 74.81 386 LYS A O 1
ATOM 3146 N N . LYS A 1 387 ? -14.710 18.987 50.870 1.00 69.62 387 LYS A N 1
ATOM 3147 C CA . LYS A 1 387 ? -14.559 20.400 51.253 1.00 69.62 387 LYS A CA 1
ATOM 3148 C C . LYS A 1 387 ? -14.254 20.537 52.744 1.00 69.62 387 LYS A C 1
ATOM 3150 O O . LYS A 1 387 ? -13.238 21.142 53.069 1.00 69.62 387 LYS A O 1
ATOM 3155 N N . ALA A 1 388 ? -15.022 19.880 53.616 1.00 68.81 388 ALA A N 1
ATOM 3156 C CA . ALA A 1 388 ? -14.800 19.891 55.064 1.00 68.81 388 ALA A CA 1
ATOM 3157 C C . ALA A 1 388 ? -13.392 19.400 55.447 1.00 68.81 388 ALA A C 1
ATOM 3159 O O . ALA A 1 388 ? -12.693 20.071 56.194 1.00 68.81 388 ALA A O 1
ATOM 3160 N N . VAL A 1 389 ? -12.909 18.304 54.847 1.00 69.00 389 VAL A N 1
ATOM 3161 C CA . VAL A 1 389 ? -11.540 17.798 55.078 1.00 69.00 389 VAL A CA 1
ATOM 3162 C C . VAL A 1 389 ? -10.464 18.753 54.537 1.00 69.00 389 VAL A C 1
ATOM 3164 O O . VAL A 1 389 ? -9.353 18.812 55.067 1.00 69.00 389 VAL A O 1
ATOM 3167 N N . SER A 1 390 ? -10.752 19.494 53.463 1.00 59.81 390 SER A N 1
ATOM 3168 C CA . SER A 1 390 ? -9.824 20.482 52.899 1.00 59.81 390 SER A CA 1
ATOM 3169 C C . SER A 1 390 ? -9.789 21.797 53.685 1.00 59.81 390 SER A C 1
ATOM 3171 O O . SER A 1 390 ? -8.723 22.410 53.790 1.00 59.81 390 SER A O 1
ATOM 3173 N N . ASP A 1 391 ? -10.917 22.197 54.269 1.00 59.81 391 ASP A N 1
ATOM 3174 C CA . ASP A 1 391 ? -11.045 23.394 55.093 1.00 59.81 391 ASP A CA 1
ATOM 3175 C C . ASP A 1 391 ? -10.506 23.142 56.508 1.00 59.81 391 ASP A C 1
ATOM 3177 O O . ASP A 1 391 ? -9.714 23.955 56.973 1.00 59.81 391 ASP A O 1
ATOM 3181 N N . ASP A 1 392 ? -10.734 21.962 57.102 1.00 58.81 392 ASP A N 1
ATOM 3182 C CA . ASP A 1 392 ? -10.080 21.527 58.352 1.00 58.81 392 ASP A CA 1
ATOM 3183 C C . ASP A 1 392 ? -8.549 21.524 58.227 1.00 58.81 392 ASP A C 1
ATOM 3185 O O . ASP A 1 392 ? -7.832 21.875 59.163 1.00 58.81 392 ASP A O 1
ATOM 3189 N N . LYS A 1 393 ? -8.010 21.157 57.054 1.00 56.66 393 LYS A N 1
ATOM 3190 C CA . LYS A 1 393 ? -6.562 21.227 56.789 1.00 56.66 393 LYS A CA 1
ATOM 3191 C C . LYS A 1 393 ? -6.055 22.664 56.669 1.00 56.66 393 LYS A C 1
ATOM 3193 O O . LYS A 1 393 ? -4.940 22.936 57.101 1.00 56.66 393 LYS A O 1
ATOM 3198 N N . LYS A 1 394 ? -6.835 23.587 56.099 1.00 54.44 394 LYS A N 1
ATOM 3199 C CA . LYS A 1 394 ? -6.469 25.015 56.023 1.00 54.44 394 LYS A CA 1
ATOM 3200 C C . LYS A 1 394 ? -6.619 25.720 57.371 1.00 54.44 394 LYS A C 1
ATOM 3202 O O . LYS A 1 394 ? -5.835 26.619 57.670 1.00 54.44 394 LYS A O 1
ATOM 3207 N N . GLU A 1 395 ? -7.598 25.319 58.173 1.00 56.22 395 GLU A N 1
ATOM 3208 C CA . GLU A 1 395 ? -7.855 25.871 59.499 1.00 56.22 395 GLU A CA 1
ATOM 3209 C C . GLU A 1 395 ? -6.813 25.373 60.511 1.00 56.22 395 GLU A C 1
ATOM 3211 O O . GLU A 1 395 ? -6.248 26.196 61.223 1.00 56.22 395 GLU A O 1
ATOM 3216 N N . ASN A 1 396 ? -6.402 24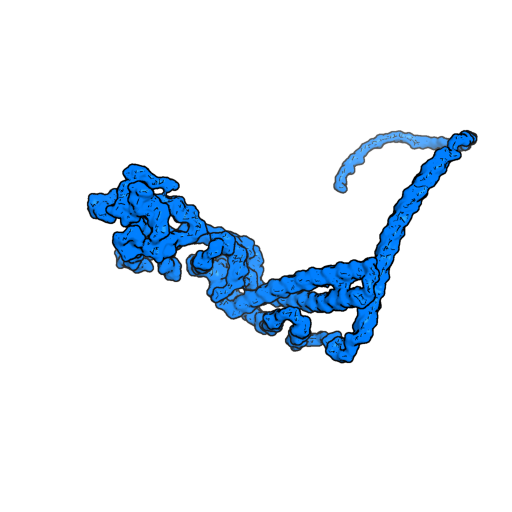.095 60.464 1.00 54.66 396 ASN A N 1
ATOM 3217 C CA . ASN A 1 396 ? -5.273 23.595 61.268 1.00 54.66 396 ASN A CA 1
ATOM 3218 C C . ASN A 1 396 ? -3.948 24.312 60.961 1.00 54.66 396 ASN A C 1
ATOM 3220 O O . ASN A 1 396 ? -3.199 24.625 61.883 1.00 54.66 396 ASN A O 1
ATOM 3224 N N . VAL A 1 397 ? -3.665 24.617 59.688 1.00 56.88 397 VAL A N 1
ATOM 3225 C CA . VAL A 1 397 ? -2.448 25.357 59.301 1.00 56.88 397 VAL A CA 1
ATOM 3226 C C . VAL A 1 397 ? -2.497 26.805 59.810 1.00 56.88 397 VAL A C 1
ATOM 3228 O O . VAL A 1 397 ? -1.521 27.276 60.387 1.00 56.88 397 VAL A O 1
ATOM 3231 N N . LYS A 1 398 ? -3.648 27.489 59.717 1.00 55.97 398 LYS A N 1
ATOM 3232 C CA . LYS A 1 398 ? -3.826 28.838 60.294 1.00 55.97 398 LYS A CA 1
ATOM 3233 C C . LYS A 1 398 ? -3.796 28.855 61.828 1.00 55.97 398 LYS A C 1
ATOM 3235 O O . LYS A 1 398 ? -3.302 29.812 62.419 1.00 55.97 398 LYS A O 1
ATOM 3240 N N . SER A 1 399 ? -4.320 27.824 62.491 1.00 52.78 399 SER A N 1
ATOM 3241 C CA . SER A 1 399 ? -4.269 27.692 63.953 1.00 52.78 399 SER A CA 1
ATOM 3242 C C . SER A 1 399 ? -2.869 27.339 64.465 1.00 52.78 399 SER A C 1
ATOM 3244 O O . SER A 1 399 ? -2.523 27.740 65.574 1.00 52.78 399 SER A O 1
ATOM 3246 N N . GLN A 1 400 ? -2.047 26.637 63.678 1.00 56.47 400 GLN A N 1
ATOM 3247 C CA . GLN A 1 400 ? -0.625 26.433 63.980 1.00 56.47 400 GLN A CA 1
ATOM 3248 C C . GLN A 1 400 ? 0.176 27.731 63.816 1.00 56.47 400 GLN A C 1
ATOM 3250 O O . GLN A 1 400 ? 0.873 28.110 64.752 1.00 56.47 400 GLN A O 1
ATOM 3255 N N . GLU A 1 401 ? -0.019 28.482 62.725 1.00 54.84 401 GLU A N 1
ATOM 3256 C CA . GLU A 1 401 ? 0.623 29.797 62.532 1.00 54.84 401 GLU A CA 1
ATOM 3257 C C . GLU A 1 401 ? 0.240 30.806 63.635 1.00 54.84 401 GLU A C 1
ATOM 3259 O O . GLU A 1 401 ? 1.097 31.509 64.169 1.00 54.84 401 GLU A O 1
ATOM 3264 N N . SER A 1 402 ? -1.032 30.836 64.055 1.00 55.28 402 SER A N 1
ATOM 3265 C CA . SER A 1 402 ? -1.483 31.701 65.156 1.00 55.28 402 SER A CA 1
ATOM 3266 C C . SER A 1 402 ? -0.954 31.269 66.529 1.00 55.28 402 SER A C 1
ATOM 3268 O O . SER A 1 402 ? -0.785 32.124 67.400 1.00 55.28 402 SER A O 1
ATOM 3270 N N . ASN A 1 403 ? -0.737 29.971 66.763 1.00 58.28 403 ASN A N 1
ATOM 3271 C CA . ASN A 1 403 ? -0.161 29.484 68.018 1.00 58.28 403 ASN A CA 1
ATOM 3272 C C . ASN A 1 403 ? 1.343 29.767 68.089 1.00 58.28 403 ASN A C 1
ATOM 3274 O O . ASN A 1 403 ? 1.825 30.152 69.153 1.00 58.28 403 ASN A O 1
ATOM 3278 N N . ASP A 1 404 ? 2.060 29.667 66.971 1.00 62.19 404 ASP A N 1
ATOM 3279 C CA . ASP A 1 404 ? 3.485 29.997 66.903 1.00 62.19 404 ASP A CA 1
ATOM 3280 C C . ASP A 1 404 ? 3.731 31.504 67.141 1.00 62.19 404 ASP A C 1
ATOM 3282 O O . ASP A 1 404 ? 4.608 31.862 67.933 1.00 62.19 404 ASP A O 1
ATOM 3286 N N . GLU A 1 405 ? 2.881 32.397 66.608 1.00 61.22 405 GLU A N 1
ATOM 3287 C CA . GLU A 1 405 ? 2.928 33.843 66.918 1.00 61.22 405 GLU A CA 1
ATOM 3288 C C . GLU A 1 405 ? 2.622 34.167 68.399 1.00 61.22 405 GLU A C 1
ATOM 3290 O O . GLU A 1 405 ? 3.149 35.134 68.966 1.00 61.22 405 GLU A O 1
ATOM 3295 N N . LEU A 1 406 ? 1.754 33.388 69.056 1.00 59.00 406 LEU A N 1
ATOM 3296 C CA . LEU A 1 406 ? 1.430 33.559 70.480 1.00 59.00 406 LEU A CA 1
ATOM 3297 C C . LEU A 1 406 ? 2.556 33.042 71.387 1.00 59.00 406 LEU A C 1
ATOM 3299 O O . LEU A 1 406 ? 2.835 33.652 72.424 1.00 59.00 406 LEU A O 1
ATOM 3303 N N . ILE A 1 407 ? 3.232 31.962 70.987 1.00 64.56 407 ILE A N 1
ATOM 3304 C CA . ILE A 1 407 ? 4.404 31.410 71.678 1.00 64.56 407 ILE A CA 1
ATOM 3305 C C . ILE A 1 407 ? 5.590 32.381 71.585 1.00 64.56 407 ILE A C 1
ATOM 3307 O O . ILE A 1 407 ? 6.263 32.614 72.592 1.00 64.56 407 ILE A O 1
ATOM 3311 N N . GLU A 1 408 ? 5.796 33.033 70.438 1.00 63.41 408 GLU A N 1
ATOM 3312 C CA . GLU A 1 408 ? 6.822 34.071 70.271 1.00 63.41 408 GLU A CA 1
ATOM 3313 C C . GLU A 1 408 ? 6.554 35.300 71.166 1.00 63.41 408 GLU A C 1
ATOM 3315 O O . GLU A 1 408 ? 7.458 35.815 71.831 1.00 63.41 408 GLU A O 1
ATOM 3320 N N . LYS A 1 409 ? 5.287 35.726 71.289 1.00 60.91 409 LYS A N 1
ATOM 3321 C CA . LYS A 1 409 ? 4.889 36.814 72.206 1.00 60.91 409 LYS A CA 1
ATOM 3322 C C . LYS A 1 409 ? 5.033 36.444 73.687 1.00 60.91 409 LYS A C 1
ATOM 3324 O O . LYS A 1 409 ? 5.346 37.318 74.496 1.00 60.91 409 LYS A O 1
ATOM 3329 N N . LEU A 1 410 ? 4.837 35.177 74.056 1.00 57.69 410 LEU A N 1
ATOM 3330 C CA . LEU A 1 410 ? 5.012 34.680 75.429 1.00 57.69 410 LEU A CA 1
ATOM 3331 C C . LEU A 1 410 ? 6.489 34.482 75.814 1.00 57.69 410 LEU A C 1
ATOM 3333 O O . LEU A 1 410 ? 6.840 34.684 76.979 1.00 57.69 410 LEU A O 1
ATOM 3337 N N . GLY A 1 411 ? 7.361 34.149 74.856 1.00 55.28 411 GLY A N 1
ATOM 3338 C CA . GLY A 1 411 ? 8.806 34.000 75.073 1.00 55.28 411 GLY A CA 1
ATOM 3339 C C . GLY A 1 411 ? 9.512 35.305 75.461 1.00 55.28 411 GLY A C 1
ATOM 3340 O O . GLY A 1 411 ? 10.449 35.290 76.257 1.00 55.28 411 GLY A O 1
ATOM 3341 N N . ASN A 1 412 ? 9.004 36.447 74.996 1.00 54.50 412 ASN A N 1
ATOM 3342 C CA . ASN A 1 412 ? 9.584 37.764 75.278 1.00 54.50 412 ASN A CA 1
ATOM 3343 C C . ASN A 1 412 ? 9.192 38.360 76.648 1.00 54.50 412 ASN A C 1
ATOM 3345 O O . ASN A 1 412 ? 9.653 39.447 76.988 1.00 54.50 412 ASN A O 1
ATOM 3349 N N . LEU A 1 413 ? 8.363 37.674 77.451 1.00 50.53 413 LEU A N 1
ATOM 3350 C CA . LEU A 1 413 ? 7.805 38.210 78.707 1.00 50.53 413 LEU A CA 1
ATOM 3351 C C . LEU A 1 413 ? 8.289 37.526 79.998 1.00 50.53 413 LEU A C 1
ATOM 3353 O O . LEU A 1 413 ? 7.882 37.941 81.082 1.00 50.53 413 LEU A O 1
ATOM 3357 N N . LYS A 1 414 ? 9.162 36.510 79.941 1.00 44.03 414 LYS A N 1
ATOM 3358 C CA . LYS A 1 414 ? 9.700 35.856 81.153 1.00 44.03 414 LYS A CA 1
ATOM 3359 C C . LYS A 1 414 ? 11.193 35.543 81.048 1.00 44.03 414 LYS A C 1
ATOM 3361 O O . LYS A 1 414 ? 11.595 34.394 80.905 1.00 44.03 414 LYS A O 1
ATOM 3366 N N . LEU A 1 415 ? 12.012 36.576 81.216 1.00 43.00 415 LEU A N 1
ATOM 3367 C CA . LEU A 1 415 ? 13.408 36.450 81.634 1.00 43.00 415 LEU A CA 1
ATOM 3368 C C . LEU A 1 415 ? 13.635 37.350 82.850 1.00 43.00 415 LEU A C 1
ATOM 3370 O O . LEU A 1 415 ? 14.062 38.486 82.708 1.00 43.00 415 LEU A O 1
ATOM 3374 N N . GLU A 1 416 ? 13.361 36.822 84.043 1.00 33.69 416 GLU A N 1
ATOM 3375 C CA . GLU A 1 416 ? 13.973 37.300 85.286 1.00 33.69 416 GLU A CA 1
ATOM 3376 C C . GLU A 1 416 ? 14.073 36.145 86.307 1.00 33.69 416 GLU A C 1
ATOM 3378 O O . GLU A 1 416 ? 13.109 35.730 86.938 1.00 33.69 416 GLU A O 1
ATOM 3383 N N . GLU A 1 417 ? 15.294 35.605 86.375 1.00 32.16 417 GLU A N 1
ATOM 3384 C CA . GLU A 1 417 ? 16.028 35.120 87.554 1.00 32.16 417 GLU A CA 1
ATOM 3385 C C . GLU A 1 417 ? 15.591 33.898 88.417 1.00 32.16 417 GLU A C 1
ATOM 3387 O O . GLU A 1 417 ? 14.661 33.933 89.212 1.00 32.16 417 GLU A O 1
ATOM 3392 N N . ARG A 1 418 ? 16.526 32.917 88.429 1.00 31.11 418 ARG A N 1
ATOM 3393 C CA . ARG A 1 418 ? 17.255 32.345 89.600 1.00 31.11 418 ARG A CA 1
ATOM 3394 C C . ARG A 1 418 ? 16.576 31.327 90.543 1.00 31.11 418 ARG A C 1
ATOM 3396 O O . ARG A 1 418 ? 15.825 31.711 91.428 1.00 31.11 418 ARG A O 1
ATOM 3403 N N . ARG A 1 419 ? 17.101 30.084 90.561 1.00 30.91 419 ARG A N 1
ATOM 3404 C CA . ARG A 1 419 ? 18.076 29.501 91.544 1.00 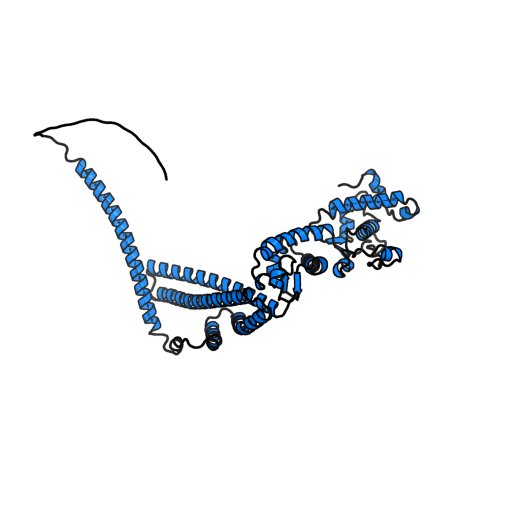30.91 419 ARG A CA 1
ATOM 3405 C C . ARG A 1 419 ? 18.040 27.953 91.544 1.00 30.91 419 ARG A C 1
ATOM 3407 O O . ARG A 1 419 ? 16.978 27.354 91.478 1.00 30.91 419 ARG A O 1
ATOM 3414 N N . ALA A 1 420 ? 19.227 27.345 91.632 1.00 27.38 420 ALA A N 1
ATOM 3415 C CA . ALA A 1 420 ? 19.527 25.906 91.805 1.00 27.38 420 ALA A CA 1
ATOM 3416 C C . ALA A 1 420 ? 19.470 25.486 93.309 1.00 27.38 420 ALA A C 1
ATOM 3418 O O . ALA A 1 420 ? 18.979 26.316 94.082 1.00 27.38 420 ALA A O 1
ATOM 3419 N N . PRO A 1 421 ? 20.079 24.376 93.828 1.00 44.59 421 PRO A N 1
ATOM 3420 C CA . PRO A 1 421 ? 20.578 23.076 93.287 1.00 44.59 421 PRO A CA 1
ATOM 3421 C C . PRO A 1 421 ? 20.313 21.835 94.226 1.00 44.59 421 PRO A C 1
ATOM 3423 O O . PRO A 1 421 ? 19.750 21.984 95.306 1.00 44.59 421 PRO A O 1
ATOM 3426 N N . GLY A 1 422 ? 20.809 20.629 93.867 1.00 30.56 422 GLY A N 1
ATOM 3427 C CA . GLY A 1 422 ? 21.140 19.500 94.789 1.00 30.56 422 GLY A CA 1
ATOM 3428 C C . GLY A 1 422 ? 20.980 18.097 94.149 1.00 30.56 422 GLY A C 1
ATOM 3429 O O . GLY A 1 422 ? 19.865 17.745 93.793 1.00 30.56 422 GLY A O 1
ATOM 3430 N N . GLU A 1 423 ? 22.036 17.365 93.735 1.00 34.28 423 GLU A N 1
ATOM 3431 C CA . GLU A 1 423 ? 22.934 16.443 94.502 1.00 34.28 423 GLU A CA 1
ATOM 3432 C C . GLU A 1 423 ? 22.230 15.151 95.015 1.00 34.28 423 GLU A C 1
ATOM 3434 O O . GLU A 1 423 ? 21.148 15.255 95.567 1.00 34.28 423 GLU A O 1
ATOM 3439 N N . LEU A 1 424 ? 22.719 13.894 94.945 1.00 34.16 424 LEU A N 1
ATOM 3440 C CA . LEU A 1 424 ? 24.030 13.270 94.670 1.00 34.16 424 LEU A CA 1
ATOM 3441 C C . LEU A 1 424 ? 23.894 11.712 94.600 1.00 34.16 424 LEU A C 1
ATOM 3443 O O . LEU A 1 424 ? 22.968 11.159 95.186 1.00 34.16 424 LEU A O 1
ATOM 3447 N N . ARG A 1 425 ? 24.945 11.050 94.058 1.00 34.59 425 ARG A N 1
ATOM 3448 C CA . ARG A 1 425 ? 25.517 9.704 94.398 1.00 34.59 425 ARG A CA 1
ATOM 3449 C C . ARG A 1 425 ? 24.915 8.403 93.815 1.00 34.59 425 ARG A C 1
ATOM 3451 O O . ARG A 1 425 ? 23.712 8.230 93.810 1.00 34.59 425 ARG A O 1
ATOM 3458 N N . GLU A 1 426 ? 25.688 7.385 93.391 1.00 36.91 426 GLU A N 1
ATOM 3459 C CA . GLU A 1 426 ? 27.149 7.160 93.263 1.00 36.91 426 GLU A CA 1
ATOM 3460 C C . GLU A 1 426 ? 27.434 5.902 92.383 1.00 36.91 426 GLU A C 1
ATOM 3462 O O . GLU A 1 426 ? 26.713 4.921 92.513 1.00 36.91 426 GLU A O 1
ATOM 3467 N N . LYS A 1 427 ? 28.476 5.977 91.520 1.00 38.03 427 LYS A N 1
ATOM 3468 C CA . LYS A 1 427 ? 29.571 5.012 91.163 1.00 38.03 427 LYS A CA 1
ATOM 3469 C C . LYS A 1 427 ? 29.317 3.489 91.167 1.00 38.03 427 LYS A C 1
ATOM 3471 O O . LYS A 1 427 ? 28.655 2.978 92.048 1.00 38.03 427 LYS A O 1
ATOM 3476 N N . ASN A 1 428 ? 29.976 2.611 90.404 1.00 36.19 428 ASN A N 1
ATOM 3477 C CA . ASN A 1 428 ? 31.089 2.516 89.428 1.00 36.19 428 ASN A CA 1
ATOM 3478 C C . ASN A 1 428 ? 31.066 0.998 89.022 1.00 36.19 428 ASN A C 1
ATOM 3480 O O . ASN A 1 428 ? 30.488 0.207 89.756 1.00 36.19 428 ASN A O 1
ATOM 3484 N N . MET A 1 429 ? 31.642 0.429 87.959 1.00 33.31 429 MET A N 1
ATOM 3485 C CA . MET A 1 429 ? 32.974 0.570 87.367 1.00 33.31 429 MET A CA 1
ATOM 3486 C C . MET A 1 429 ? 33.084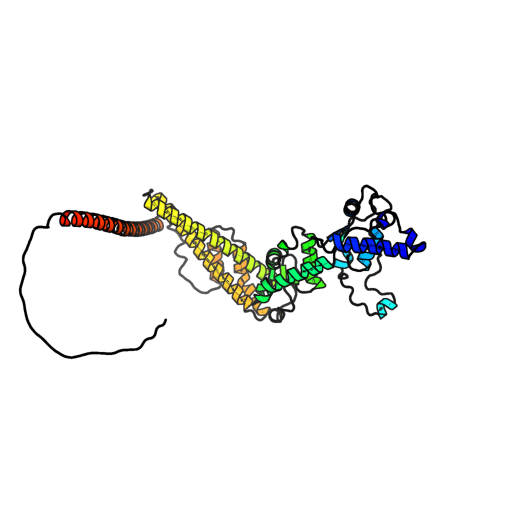 -0.387 86.155 1.00 33.31 429 MET A C 1
ATOM 3488 O O . MET A 1 429 ? 32.342 -1.363 86.081 1.00 33.31 429 MET A O 1
ATOM 3492 N N . ASN A 1 430 ? 34.130 -0.158 85.352 1.00 35.25 430 ASN A N 1
ATOM 3493 C CA . ASN A 1 430 ? 34.784 -1.039 84.366 1.00 35.25 430 ASN A CA 1
ATOM 3494 C C . ASN A 1 430 ? 34.189 -1.115 82.950 1.00 35.25 430 ASN A C 1
ATOM 3496 O O . ASN A 1 430 ? 32.992 -1.274 82.782 1.00 35.25 430 ASN A O 1
ATOM 3500 N N . SER A 1 431 ? 34.959 -1.149 81.860 1.00 36.47 431 SER A N 1
ATOM 3501 C CA . SER A 1 431 ? 36.306 -0.668 81.501 1.00 36.47 431 SER A CA 1
ATOM 3502 C C . SER A 1 431 ? 36.553 -1.156 80.062 1.00 36.47 431 SER A C 1
ATOM 3504 O O . SER A 1 431 ? 36.787 -2.344 79.906 1.00 36.47 431 SER A O 1
ATOM 3506 N N . VAL A 1 432 ? 36.500 -0.233 79.087 1.00 39.31 432 VAL A N 1
ATOM 3507 C CA . VAL A 1 432 ? 37.385 -0.037 77.898 1.00 39.31 432 VAL A CA 1
ATOM 3508 C C . VAL A 1 432 ? 37.693 -1.240 76.937 1.00 39.31 432 VAL A C 1
ATOM 3510 O O . VAL A 1 432 ? 37.469 -2.387 77.284 1.00 39.31 432 VAL A O 1
ATOM 3513 N N . PRO A 1 433 ? 38.214 -1.029 75.706 1.00 48.47 433 PRO A N 1
ATOM 3514 C CA . PRO A 1 433 ? 37.447 -0.825 74.470 1.00 48.47 433 PRO A CA 1
ATOM 3515 C C . PRO A 1 433 ? 37.941 -1.728 73.299 1.00 48.47 433 PRO A C 1
ATOM 3517 O O . PRO A 1 433 ? 38.664 -2.695 73.516 1.00 48.47 433 PRO A O 1
ATOM 3520 N N . ASN A 1 434 ? 37.637 -1.275 72.072 1.00 34.66 434 ASN A N 1
ATOM 3521 C CA . ASN A 1 434 ? 38.116 -1.633 70.722 1.00 34.66 434 ASN A CA 1
ATOM 3522 C C . ASN A 1 434 ? 37.177 -2.528 69.898 1.00 34.66 434 ASN A C 1
ATOM 3524 O O . ASN A 1 434 ? 36.840 -3.628 70.312 1.00 34.66 434 ASN A O 1
ATOM 3528 N N . GLN A 1 435 ? 36.549 -1.954 68.853 1.00 34.41 435 GLN A N 1
ATOM 3529 C CA . GLN A 1 435 ? 37.032 -1.861 67.446 1.00 34.41 435 GLN A CA 1
ATOM 3530 C C . GLN A 1 435 ? 36.975 -3.256 66.798 1.00 34.41 435 GLN A C 1
ATOM 3532 O O . GLN A 1 435 ? 37.478 -4.204 67.374 1.00 34.41 435 GLN A O 1
ATOM 3537 N N . GLU A 1 436 ? 36.361 -3.520 65.647 1.00 35.09 436 GLU A N 1
ATOM 3538 C CA . GLU A 1 436 ? 36.203 -2.785 64.387 1.00 35.09 436 GLU A CA 1
ATOM 3539 C C . GLU A 1 436 ? 35.305 -3.649 63.459 1.00 35.09 436 GLU A C 1
ATOM 3541 O O . GLU A 1 436 ? 35.136 -4.840 63.722 1.00 35.09 436 GLU A O 1
ATOM 3546 N N . GLY A 1 437 ? 34.813 -3.100 62.337 1.00 36.03 437 GLY A N 1
ATOM 3547 C CA . GLY A 1 437 ? 34.279 -3.888 61.203 1.00 36.03 437 GLY A CA 1
ATOM 3548 C C . GLY A 1 437 ? 32.795 -3.620 60.893 1.00 36.03 437 GLY A C 1
ATOM 3549 O O . GLY A 1 437 ? 31.948 -4.183 61.567 1.00 36.03 437 GLY A O 1
ATOM 3550 N N . ASN A 1 438 ? 32.375 -2.674 60.042 1.00 36.34 438 ASN A N 1
ATOM 3551 C CA . ASN A 1 438 ? 32.608 -2.460 58.600 1.00 36.34 438 ASN A CA 1
ATOM 3552 C C . ASN A 1 438 ? 31.599 -3.209 57.684 1.00 36.34 438 ASN A C 1
ATOM 3554 O O . ASN A 1 438 ? 31.243 -4.347 57.967 1.00 36.34 438 ASN A O 1
ATOM 3558 N N . ALA A 1 439 ? 31.245 -2.546 56.565 1.00 39.38 439 ALA A N 1
ATOM 3559 C CA . ALA A 1 439 ? 30.366 -2.918 55.426 1.00 39.38 439 ALA A CA 1
ATOM 3560 C C . ALA A 1 439 ? 28.842 -2.700 55.626 1.00 39.38 439 ALA A C 1
ATOM 3562 O O . ALA A 1 439 ? 28.258 -3.282 56.529 1.00 39.38 439 ALA A O 1
ATOM 3563 N N . ILE A 1 440 ? 28.129 -1.780 54.948 1.00 42.53 440 ILE A N 1
ATOM 3564 C CA . ILE A 1 440 ? 27.958 -1.386 53.519 1.00 42.53 440 ILE A CA 1
ATOM 3565 C C . ILE A 1 440 ? 26.997 -2.296 52.716 1.00 42.53 440 ILE A C 1
ATOM 3567 O O . ILE A 1 440 ? 27.219 -3.498 52.624 1.00 42.53 440 ILE A O 1
ATOM 3571 N N . ALA A 1 441 ? 26.057 -1.614 52.030 1.00 45.91 441 ALA A N 1
ATOM 3572 C CA . ALA A 1 441 ? 25.158 -1.999 50.920 1.00 45.91 441 ALA A CA 1
ATOM 3573 C C . ALA A 1 441 ? 23.888 -2.791 51.305 1.00 45.91 441 ALA A C 1
ATOM 3575 O O . ALA A 1 441 ? 23.947 -3.692 52.131 1.00 45.91 441 ALA A O 1
ATOM 3576 N N . TYR A 1 442 ? 22.695 -2.496 50.774 1.00 45.84 442 TYR A N 1
ATOM 3577 C CA . TYR A 1 442 ? 22.303 -1.867 49.500 1.00 45.84 442 TYR A CA 1
ATOM 3578 C C . TYR A 1 442 ? 21.183 -0.837 49.658 1.00 45.84 442 TYR A C 1
ATOM 3580 O O . TYR A 1 442 ? 20.383 -0.989 50.609 1.00 45.84 442 TYR A O 1
#